Protein AF-A0A2M7AGB2-F1 (afdb_monomer_lite)

Structure (mmCIF, N/CA/C/O backbone):
data_AF-A0A2M7AGB2-F1
#
_entry.id   AF-A0A2M7AGB2-F1
#
loop_
_atom_site.group_PDB
_atom_site.id
_atom_site.type_symbol
_atom_site.label_atom_id
_atom_site.label_alt_id
_atom_site.label_comp_id
_atom_site.label_asym_id
_atom_site.label_entity_id
_atom_site.label_seq_id
_atom_site.pdbx_PDB_ins_code
_atom_site.Cartn_x
_atom_site.Cartn_y
_atom_site.Cartn_z
_atom_site.occupancy
_atom_site.B_iso_or_equiv
_atom_site.auth_seq_id
_atom_site.auth_comp_id
_atom_site.auth_asym_id
_atom_site.auth_atom_id
_atom_site.pdbx_PDB_model_num
ATOM 1 N N . MET A 1 1 ? -35.326 -0.168 -32.281 1.00 32.56 1 MET A N 1
ATOM 2 C CA . MET A 1 1 ? -34.144 -1.041 -32.412 1.00 32.56 1 MET A CA 1
ATOM 3 C C . MET A 1 1 ? -33.349 -0.882 -31.137 1.00 32.56 1 MET A C 1
ATOM 5 O O . MET A 1 1 ? -32.848 0.205 -30.880 1.00 32.56 1 MET A O 1
ATOM 9 N N . ALA A 1 2 ? -33.414 -1.903 -30.286 1.00 26.31 2 ALA A N 1
ATOM 10 C CA . ALA A 1 2 ? -32.693 -1.953 -29.027 1.00 26.31 2 ALA A CA 1
ATOM 11 C C . ALA A 1 2 ? -31.194 -2.033 -29.332 1.00 26.31 2 ALA A C 1
ATOM 13 O O . ALA A 1 2 ? -30.779 -2.824 -30.174 1.00 26.31 2 ALA A O 1
ATOM 14 N N . VAL A 1 3 ? -30.411 -1.167 -28.697 1.00 25.78 3 VAL A N 1
ATOM 15 C CA . VAL A 1 3 ? -28.963 -1.334 -28.632 1.00 25.78 3 VAL A CA 1
ATOM 16 C C . VAL A 1 3 ? -28.747 -2.360 -27.533 1.00 25.78 3 VAL A C 1
ATOM 18 O O . VAL A 1 3 ? -29.015 -2.063 -26.370 1.00 25.78 3 VAL A O 1
ATOM 21 N N . ASP A 1 4 ? -28.351 -3.570 -27.920 1.00 24.16 4 ASP A N 1
ATOM 22 C CA . ASP A 1 4 ? -27.947 -4.620 -26.994 1.00 24.16 4 ASP A CA 1
ATOM 23 C C . ASP A 1 4 ? -26.807 -4.089 -26.120 1.00 24.16 4 ASP A C 1
ATOM 25 O O . ASP A 1 4 ? -25.658 -3.943 -26.542 1.00 24.16 4 ASP A O 1
ATOM 29 N N . SER A 1 5 ? -27.150 -3.734 -24.887 1.00 24.72 5 SER A N 1
ATOM 30 C CA . SER A 1 5 ? -26.207 -3.397 -23.840 1.00 24.72 5 SER A CA 1
ATOM 31 C C . SER A 1 5 ? -25.539 -4.684 -23.373 1.00 24.72 5 SER A C 1
ATOM 33 O O . SER A 1 5 ? -26.062 -5.438 -22.555 1.00 24.72 5 SER A O 1
ATOM 35 N N . ILE A 1 6 ? -24.347 -4.942 -23.904 1.00 22.31 6 ILE A N 1
ATOM 36 C CA . ILE A 1 6 ? -23.443 -5.940 -23.343 1.00 22.31 6 ILE A CA 1
ATOM 37 C C . ILE A 1 6 ? -22.944 -5.389 -22.001 1.00 22.31 6 ILE A C 1
ATOM 39 O O . ILE A 1 6 ? -21.990 -4.614 -21.937 1.00 22.31 6 ILE A O 1
ATOM 43 N N . TYR A 1 7 ? -23.607 -5.776 -20.914 1.00 24.73 7 TYR A N 1
ATOM 44 C CA . TYR A 1 7 ? -23.064 -5.657 -19.567 1.00 24.73 7 TYR A CA 1
ATOM 45 C C . TYR A 1 7 ? -22.126 -6.841 -19.322 1.00 24.73 7 TYR A C 1
ATOM 47 O O . TYR A 1 7 ? -22.571 -7.963 -19.095 1.00 24.73 7 TYR A O 1
ATOM 55 N N . LEU A 1 8 ? -20.817 -6.597 -19.345 1.00 22.28 8 LEU A N 1
ATOM 56 C CA . LEU A 1 8 ? -19.850 -7.513 -18.745 1.00 22.28 8 LEU A CA 1
ATOM 57 C C . LEU A 1 8 ? -19.695 -7.140 -17.267 1.00 22.28 8 LEU A C 1
ATOM 59 O O . LEU A 1 8 ? -19.038 -6.158 -16.921 1.00 22.28 8 LEU A O 1
ATOM 63 N N . HIS A 1 9 ? -20.325 -7.928 -16.396 1.00 24.28 9 HIS A N 1
ATOM 64 C CA . HIS A 1 9 ? -20.013 -7.955 -14.971 1.00 24.28 9 HIS A CA 1
ATOM 65 C C . HIS A 1 9 ? -18.602 -8.527 -14.795 1.00 24.28 9 HIS A C 1
ATOM 67 O O . HIS A 1 9 ? -18.374 -9.711 -15.030 1.00 24.28 9 HIS A O 1
ATOM 73 N N . GLY A 1 10 ? -17.645 -7.692 -14.393 1.00 28.64 10 GLY A N 1
ATOM 74 C CA . GLY A 1 10 ? -16.316 -8.150 -13.999 1.00 28.64 10 GLY A CA 1
ATOM 75 C C . GLY A 1 10 ? -16.322 -8.537 -12.526 1.00 28.64 10 GLY A C 1
ATOM 76 O O . GLY A 1 10 ? -16.664 -7.723 -11.680 1.00 28.64 10 GLY A O 1
ATOM 77 N N . ARG A 1 11 ? -15.939 -9.768 -12.196 1.00 30.38 11 ARG A N 1
ATOM 78 C CA . ARG A 1 11 ? -15.685 -10.208 -10.820 1.00 30.38 11 ARG A CA 1
ATOM 79 C C . ARG A 1 11 ? -14.173 -10.171 -10.619 1.00 30.38 11 ARG A C 1
ATOM 81 O O . ARG A 1 11 ? -13.465 -10.812 -11.389 1.00 30.38 11 ARG A O 1
ATOM 88 N N . LEU A 1 12 ? -13.658 -9.510 -9.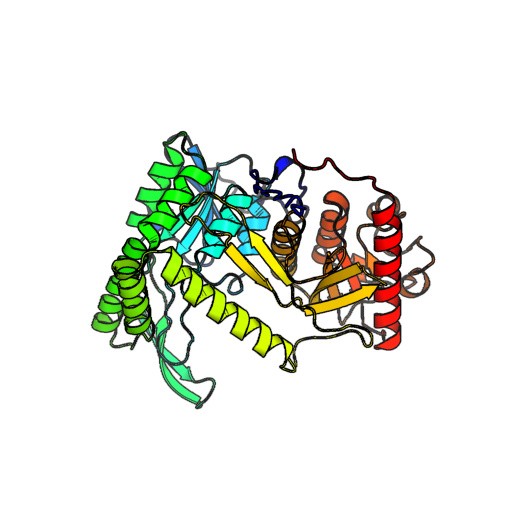577 1.00 36.66 12 LEU A N 1
ATOM 89 C CA . LEU A 1 12 ? -12.365 -9.947 -9.047 1.00 36.66 12 LEU A CA 1
ATOM 90 C C . LEU A 1 12 ? -12.622 -11.313 -8.401 1.00 36.66 12 LEU A C 1
ATOM 92 O O . LEU A 1 12 ? -13.077 -11.420 -7.254 1.00 36.66 12 LEU A O 1
ATOM 96 N N . SER A 1 13 ? -12.383 -12.385 -9.158 1.00 39.00 13 SER A N 1
ATOM 97 C CA . SER A 1 13 ? -11.970 -13.636 -8.532 1.00 39.00 13 SER A CA 1
ATOM 98 C C . SER A 1 13 ? -10.758 -13.317 -7.656 1.00 39.00 13 SER A C 1
ATOM 100 O O . SER A 1 13 ? -9.981 -12.425 -8.000 1.00 39.00 13 SER A O 1
ATOM 102 N N . SER A 1 14 ? -10.600 -14.007 -6.523 1.00 48.62 14 SER A N 1
ATOM 103 C CA . SER A 1 14 ? -9.335 -13.978 -5.778 1.00 48.62 14 SER A CA 1
ATOM 104 C C . SER A 1 14 ? -8.185 -14.038 -6.778 1.00 48.62 14 SER A C 1
ATOM 106 O O . SER A 1 14 ? -8.158 -14.955 -7.607 1.00 48.62 14 SER A O 1
ATOM 108 N N . ILE A 1 15 ? -7.306 -13.036 -6.769 1.00 54.56 15 ILE A N 1
ATOM 109 C CA . ILE A 1 15 ? -6.166 -13.045 -7.673 1.00 54.56 15 ILE A CA 1
ATOM 110 C C . ILE A 1 15 ? -5.340 -14.257 -7.255 1.00 54.56 15 ILE A C 1
ATOM 112 O O . ILE A 1 15 ? -4.999 -14.401 -6.081 1.00 54.56 15 ILE A O 1
ATOM 116 N N . ASP A 1 16 ? -5.088 -15.171 -8.190 1.00 56.84 16 ASP A N 1
ATOM 117 C CA . ASP A 1 16 ? -4.272 -16.345 -7.913 1.00 56.84 16 ASP A CA 1
ATOM 118 C C . ASP A 1 16 ? -2.825 -15.899 -7.702 1.00 56.84 16 ASP A C 1
ATOM 120 O O . ASP A 1 16 ? -2.037 -15.779 -8.644 1.00 56.84 16 ASP A O 1
ATOM 124 N N . THR A 1 17 ? -2.484 -15.622 -6.443 1.00 60.84 17 THR A N 1
ATOM 125 C CA . THR A 1 17 ? -1.151 -15.148 -6.096 1.00 60.84 17 THR A CA 1
ATOM 126 C C . THR A 1 17 ? -0.097 -16.248 -6.141 1.00 60.84 17 THR A C 1
ATOM 128 O O . THR A 1 17 ? 1.081 -15.932 -6.022 1.00 60.84 17 THR A O 1
ATOM 131 N N . SER A 1 18 ? -0.482 -17.521 -6.323 1.00 58.97 18 SER A N 1
ATOM 132 C CA . SER A 1 18 ? 0.467 -18.645 -6.393 1.00 58.97 18 SER A CA 1
ATOM 133 C C . SER A 1 18 ? 1.373 -18.579 -7.624 1.00 58.97 18 SER A C 1
ATOM 135 O O . SER A 1 18 ? 2.460 -19.155 -7.638 1.00 58.97 18 SER A O 1
ATOM 137 N N . LYS A 1 19 ? 0.938 -17.844 -8.651 1.00 59.69 19 LYS A N 1
ATOM 138 C CA . LYS A 1 19 ? 1.689 -17.632 -9.889 1.00 59.69 19 LYS A CA 1
ATOM 139 C C . LYS A 1 19 ? 2.711 -16.504 -9.780 1.00 59.69 19 LYS A C 1
ATOM 141 O O . LYS A 1 19 ? 3.587 -16.423 -10.640 1.00 59.69 19 LYS A O 1
ATOM 146 N N . TYR A 1 20 ? 2.617 -15.655 -8.754 1.00 65.94 20 TYR A N 1
ATOM 147 C CA . TYR A 1 20 ? 3.569 -14.567 -8.567 1.00 65.94 20 TYR A CA 1
ATOM 148 C C . TYR A 1 20 ? 4.817 -15.046 -7.839 1.00 65.94 20 TYR A C 1
ATOM 150 O O . TYR A 1 20 ? 4.755 -15.804 -6.872 1.00 65.94 20 TYR A O 1
ATOM 158 N N . ARG A 1 21 ? 5.968 -14.568 -8.301 1.00 67.44 21 ARG A N 1
ATOM 159 C CA . ARG A 1 21 ? 7.271 -14.838 -7.694 1.00 67.44 21 ARG A CA 1
ATOM 160 C C . ARG A 1 21 ? 7.807 -13.543 -7.102 1.00 67.44 21 ARG A C 1
ATOM 162 O O . ARG A 1 21 ? 7.841 -12.537 -7.796 1.00 67.44 21 ARG A O 1
ATOM 169 N N . CYS A 1 22 ? 8.225 -13.569 -5.844 1.00 68.94 22 CYS A N 1
ATOM 170 C CA . CYS A 1 22 ? 8.826 -12.416 -5.177 1.00 68.94 22 CYS A CA 1
ATOM 171 C C . CYS A 1 22 ? 10.305 -12.717 -4.893 1.00 68.94 22 CYS A C 1
ATOM 173 O O . CYS A 1 22 ? 10.619 -13.734 -4.282 1.00 68.94 22 CYS A O 1
ATOM 175 N N . ASN A 1 23 ? 11.196 -11.838 -5.340 1.00 63.44 23 ASN A N 1
ATOM 176 C CA . ASN A 1 23 ? 12.654 -11.941 -5.273 1.00 63.44 23 ASN A CA 1
ATOM 177 C C . ASN A 1 23 ? 13.237 -10.994 -4.220 1.00 63.44 23 ASN A C 1
ATOM 179 O O . ASN A 1 23 ? 14.383 -11.161 -3.819 1.00 63.44 23 ASN A O 1
ATOM 183 N N . PHE A 1 24 ? 12.463 -10.023 -3.725 1.00 56.38 24 PHE A N 1
ATOM 184 C CA . PHE A 1 24 ? 12.762 -9.417 -2.429 1.00 56.38 24 PHE A CA 1
ATOM 185 C C . PHE A 1 24 ? 12.530 -10.491 -1.381 1.00 56.38 24 PHE A C 1
ATOM 187 O O . PHE A 1 24 ? 11.363 -10.811 -1.163 1.00 56.38 24 PHE A O 1
ATOM 194 N N . GLU A 1 25 ? 13.616 -11.054 -0.832 1.00 58.19 25 GLU A N 1
ATOM 195 C CA . GLU A 1 25 ? 13.647 -12.091 0.211 1.00 58.19 25 GLU A CA 1
ATOM 196 C C . GLU A 1 25 ? 12.244 -12.393 0.752 1.00 58.19 25 GLU A C 1
ATOM 198 O O . GLU A 1 25 ? 11.715 -11.670 1.605 1.00 58.19 25 GLU A O 1
ATOM 203 N N . THR A 1 26 ? 11.585 -13.403 0.168 1.00 55.09 26 THR A N 1
ATOM 204 C CA . THR A 1 26 ? 10.278 -13.871 0.650 1.00 55.09 26 THR A CA 1
ATOM 205 C C . THR A 1 26 ? 10.392 -14.068 2.150 1.00 55.09 26 THR A C 1
ATOM 207 O O . THR A 1 26 ? 11.413 -14.637 2.541 1.00 55.09 26 THR A O 1
ATOM 210 N N . PHE A 1 27 ? 9.404 -13.588 2.929 1.00 51.38 27 PHE A N 1
ATOM 211 C CA . PHE A 1 27 ? 9.378 -13.564 4.405 1.00 51.38 27 PHE A CA 1
ATOM 212 C C . PHE A 1 27 ? 10.596 -14.267 5.016 1.00 51.38 27 PHE A C 1
ATOM 214 O O . PHE A 1 27 ? 10.614 -15.500 4.931 1.00 51.38 27 PHE A O 1
ATOM 221 N N . PRO A 1 28 ? 11.598 -13.529 5.543 1.00 45.38 28 PRO A N 1
ATOM 222 C CA . PRO A 1 28 ? 12.958 -14.021 5.728 1.00 45.38 28 PRO A CA 1
ATOM 223 C C . PRO A 1 28 ? 12.928 -15.457 6.230 1.00 45.38 28 PRO A C 1
ATOM 225 O O . PRO A 1 28 ? 12.520 -15.716 7.362 1.00 45.38 28 PRO A O 1
ATOM 228 N N . GLN A 1 29 ? 13.301 -16.401 5.354 1.00 41.06 29 GLN A N 1
ATOM 229 C CA . GLN A 1 29 ? 13.366 -17.819 5.725 1.00 41.06 29 GLN A CA 1
ATOM 230 C C . GLN A 1 29 ? 14.305 -18.007 6.925 1.00 41.06 29 GLN A C 1
ATOM 232 O O . GLN A 1 29 ? 14.163 -18.962 7.688 1.00 41.06 29 GLN A O 1
ATOM 237 N N . LYS A 1 30 ? 15.211 -17.039 7.114 1.00 39.06 30 LYS A N 1
ATOM 238 C CA . LYS A 1 30 ? 16.017 -16.824 8.300 1.00 39.06 30 LYS A CA 1
ATOM 239 C C . LYS A 1 30 ? 16.009 -15.341 8.672 1.00 39.06 30 LYS A C 1
ATOM 241 O O . LYS A 1 30 ? 16.597 -14.517 7.980 1.00 39.06 30 LYS A O 1
ATOM 246 N N . LEU A 1 31 ? 15.379 -14.998 9.790 1.00 39.81 31 LEU A N 1
ATOM 247 C CA . LEU A 1 31 ? 15.825 -13.855 10.586 1.00 39.81 31 LEU A CA 1
ATOM 248 C C . LEU A 1 31 ? 17.158 -14.287 11.221 1.00 39.81 31 LEU A C 1
ATOM 250 O O . LEU A 1 31 ? 17.169 -14.856 12.310 1.00 39.81 31 LEU A O 1
ATOM 254 N N . GLU A 1 32 ? 18.265 -14.154 10.483 1.00 31.84 32 GLU A N 1
ATOM 255 C CA . GLU A 1 32 ? 19.586 -14.595 10.949 1.00 31.84 32 GLU A CA 1
ATOM 256 C C . GLU A 1 32 ? 19.975 -13.847 12.235 1.00 31.84 32 GLU A C 1
ATOM 258 O O . GLU A 1 32 ? 19.938 -12.618 12.294 1.00 31.84 32 GLU A O 1
ATOM 263 N N . GLY A 1 33 ? 20.282 -14.615 13.286 1.00 35.84 33 GLY A N 1
ATOM 264 C CA . GLY A 1 33 ? 20.486 -14.132 14.658 1.00 35.84 33 GLY A CA 1
ATOM 265 C C . GLY A 1 33 ? 19.472 -14.663 15.679 1.00 35.84 33 GLY A C 1
ATOM 266 O O . GLY A 1 33 ? 19.620 -14.400 16.870 1.00 35.84 33 GLY A O 1
ATOM 267 N N . VAL A 1 34 ? 18.469 -15.432 15.242 1.00 37.03 34 VAL A N 1
ATOM 268 C CA . VAL A 1 34 ? 17.539 -16.152 16.123 1.00 37.03 34 VAL A CA 1
ATOM 269 C C . VAL A 1 34 ? 17.679 -17.654 15.867 1.00 37.03 34 VAL A C 1
ATOM 271 O O . VAL A 1 34 ? 16.823 -18.272 15.243 1.00 37.03 34 VAL A O 1
ATOM 274 N N . ASP A 1 35 ? 18.779 -18.246 16.342 1.00 32.38 35 ASP A N 1
ATOM 275 C CA . ASP A 1 35 ? 18.919 -19.702 16.514 1.00 32.38 35 ASP A CA 1
ATOM 276 C C . ASP A 1 35 ? 18.046 -20.173 17.690 1.00 32.38 35 ASP A C 1
ATOM 278 O O . ASP A 1 35 ? 18.514 -20.683 18.705 1.00 32.38 35 ASP A O 1
ATOM 282 N N . ALA A 1 36 ? 16.744 -19.960 17.566 1.00 29.02 36 ALA A N 1
ATOM 283 C CA . ALA A 1 36 ? 15.750 -20.637 18.362 1.00 29.02 36 ALA A CA 1
ATOM 284 C C . ALA A 1 36 ? 14.760 -21.245 17.378 1.00 29.02 36 ALA A C 1
ATOM 286 O O . ALA A 1 36 ? 14.422 -20.645 16.356 1.00 29.02 36 ALA A O 1
ATOM 287 N N . GLU A 1 37 ? 14.294 -22.445 17.697 1.00 30.17 37 GLU A N 1
ATOM 288 C CA . GLU A 1 37 ? 13.042 -22.989 17.192 1.00 30.17 37 GLU A CA 1
ATOM 289 C C . GLU A 1 37 ? 12.012 -21.856 17.015 1.00 30.17 37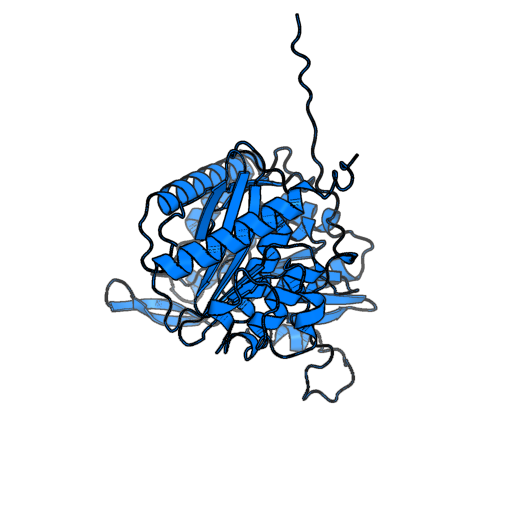 GLU A C 1
ATOM 291 O O . GLU A 1 37 ? 12.029 -20.873 17.756 1.00 30.17 37 GLU A O 1
ATOM 296 N N . TYR A 1 38 ? 11.095 -21.962 16.052 1.00 42.12 38 TYR A N 1
ATOM 297 C CA . TYR A 1 38 ? 9.914 -21.095 16.007 1.00 42.12 38 TYR A CA 1
ATOM 298 C C . TYR A 1 38 ? 9.040 -21.399 17.245 1.00 42.12 38 TYR A C 1
ATOM 300 O O . TYR A 1 38 ? 8.005 -22.060 17.160 1.00 42.12 38 TYR A O 1
ATOM 308 N N . VAL A 1 39 ? 9.517 -20.981 18.418 1.00 31.81 39 VAL A N 1
ATOM 309 C CA . VAL A 1 39 ? 8.874 -21.064 19.719 1.00 31.81 39 VAL A CA 1
ATOM 310 C C . VAL A 1 39 ? 7.723 -20.058 19.681 1.00 31.81 39 VAL A C 1
ATOM 312 O O . VAL A 1 39 ? 7.884 -18.971 19.118 1.00 31.81 39 VAL A O 1
ATOM 315 N N . PRO A 1 40 ? 6.542 -20.392 20.228 1.00 36.22 40 PRO A N 1
ATOM 316 C CA . PRO A 1 40 ? 5.445 -19.447 20.336 1.00 36.22 40 PRO A CA 1
ATOM 317 C C . PRO A 1 40 ? 5.937 -18.193 21.056 1.00 36.22 40 PRO A C 1
ATOM 319 O O . PRO A 1 40 ? 6.230 -18.235 22.248 1.00 36.22 40 PRO A O 1
ATOM 322 N N . VAL A 1 41 ? 6.000 -17.081 20.329 1.00 49.16 41 VAL A N 1
ATOM 323 C CA . VAL A 1 41 ? 6.017 -15.754 20.936 1.00 49.16 41 VAL A CA 1
ATOM 324 C C . VAL A 1 41 ? 4.661 -15.667 21.623 1.00 49.16 41 VAL A C 1
ATOM 326 O O . VAL A 1 41 ? 3.624 -15.697 20.951 1.00 49.16 41 VAL A O 1
ATOM 329 N N . SER A 1 42 ? 4.644 -15.751 22.951 1.00 51.81 42 SER A N 1
ATOM 330 C CA . SER A 1 42 ? 3.388 -15.815 23.703 1.00 51.81 42 SER A CA 1
ATOM 331 C C . SER A 1 42 ? 2.502 -14.622 23.309 1.00 51.81 42 SER A C 1
ATOM 333 O O . SER A 1 42 ? 3.045 -13.572 22.944 1.00 51.81 42 SER A O 1
ATOM 335 N N . PRO A 1 43 ? 1.157 -14.719 23.360 1.00 50.97 43 PRO A N 1
ATOM 336 C CA . PRO A 1 43 ? 0.291 -13.564 23.136 1.00 50.97 43 PRO A CA 1
ATOM 337 C C . PRO A 1 43 ? 0.819 -12.320 23.858 1.00 50.97 43 PRO A C 1
ATOM 339 O O . PRO A 1 43 ? 0.879 -11.264 23.252 1.00 50.97 43 PRO A O 1
ATOM 342 N N . GLN A 1 44 ? 1.344 -12.475 25.075 1.00 51.28 44 GLN A N 1
ATOM 343 C CA . GLN A 1 44 ? 1.966 -11.442 25.902 1.00 51.28 44 GLN A CA 1
ATOM 344 C C . GLN A 1 44 ? 3.147 -10.710 25.243 1.00 51.28 44 GLN A C 1
ATOM 346 O O . GLN A 1 44 ? 3.243 -9.498 25.381 1.00 51.28 44 GLN A O 1
ATOM 351 N N . GLU A 1 45 ? 4.013 -11.384 24.492 1.00 53.91 45 GLU A N 1
ATOM 352 C CA . GLU A 1 45 ? 5.122 -10.736 23.775 1.00 53.91 45 GLU A CA 1
ATOM 353 C C . GLU A 1 45 ? 4.646 -10.016 22.502 1.00 53.91 45 GLU A C 1
ATOM 355 O O . GLU A 1 45 ? 5.152 -8.945 22.170 1.00 53.91 45 GLU A O 1
ATOM 360 N N . PHE A 1 46 ? 3.615 -10.538 21.826 1.00 56.81 46 PHE A N 1
ATOM 361 C CA . PHE A 1 46 ? 2.903 -9.796 20.777 1.00 56.81 46 PHE A CA 1
ATOM 362 C C . PHE A 1 46 ? 2.206 -8.550 21.362 1.00 56.81 46 PHE A C 1
ATOM 364 O O . PHE A 1 46 ? 2.328 -7.466 20.788 1.00 56.81 46 PHE A O 1
ATOM 371 N N . LEU A 1 47 ? 1.573 -8.676 22.541 1.00 52.22 47 LEU A N 1
ATOM 372 C CA . LEU A 1 47 ? 0.949 -7.584 23.309 1.00 52.22 47 LEU A CA 1
ATOM 373 C C . LEU A 1 47 ? 1.978 -6.519 23.757 1.00 52.22 47 LEU A C 1
ATOM 375 O O . LEU A 1 47 ? 1.607 -5.365 23.956 1.00 52.22 47 LEU A O 1
ATOM 379 N N . GLN A 1 48 ? 3.252 -6.893 23.930 1.00 48.59 48 GLN A N 1
ATOM 380 C CA . GLN A 1 48 ? 4.345 -6.018 24.390 1.00 48.59 48 GLN A CA 1
ATOM 381 C C . GLN A 1 48 ? 5.227 -5.478 23.252 1.00 48.59 48 GLN A C 1
ATOM 383 O O . GLN A 1 48 ? 6.171 -4.725 23.502 1.00 48.59 48 GLN A O 1
ATOM 388 N N . SER A 1 49 ? 4.951 -5.857 22.004 1.00 44.66 49 SER A N 1
ATOM 389 C CA . SER A 1 49 ? 5.805 -5.509 20.873 1.00 44.66 49 SER A CA 1
ATOM 390 C C . SER A 1 49 ? 5.740 -4.021 20.494 1.00 44.66 49 SER A C 1
ATOM 392 O O . SER A 1 49 ? 4.671 -3.416 20.398 1.00 44.66 49 SER A O 1
ATOM 394 N N . SER A 1 50 ? 6.915 -3.424 20.265 1.00 43.78 50 SER A N 1
ATOM 395 C CA . SER A 1 50 ? 7.076 -2.069 19.728 1.00 43.78 50 SER A CA 1
ATOM 396 C C . SER A 1 50 ? 7.043 -2.059 18.189 1.00 43.78 50 SER A C 1
ATOM 398 O O . SER A 1 50 ? 7.236 -3.082 17.531 1.00 43.78 50 SER A O 1
ATOM 400 N N . PHE A 1 51 ? 6.833 -0.875 17.600 1.00 40.16 51 PHE A N 1
ATOM 401 C CA . PHE A 1 51 ? 6.650 -0.642 16.155 1.00 40.16 51 PHE A CA 1
ATOM 402 C C . PHE A 1 51 ? 7.778 -1.151 15.233 1.00 40.16 51 PHE A C 1
ATOM 404 O O . PHE A 1 51 ? 7.569 -1.278 14.024 1.00 40.16 51 PHE A O 1
ATOM 411 N N . GLU A 1 52 ? 8.962 -1.446 15.773 1.00 41.69 52 GLU A N 1
ATOM 412 C CA . GLU A 1 52 ? 10.145 -1.866 15.010 1.00 41.69 52 GLU A CA 1
ATOM 413 C C . GLU A 1 52 ? 10.014 -3.289 14.437 1.00 41.69 52 GLU A C 1
ATOM 415 O O . GLU A 1 52 ? 10.631 -3.609 13.420 1.00 41.69 52 GLU A O 1
ATOM 420 N N . ARG A 1 53 ? 9.131 -4.121 15.006 1.00 61.81 53 ARG A N 1
ATOM 421 C CA . ARG A 1 53 ? 8.736 -5.422 14.446 1.00 61.81 53 ARG A CA 1
ATOM 422 C C . ARG A 1 53 ? 7.314 -5.304 13.900 1.00 61.81 53 ARG A C 1
ATOM 424 O O . ARG A 1 53 ? 6.351 -5.282 14.648 1.00 61.81 53 ARG A O 1
ATOM 431 N N . SER A 1 54 ? 7.169 -5.167 12.583 1.00 71.81 54 SER A N 1
ATOM 432 C CA . SER A 1 54 ? 5.860 -4.914 11.943 1.00 71.81 54 SER A CA 1
ATOM 433 C C . SER A 1 54 ? 5.409 -6.008 10.972 1.00 71.81 54 SER A C 1
ATOM 435 O O . SER A 1 54 ? 4.400 -5.857 10.282 1.00 71.81 54 SER A O 1
ATOM 437 N N . ILE A 1 55 ? 6.148 -7.115 10.927 1.00 78.31 55 ILE A N 1
ATOM 438 C CA . ILE A 1 55 ? 5.817 -8.338 10.198 1.00 78.31 55 ILE A CA 1
ATOM 439 C C . ILE A 1 55 ? 6.012 -9.499 11.173 1.00 78.31 55 ILE A C 1
ATOM 441 O O . ILE A 1 55 ? 7.068 -9.598 11.794 1.00 78.31 55 ILE A O 1
ATOM 445 N N . TRP A 1 56 ? 5.012 -10.369 11.296 1.00 75.94 56 TRP A N 1
ATOM 446 C CA . TRP A 1 56 ? 4.992 -11.438 12.295 1.00 75.94 56 TRP A CA 1
ATOM 447 C C . TRP A 1 56 ? 4.522 -12.757 11.697 1.00 75.94 56 TRP A C 1
ATOM 449 O O . TRP A 1 56 ? 3.694 -12.752 10.791 1.00 75.94 56 TRP A O 1
ATOM 459 N N . ARG A 1 57 ? 4.993 -13.872 12.261 1.00 79.31 57 ARG A N 1
ATOM 460 C CA . ARG A 1 57 ? 4.360 -15.186 12.126 1.00 79.31 57 ARG A CA 1
ATOM 461 C C . ARG A 1 57 ? 3.855 -15.610 13.496 1.00 79.31 57 ARG A C 1
ATOM 463 O O . ARG A 1 57 ? 4.649 -15.903 14.384 1.00 79.31 57 ARG A O 1
ATOM 470 N N . LEU A 1 58 ? 2.542 -15.605 13.668 1.00 76.81 58 LEU A N 1
ATOM 471 C CA . LEU A 1 58 ? 1.880 -15.918 14.925 1.00 76.81 58 LEU A CA 1
ATOM 472 C C . LEU A 1 58 ? 1.232 -17.297 14.831 1.00 76.81 58 LEU A C 1
ATOM 474 O O . LEU A 1 58 ? 0.398 -17.533 13.957 1.00 76.81 58 LEU A O 1
ATOM 478 N N . LYS A 1 59 ? 1.582 -18.199 15.748 1.00 76.25 59 LYS A N 1
ATOM 479 C CA . LYS A 1 59 ? 0.858 -19.457 15.927 1.00 76.25 59 LYS A CA 1
ATOM 480 C C . LYS A 1 59 ? -0.294 -19.228 16.900 1.00 76.25 59 LYS A C 1
ATOM 482 O O . LYS A 1 59 ? -0.071 -18.902 18.062 1.00 76.25 59 LYS A O 1
ATOM 487 N N . VAL A 1 60 ? -1.516 -19.397 16.417 1.00 76.75 60 VAL A N 1
ATOM 488 C CA . VAL A 1 60 ? -2.737 -19.339 17.219 1.00 76.75 60 VAL A CA 1
ATOM 489 C C . VAL A 1 60 ? -3.358 -20.728 17.194 1.00 76.75 60 VAL A C 1
ATOM 491 O O . VAL A 1 60 ? -3.766 -21.215 16.138 1.00 76.75 60 VAL A O 1
ATOM 494 N N . ASP A 1 61 ? -3.371 -21.384 18.352 1.00 76.50 61 ASP A N 1
ATOM 495 C CA . ASP A 1 61 ? -3.728 -22.796 18.493 1.00 76.50 61 ASP A CA 1
ATOM 496 C C . ASP A 1 61 ? -2.878 -23.684 17.549 1.00 76.50 61 ASP A C 1
ATOM 498 O O . ASP A 1 61 ? -1.654 -23.766 17.700 1.00 76.50 61 ASP A O 1
ATOM 502 N N . SER A 1 62 ? -3.488 -24.334 16.554 1.00 81.25 62 SER A N 1
ATOM 503 C CA . SER A 1 62 ? -2.800 -25.147 15.537 1.00 81.25 62 SER A CA 1
ATOM 504 C C . SER A 1 62 ? -2.510 -24.404 14.224 1.00 81.25 62 SER A C 1
ATOM 506 O O . SER A 1 62 ? -1.878 -24.970 13.332 1.00 81.25 62 SER A O 1
ATOM 508 N N . THR A 1 63 ? -2.938 -23.144 14.089 1.00 82.06 63 THR A N 1
ATOM 509 C CA . THR A 1 63 ? -2.882 -22.380 12.832 1.00 82.06 63 THR A CA 1
ATOM 510 C C . THR A 1 63 ? -1.798 -21.307 12.872 1.00 82.06 63 THR A C 1
ATOM 512 O O . THR A 1 63 ? -1.654 -20.594 13.861 1.00 82.06 63 THR A O 1
ATOM 515 N N . HIS A 1 64 ? -1.059 -21.145 11.774 1.00 82.25 64 HIS A N 1
ATOM 516 C CA . HIS A 1 64 ? -0.109 -20.044 11.607 1.00 82.25 64 HIS A CA 1
ATOM 517 C C . HIS A 1 64 ? -0.747 -18.893 10.823 1.00 82.25 64 HIS A C 1
ATOM 519 O O . HIS A 1 64 ? -1.404 -19.112 9.801 1.00 82.25 64 HIS A O 1
ATOM 525 N N . LEU A 1 65 ? -0.530 -17.674 11.309 1.00 84.50 65 LEU A N 1
ATOM 526 C CA . LEU A 1 65 ? -0.941 -16.420 10.691 1.00 84.50 65 LEU A CA 1
ATOM 527 C C . LEU A 1 65 ? 0.300 -15.580 10.384 1.00 84.50 65 LEU A C 1
ATOM 529 O O . LEU A 1 65 ? 1.097 -15.319 11.283 1.00 84.50 65 LEU A O 1
ATOM 533 N N . ASP A 1 66 ? 0.425 -15.095 9.154 1.00 86.69 66 ASP A N 1
ATOM 534 C CA . ASP A 1 66 ? 1.458 -14.133 8.776 1.00 86.69 66 ASP A CA 1
ATOM 535 C C . ASP A 1 66 ? 0.856 -12.725 8.790 1.00 86.69 66 ASP A C 1
ATOM 537 O O . ASP A 1 66 ? 0.013 -12.390 7.962 1.00 86.69 66 ASP A O 1
ATOM 541 N N . ILE A 1 67 ? 1.261 -11.900 9.758 1.00 86.06 67 ILE A N 1
ATOM 542 C CA . ILE A 1 67 ? 0.638 -10.609 10.068 1.00 86.06 67 ILE A CA 1
ATOM 543 C C . ILE A 1 67 ? 1.520 -9.461 9.576 1.00 86.06 67 ILE A C 1
ATOM 545 O O . ILE A 1 67 ? 2.646 -9.303 10.040 1.00 86.06 67 ILE A O 1
ATOM 549 N N . ALA A 1 68 ? 1.012 -8.645 8.657 1.00 89.88 68 ALA A N 1
ATOM 550 C CA . ALA A 1 68 ? 1.532 -7.321 8.338 1.00 89.88 68 ALA A CA 1
ATOM 551 C C . ALA A 1 68 ? 0.844 -6.292 9.244 1.00 89.88 68 ALA A C 1
ATOM 553 O O . ALA A 1 68 ? -0.333 -5.972 9.069 1.00 89.88 68 ALA A O 1
ATOM 554 N N . GLN A 1 69 ? 1.576 -5.763 10.219 1.00 87.31 69 GLN A N 1
ATOM 555 C CA . GLN A 1 69 ? 1.070 -4.758 11.146 1.00 87.31 69 GLN A CA 1
ATOM 556 C C . GLN A 1 69 ? 1.278 -3.349 10.588 1.00 87.31 69 GLN A C 1
ATOM 558 O O . GLN A 1 69 ? 2.394 -2.916 10.261 1.00 87.31 69 GLN A O 1
ATOM 563 N N . TRP A 1 70 ? 0.174 -2.619 10.479 1.00 91.31 70 TRP A N 1
ATOM 564 C CA . TRP A 1 70 ? 0.151 -1.251 9.994 1.00 91.31 70 TRP A CA 1
ATOM 565 C C . TRP A 1 70 ? 0.156 -0.299 11.182 1.00 91.31 70 TRP A C 1
ATOM 567 O O . TRP A 1 70 ? -0.563 -0.484 12.159 1.00 91.31 70 TRP A O 1
ATOM 577 N N . GLU A 1 71 ? 0.970 0.746 11.087 1.00 86.06 71 GLU A N 1
ATOM 578 C CA . GLU A 1 71 ? 1.023 1.782 12.117 1.00 86.06 71 GLU A CA 1
ATOM 579 C C . GLU A 1 71 ? -0.042 2.868 11.888 1.00 86.06 71 GLU A C 1
ATOM 581 O O . GLU A 1 71 ? -0.486 3.541 12.812 1.00 86.06 71 GLU A O 1
ATOM 586 N N . THR A 1 72 ? -0.434 3.084 10.642 1.00 90.12 72 THR A N 1
ATOM 587 C CA . THR A 1 72 ? -1.456 4.050 10.245 1.00 90.12 72 THR A CA 1
ATOM 588 C C . THR A 1 72 ? -2.362 3.379 9.225 1.00 90.12 72 THR A C 1
ATOM 590 O O . THR A 1 72 ? -1.883 2.542 8.455 1.00 90.12 72 THR A O 1
ATOM 593 N N . PRO A 1 73 ? -3.653 3.743 9.168 1.00 91.00 73 PRO A N 1
ATOM 594 C CA . PRO A 1 73 ? -4.521 3.285 8.092 1.00 91.00 73 PRO A CA 1
ATOM 595 C C . PRO A 1 73 ? -4.097 3.778 6.700 1.00 91.00 73 PRO A C 1
ATOM 597 O O . PRO A 1 73 ? -4.599 3.281 5.691 1.00 91.00 73 PRO A O 1
ATOM 600 N N . LYS A 1 74 ? -3.208 4.777 6.604 1.00 87.12 74 LYS A N 1
ATOM 601 C CA . LYS A 1 74 ? -2.804 5.354 5.322 1.00 87.12 74 LYS A CA 1
ATOM 602 C C . LYS A 1 74 ? -1.772 4.481 4.608 1.00 87.12 74 LYS A C 1
ATOM 604 O O . LYS A 1 74 ? -0.628 4.373 5.038 1.00 87.12 74 LYS A O 1
ATOM 609 N N . ARG A 1 75 ? -2.149 3.992 3.422 1.00 81.06 75 ARG A N 1
ATOM 610 C CA . ARG A 1 75 ? -1.332 3.142 2.528 1.00 81.06 75 ARG A CA 1
ATOM 611 C C . ARG A 1 75 ? 0.052 3.706 2.169 1.00 81.06 75 ARG A C 1
ATOM 613 O O . ARG A 1 75 ? 0.932 2.950 1.797 1.00 81.06 75 ARG A O 1
ATOM 620 N N . THR A 1 76 ? 0.248 5.021 2.251 1.00 68.75 76 THR A N 1
ATOM 621 C CA . THR A 1 76 ? 1.467 5.703 1.778 1.00 68.75 76 THR A CA 1
ATOM 622 C C . THR A 1 76 ? 2.412 6.129 2.907 1.00 68.75 76 THR A C 1
ATOM 624 O O . THR A 1 76 ? 3.324 6.920 2.679 1.00 68.75 76 THR A O 1
ATOM 627 N N . ARG A 1 77 ? 2.167 5.706 4.150 1.00 73.50 77 ARG A N 1
ATOM 628 C CA . ARG A 1 77 ? 3.003 6.032 5.316 1.00 73.50 77 ARG A CA 1
ATOM 629 C C . ARG A 1 77 ? 3.472 4.730 5.947 1.00 73.50 77 ARG A C 1
ATOM 631 O O . ARG A 1 77 ? 2.640 3.875 6.180 1.00 73.50 77 ARG A O 1
ATOM 638 N N . THR A 1 78 ? 4.770 4.611 6.237 1.00 79.00 78 THR A N 1
ATOM 639 C CA . THR A 1 78 ? 5.413 3.425 6.859 1.00 79.00 78 THR A CA 1
ATOM 640 C C . THR A 1 78 ? 5.380 2.129 6.030 1.00 79.00 78 THR A C 1
ATOM 642 O O . THR A 1 78 ? 5.483 1.029 6.576 1.00 79.00 78 THR A O 1
ATOM 645 N N . TYR A 1 79 ? 5.287 2.266 4.701 1.00 83.75 79 TYR A N 1
ATOM 646 C CA . TYR A 1 79 ? 5.348 1.185 3.700 1.00 83.75 79 TYR A CA 1
ATOM 647 C C . TYR A 1 79 ? 4.450 -0.041 3.981 1.00 83.75 79 TYR A C 1
ATOM 649 O O . TYR A 1 79 ? 4.918 -1.181 3.932 1.00 83.75 79 TYR A O 1
ATOM 657 N N . PRO A 1 80 ? 3.156 0.141 4.294 1.00 88.19 80 PRO A N 1
ATOM 658 C CA . PRO A 1 80 ? 2.264 -0.954 4.653 1.00 88.19 80 PRO A CA 1
ATOM 659 C C . PRO A 1 80 ? 2.068 -1.960 3.516 1.00 88.19 80 PRO A C 1
ATOM 661 O O . PRO A 1 80 ? 2.028 -3.162 3.773 1.00 88.19 80 PRO A O 1
ATOM 664 N N . LEU A 1 81 ? 2.010 -1.502 2.260 1.00 90.94 81 LEU A N 1
ATOM 665 C CA . LEU A 1 81 ? 1.858 -2.406 1.119 1.00 90.94 81 LEU A CA 1
ATOM 666 C C . LEU A 1 81 ? 3.141 -3.190 0.835 1.00 90.94 81 LEU A C 1
ATOM 668 O O . LEU A 1 81 ? 3.051 -4.342 0.431 1.00 90.94 81 LEU A O 1
ATOM 672 N N . ALA A 1 82 ? 4.321 -2.638 1.135 1.00 88.38 82 ALA A N 1
ATOM 673 C CA . ALA A 1 82 ? 5.572 -3.396 1.082 1.00 88.38 82 ALA A CA 1
ATOM 674 C C . ALA A 1 82 ? 5.578 -4.568 2.081 1.00 88.38 82 ALA A C 1
ATOM 676 O O . ALA A 1 82 ? 6.071 -5.653 1.771 1.00 88.38 82 ALA A O 1
ATOM 677 N N . LYS A 1 83 ? 4.996 -4.378 3.276 1.00 86.38 83 LYS A N 1
ATOM 678 C CA . LYS A 1 83 ? 4.848 -5.450 4.277 1.00 86.38 83 LYS A CA 1
ATOM 679 C C . LYS A 1 83 ? 3.923 -6.554 3.777 1.00 86.38 83 LYS A C 1
ATOM 681 O O . LYS A 1 83 ? 4.249 -7.728 3.926 1.00 86.38 83 LYS A O 1
ATOM 686 N N . CYS A 1 84 ? 2.808 -6.177 3.150 1.00 89.69 84 CYS A N 1
ATOM 687 C CA . CYS A 1 84 ? 1.928 -7.129 2.481 1.00 89.69 84 CYS A CA 1
ATOM 688 C C . CYS A 1 84 ? 2.664 -7.829 1.325 1.00 89.69 84 CYS A C 1
ATOM 690 O O . CYS A 1 84 ? 2.684 -9.049 1.267 1.00 89.69 84 CYS A O 1
ATOM 692 N N . TYR A 1 85 ? 3.379 -7.102 0.466 1.00 87.06 85 TYR A N 1
ATOM 693 C CA 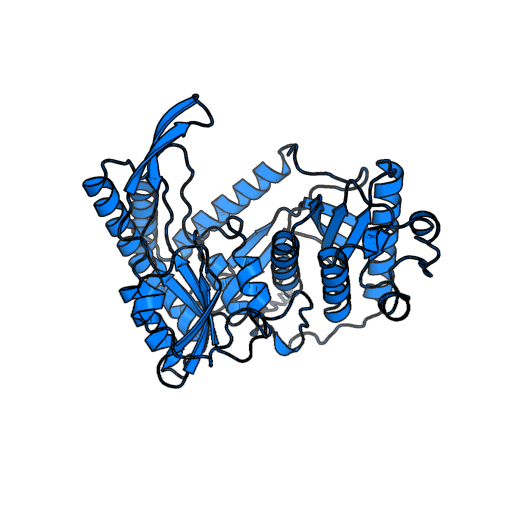. TYR A 1 85 ? 4.121 -7.688 -0.654 1.00 87.06 85 TYR A CA 1
ATOM 694 C C . TYR A 1 85 ? 5.028 -8.853 -0.229 1.00 87.06 85 TYR A C 1
ATOM 696 O O . TYR A 1 85 ? 4.942 -9.941 -0.793 1.00 87.06 85 TYR A O 1
ATOM 704 N N . ARG A 1 86 ? 5.811 -8.672 0.844 1.00 83.50 86 ARG A N 1
ATOM 705 C CA . ARG A 1 86 ? 6.709 -9.707 1.401 1.00 83.50 86 ARG A CA 1
ATOM 706 C C . ARG A 1 86 ? 6.012 -11.006 1.810 1.00 83.50 86 ARG A C 1
ATOM 708 O O . ARG A 1 86 ? 6.655 -12.052 1.882 1.00 83.50 86 ARG A O 1
ATOM 715 N N . GLN A 1 87 ? 4.726 -10.930 2.130 1.00 83.62 87 GLN A N 1
ATOM 716 C CA . GLN A 1 87 ? 3.913 -12.051 2.589 1.00 83.62 87 GLN A CA 1
ATOM 717 C C . GLN A 1 87 ? 3.067 -12.670 1.473 1.00 83.62 87 GLN A C 1
ATOM 719 O O . GLN A 1 87 ? 2.431 -13.689 1.724 1.00 83.62 87 GLN A O 1
ATOM 724 N N . LEU A 1 88 ? 3.045 -12.110 0.256 1.00 82.38 88 LEU A N 1
ATOM 725 C CA . LEU A 1 88 ? 2.155 -12.576 -0.815 1.00 82.38 88 LEU A CA 1
ATOM 726 C C . LEU A 1 88 ? 2.324 -14.065 -1.133 1.00 82.38 88 LEU A C 1
ATOM 728 O O . LEU A 1 88 ? 1.315 -14.760 -1.282 1.00 82.38 88 LEU A O 1
ATOM 732 N N . GLY A 1 89 ? 3.576 -14.532 -1.172 1.00 75.69 89 GLY A N 1
ATOM 733 C CA . GLY A 1 89 ? 3.952 -15.930 -1.399 1.00 75.69 89 GLY A CA 1
ATOM 734 C C . GLY A 1 89 ? 3.916 -16.821 -0.153 1.00 75.69 89 GLY A C 1
ATOM 735 O O . GLY A 1 89 ? 4.374 -17.959 -0.213 1.00 75.69 89 GLY A O 1
ATOM 736 N N . SER A 1 90 ? 3.419 -16.327 0.986 1.00 79.31 90 SER A N 1
ATOM 737 C CA . SER A 1 90 ? 3.297 -17.145 2.192 1.00 79.31 90 SER A CA 1
ATOM 738 C C . SER A 1 90 ? 2.278 -18.278 1.998 1.00 79.31 90 SER A C 1
ATOM 740 O O . SER A 1 90 ? 1.186 -18.022 1.479 1.00 79.31 90 SER A O 1
ATOM 742 N N . PRO A 1 91 ? 2.582 -19.510 2.459 1.00 77.50 91 PRO A N 1
ATOM 743 C CA . PRO A 1 91 ? 1.622 -20.611 2.472 1.00 77.50 91 PRO A CA 1
ATOM 744 C C . PRO A 1 91 ? 0.596 -20.502 3.616 1.00 77.50 91 PRO A C 1
ATOM 746 O O . PRO A 1 91 ? -0.326 -21.311 3.690 1.00 77.50 91 PRO A O 1
ATOM 749 N N . PHE A 1 92 ? 0.760 -19.544 4.533 1.00 84.44 92 PHE A N 1
ATOM 750 C CA . PHE A 1 92 ? -0.096 -19.371 5.706 1.00 84.44 92 PHE A CA 1
ATOM 751 C C . PHE A 1 92 ? -1.181 -18.313 5.481 1.00 84.44 92 PHE A C 1
ATOM 753 O O . PHE A 1 92 ? -1.163 -17.560 4.506 1.00 84.44 92 PHE A O 1
ATOM 760 N N . LYS A 1 93 ? -2.146 -18.230 6.407 1.00 88.94 93 LYS A N 1
ATOM 761 C CA . LYS A 1 93 ? -3.183 -17.189 6.366 1.00 88.94 93 LYS A CA 1
ATOM 762 C C . LYS A 1 93 ? -2.518 -15.814 6.506 1.00 88.94 93 LYS A C 1
ATOM 764 O O . LYS A 1 93 ? -1.872 -15.535 7.513 1.00 88.94 93 LYS A O 1
ATOM 769 N N . LYS A 1 94 ? -2.697 -14.957 5.502 1.00 92.00 94 LYS A N 1
ATOM 770 C CA . LYS A 1 94 ? -2.120 -13.608 5.443 1.00 92.00 94 LYS A CA 1
ATOM 771 C C . LYS A 1 94 ? -3.054 -12.620 6.126 1.00 92.00 94 LYS A C 1
ATOM 773 O O . LYS A 1 94 ? -4.235 -12.568 5.795 1.00 92.00 94 LYS A O 1
ATOM 778 N N . VAL A 1 95 ? -2.549 -11.828 7.060 1.00 93.81 95 VAL A N 1
ATOM 779 C CA . VAL A 1 95 ? -3.347 -10.893 7.856 1.00 93.81 95 VAL A CA 1
ATOM 780 C C . VAL A 1 95 ? -2.769 -9.493 7.734 1.00 93.81 95 VAL A C 1
ATOM 782 O O . VAL A 1 95 ? -1.574 -9.296 7.915 1.00 93.81 95 VAL A O 1
ATOM 785 N N . ALA A 1 96 ? -3.612 -8.501 7.473 1.00 95.94 96 ALA A N 1
ATOM 786 C CA . ALA A 1 96 ? -3.254 -7.098 7.624 1.00 95.94 96 ALA A CA 1
ATOM 787 C C . ALA A 1 96 ? -3.920 -6.565 8.896 1.00 95.94 96 ALA A C 1
ATOM 789 O O . ALA A 1 96 ? -5.143 -6.457 8.952 1.00 95.94 96 ALA A O 1
ATOM 790 N N . LEU A 1 97 ? -3.127 -6.256 9.923 1.00 93.69 97 LEU A N 1
ATOM 791 C CA . LEU A 1 97 ? -3.619 -5.669 11.170 1.00 93.69 97 LEU A CA 1
ATOM 792 C C . LEU A 1 97 ? -3.560 -4.144 11.058 1.00 93.69 97 LEU A C 1
ATOM 794 O O . LEU A 1 97 ? -2.467 -3.576 11.061 1.00 93.69 97 LEU A O 1
ATOM 798 N N . ILE A 1 98 ? -4.720 -3.491 10.949 1.00 95.69 98 ILE A N 1
ATOM 799 C CA . ILE A 1 98 ? -4.810 -2.073 10.575 1.00 95.69 98 ILE A CA 1
ATOM 800 C C . ILE A 1 98 ? -5.605 -1.269 11.614 1.00 95.69 98 ILE A C 1
ATOM 802 O O . ILE A 1 98 ? -6.767 -1.591 11.873 1.00 95.69 98 ILE A O 1
ATOM 806 N N . PRO A 1 99 ? -5.042 -0.199 12.208 1.00 95.00 99 PRO A N 1
ATOM 807 C CA . PRO A 1 99 ? -5.825 0.712 13.033 1.00 95.00 99 PRO A CA 1
ATOM 808 C C . PRO A 1 99 ? -6.804 1.512 12.165 1.00 95.00 99 PRO A C 1
ATOM 810 O O . PRO A 1 99 ? -6.428 2.009 11.108 1.00 95.00 99 PRO A O 1
ATOM 813 N N . ILE A 1 100 ? -8.053 1.679 12.609 1.00 95.94 100 ILE A N 1
ATOM 814 C CA . ILE A 1 100 ? -9.068 2.423 11.834 1.00 95.94 100 ILE A CA 1
ATOM 815 C C . ILE A 1 100 ? -8.774 3.920 11.793 1.00 95.94 100 ILE A C 1
ATOM 817 O O . ILE A 1 100 ? -9.036 4.569 10.783 1.00 95.94 100 ILE A O 1
ATOM 821 N N . ILE A 1 101 ? -8.237 4.472 12.878 1.00 95.94 101 ILE A N 1
ATOM 822 C CA . ILE A 1 101 ? -7.878 5.884 13.000 1.00 95.94 101 ILE A CA 1
ATOM 823 C C . ILE A 1 101 ? -6.438 5.960 13.509 1.00 95.94 101 ILE A C 1
ATOM 825 O O . ILE A 1 101 ? -6.079 5.222 14.427 1.00 95.94 101 ILE A O 1
ATOM 829 N N . LYS A 1 102 ? -5.643 6.874 12.944 1.00 94.25 102 LYS A N 1
ATOM 830 C CA . LYS A 1 102 ? -4.439 7.411 13.583 1.00 94.25 102 LYS A CA 1
ATOM 831 C C . LYS A 1 102 ? -4.509 8.939 13.602 1.00 94.25 102 LYS A C 1
ATOM 833 O O . LYS A 1 102 ? -4.369 9.579 12.561 1.00 94.25 102 LYS A O 1
ATOM 838 N N . ASP A 1 103 ? -4.716 9.518 14.780 1.00 94.50 103 ASP A N 1
ATOM 839 C CA . ASP A 1 103 ? -4.668 10.966 15.013 1.00 94.50 103 ASP A CA 1
ATOM 840 C C . ASP A 1 103 ? -3.444 11.287 15.879 1.00 94.50 103 ASP A C 1
ATOM 842 O O . ASP A 1 103 ? -3.283 10.747 16.970 1.00 94.50 103 ASP A O 1
ATOM 846 N N . GLU A 1 104 ? -2.536 12.119 15.372 1.00 92.00 104 GLU A N 1
ATOM 847 C CA . GLU A 1 104 ? -1.333 12.560 16.095 1.00 92.00 104 GLU A CA 1
ATOM 848 C C . GLU A 1 104 ? -1.556 13.906 16.812 1.00 92.00 104 GLU A C 1
ATOM 850 O O . GLU A 1 104 ? -0.634 14.451 17.419 1.00 92.00 104 GLU A O 1
ATOM 855 N N . GLY A 1 105 ? -2.778 14.444 16.772 1.00 88.88 105 GLY A N 1
ATOM 856 C CA . GLY A 1 105 ? -3.142 15.713 17.381 1.00 88.88 105 GLY A CA 1
ATOM 857 C C . GLY A 1 105 ? -2.854 16.915 16.482 1.00 88.88 105 GLY A C 1
ATOM 858 O O . GLY A 1 105 ? -2.963 16.869 15.255 1.00 88.88 105 GLY A O 1
ATOM 859 N N . SER A 1 106 ? -2.514 18.048 17.098 1.00 79.69 106 SER A N 1
ATOM 860 C CA . SER A 1 106 ? -2.422 19.325 16.384 1.00 79.69 106 SER A CA 1
ATOM 861 C C . SER A 1 106 ? -1.295 19.333 15.343 1.00 79.69 106 SER A C 1
ATOM 863 O O . SER A 1 106 ? -0.184 18.861 15.580 1.00 79.69 106 SER A O 1
ATOM 865 N N . GLY A 1 107 ? -1.567 19.919 14.172 1.00 67.88 107 GLY A N 1
ATOM 866 C CA . GLY A 1 107 ? -0.568 20.120 13.116 1.00 67.88 107 GLY A CA 1
ATOM 867 C C . GLY A 1 107 ? -0.190 18.867 12.318 1.00 67.88 107 GLY A C 1
ATOM 868 O O . GLY A 1 107 ? 0.813 18.898 11.603 1.00 67.88 107 GLY A O 1
ATOM 869 N N . VAL A 1 108 ? -0.955 17.777 12.427 1.00 72.88 108 VAL A N 1
ATOM 870 C CA . VAL A 1 108 ? -0.860 16.600 11.550 1.00 72.88 108 VAL A CA 1
ATOM 871 C C . VAL A 1 108 ? -2.243 16.293 10.990 1.00 72.88 108 VAL A C 1
ATOM 873 O O . VAL A 1 108 ? -3.231 16.346 11.716 1.00 72.88 108 VAL A O 1
ATOM 876 N N . ASN A 1 109 ? -2.316 15.967 9.700 1.00 78.69 109 ASN A N 1
ATOM 877 C CA . ASN A 1 109 ? -3.555 15.464 9.120 1.00 78.69 109 ASN A CA 1
ATOM 878 C C . ASN A 1 109 ? -3.791 14.044 9.631 1.00 78.69 109 ASN A C 1
ATOM 880 O O . ASN A 1 109 ? -2.913 13.196 9.447 1.00 78.69 109 ASN A O 1
ATOM 884 N N . PRO A 1 110 ? -4.942 13.771 10.248 1.00 83.31 110 PRO A N 1
ATOM 885 C CA . PRO A 1 110 ? -5.207 12.439 10.729 1.00 83.31 110 PRO A CA 1
ATOM 886 C C . PRO A 1 110 ? -5.491 11.471 9.587 1.00 83.31 110 PRO A C 1
ATOM 888 O O . PRO A 1 110 ? -6.023 11.840 8.537 1.00 83.31 110 PRO A O 1
ATOM 891 N N . ASP A 1 111 ? -5.194 10.206 9.848 1.00 91.12 111 ASP A N 1
ATOM 892 C CA . ASP A 1 111 ? -5.423 9.116 8.920 1.00 91.12 111 ASP A CA 1
ATOM 893 C C . ASP A 1 111 ? -6.652 8.313 9.379 1.00 91.12 111 ASP A C 1
ATOM 895 O O . ASP A 1 111 ? -6.760 7.933 10.545 1.00 91.12 111 ASP A O 1
ATOM 899 N N . VAL A 1 112 ? -7.582 8.036 8.461 1.00 93.25 112 VAL A N 1
ATOM 900 C CA . VAL A 1 112 ? -8.736 7.150 8.691 1.00 93.25 112 VAL A CA 1
ATOM 901 C C . VAL A 1 112 ? -8.750 6.084 7.604 1.00 93.25 112 VAL A C 1
ATOM 903 O O . VAL A 1 112 ? -8.523 6.405 6.436 1.00 93.25 112 VAL A O 1
ATOM 906 N N . LEU A 1 113 ? -9.011 4.833 7.982 1.00 94.25 113 LEU A N 1
ATOM 907 C CA . LEU A 1 113 ? -9.061 3.700 7.063 1.00 94.25 113 LEU A CA 1
ATOM 908 C C . LEU A 1 113 ? -10.115 3.932 5.987 1.00 94.25 113 LEU A C 1
ATOM 910 O O . LEU A 1 113 ? -11.287 4.152 6.281 1.00 94.25 113 LEU A O 1
ATOM 914 N N . GLY A 1 114 ? -9.684 3.880 4.733 1.00 90.88 114 GLY A N 1
ATOM 915 C CA . GLY A 1 114 ? -10.589 3.842 3.596 1.00 90.88 114 GLY A CA 1
ATOM 916 C C . GLY A 1 114 ? -11.038 2.409 3.316 1.00 90.88 114 GLY A C 1
ATOM 917 O O . GLY A 1 114 ? -10.201 1.505 3.259 1.00 90.88 114 GLY A O 1
ATOM 918 N N . ILE A 1 115 ? -12.342 2.205 3.107 1.00 89.25 115 ILE A N 1
ATOM 919 C CA . ILE A 1 115 ? -12.944 0.895 2.799 1.00 89.25 115 ILE A CA 1
ATOM 920 C C . ILE A 1 115 ? -12.322 0.267 1.543 1.00 89.25 115 ILE A C 1
ATOM 922 O O . ILE A 1 115 ? -12.123 -0.943 1.494 1.00 89.25 115 ILE A O 1
ATOM 926 N N . GLU A 1 116 ? -11.900 1.068 0.565 1.00 88.19 116 GLU A N 1
ATOM 927 C CA . GLU A 1 116 ? -11.189 0.599 -0.629 1.00 88.19 116 GLU A CA 1
ATOM 928 C C . GLU A 1 116 ? -9.880 -0.134 -0.307 1.00 88.19 116 GLU A C 1
ATOM 930 O O . GLU A 1 116 ? -9.413 -0.941 -1.103 1.00 88.19 116 GLU A O 1
ATOM 935 N N . THR A 1 117 ? -9.274 0.132 0.856 1.00 91.75 117 THR A N 1
ATOM 936 C CA . THR A 1 117 ? -8.088 -0.604 1.315 1.00 91.75 117 THR A CA 1
ATOM 937 C C . THR A 1 117 ? -8.457 -2.036 1.689 1.00 91.75 117 THR A C 1
ATOM 939 O O . THR A 1 117 ? -7.693 -2.949 1.393 1.00 91.75 117 THR A O 1
ATOM 942 N N . ILE A 1 118 ? -9.644 -2.248 2.269 1.00 93.38 118 ILE A N 1
ATOM 943 C CA . ILE A 1 118 ? -10.160 -3.587 2.571 1.00 93.38 118 ILE A CA 1
ATOM 944 C C . ILE A 1 118 ? -10.425 -4.346 1.268 1.00 93.38 118 ILE A C 1
ATOM 946 O O . ILE A 1 118 ? -9.980 -5.479 1.124 1.00 93.38 118 ILE A O 1
ATOM 950 N N . TYR A 1 119 ? -11.061 -3.696 0.288 1.00 89.06 119 TYR A N 1
ATOM 951 C CA . TYR A 1 119 ? -11.316 -4.280 -1.036 1.00 89.06 119 TYR A CA 1
ATOM 952 C C . TYR A 1 119 ? -10.022 -4.659 -1.759 1.00 89.06 119 TYR A C 1
ATOM 954 O O . TYR A 1 119 ? -9.919 -5.751 -2.315 1.00 89.06 119 TYR A O 1
ATOM 962 N N . LEU A 1 120 ? -9.030 -3.766 -1.725 1.00 88.31 120 LEU A N 1
ATOM 963 C CA . LEU A 1 120 ? -7.719 -4.009 -2.307 1.00 88.31 120 LEU A CA 1
ATOM 964 C C . LEU A 1 120 ? -7.052 -5.232 -1.672 1.00 88.31 120 LEU A C 1
ATOM 966 O O . LEU A 1 120 ? -6.620 -6.125 -2.386 1.00 88.31 120 LEU A O 1
ATOM 970 N N . LEU A 1 121 ? -6.973 -5.288 -0.342 1.00 91.62 121 LEU A N 1
ATOM 971 C CA . LEU A 1 121 ? -6.313 -6.383 0.369 1.00 91.62 121 LEU A CA 1
ATOM 972 C C . LEU A 1 121 ? -7.069 -7.716 0.236 1.00 91.62 121 LEU A C 1
ATOM 974 O O . LEU A 1 121 ? -6.430 -8.766 0.135 1.00 91.62 121 LEU A O 1
ATOM 978 N N . ASP A 1 122 ? -8.402 -7.683 0.153 1.00 89.75 122 ASP A N 1
ATOM 979 C CA . ASP A 1 122 ? -9.215 -8.873 -0.112 1.00 89.75 122 ASP A CA 1
ATOM 980 C C . ASP A 1 122 ? -8.860 -9.536 -1.447 1.00 89.75 122 ASP A C 1
ATOM 982 O O . ASP A 1 122 ? -8.718 -10.758 -1.510 1.00 89.75 122 ASP A O 1
ATOM 986 N N . ALA A 1 123 ? -8.626 -8.736 -2.494 1.00 83.50 123 ALA A N 1
ATOM 987 C CA . ALA A 1 123 ? -8.226 -9.245 -3.806 1.00 83.50 123 ALA A CA 1
ATOM 988 C C . ALA A 1 123 ? -6.923 -10.071 -3.753 1.00 83.50 123 ALA A C 1
ATOM 990 O O . ALA A 1 123 ? -6.730 -10.961 -4.581 1.00 83.50 123 ALA A O 1
ATOM 991 N N . TYR A 1 124 ? -6.079 -9.823 -2.743 1.00 84.44 124 TYR A N 1
ATOM 992 C CA . TYR A 1 124 ? -4.810 -10.512 -2.478 1.00 84.44 124 TYR A CA 1
ATOM 993 C C . TYR A 1 124 ? -4.898 -11.604 -1.403 1.00 84.44 124 TYR A C 1
ATOM 995 O O . TYR A 1 124 ? -3.875 -12.145 -0.970 1.00 84.44 124 TYR A O 1
ATOM 1003 N N . GLY A 1 125 ? -6.112 -11.940 -0.960 1.00 87.88 125 GLY A N 1
ATOM 1004 C CA . GLY A 1 125 ? -6.351 -12.992 0.024 1.00 87.88 125 GLY A CA 1
ATOM 1005 C C . GLY A 1 125 ? -5.881 -12.637 1.435 1.00 87.88 125 GLY A C 1
ATOM 1006 O O . GLY A 1 125 ? -5.536 -13.539 2.199 1.00 87.88 125 GLY A O 1
ATOM 1007 N N . TYR A 1 126 ? -5.838 -11.348 1.783 1.00 93.38 126 TYR A N 1
ATOM 1008 C CA . TYR A 1 126 ? -5.569 -10.911 3.153 1.00 93.38 126 TYR A CA 1
ATOM 1009 C C . TYR A 1 126 ? -6.842 -10.903 3.989 1.00 93.38 126 TYR A C 1
ATOM 1011 O O . TYR A 1 126 ? -7.852 -10.333 3.586 1.00 93.38 126 TYR A O 1
ATOM 1019 N N . PHE A 1 127 ? -6.759 -11.429 5.205 1.00 95.88 127 PHE A N 1
ATOM 1020 C CA . PHE A 1 127 ? -7.694 -11.098 6.273 1.00 95.88 127 PHE A CA 1
ATOM 1021 C C . PHE A 1 127 ? -7.360 -9.698 6.790 1.00 95.88 127 PHE A C 1
ATOM 1023 O O . PHE A 1 127 ? -6.288 -9.482 7.358 1.00 95.88 127 PHE A O 1
ATOM 1030 N N . VAL A 1 128 ? -8.252 -8.731 6.602 1.00 97.19 128 VAL A N 1
ATOM 1031 C CA . VAL A 1 128 ? -8.074 -7.393 7.166 1.00 97.19 128 VAL A CA 1
ATOM 1032 C C . VAL A 1 128 ? -8.635 -7.388 8.576 1.00 97.19 128 VAL A C 1
ATOM 1034 O O . VAL A 1 128 ? -9.837 -7.472 8.781 1.00 97.19 128 VAL A O 1
ATOM 1037 N N . VAL A 1 129 ? -7.766 -7.310 9.573 1.00 95.88 129 VAL A N 1
ATOM 1038 C CA . VAL A 1 129 ? -8.161 -7.254 10.980 1.00 95.88 129 VAL A CA 1
ATOM 1039 C C . VAL A 1 129 ? -8.052 -5.811 11.437 1.00 95.88 129 VAL A C 1
ATOM 1041 O O . VAL A 1 129 ? -6.956 -5.257 11.529 1.00 95.88 129 VAL A O 1
ATOM 1044 N N . THR A 1 130 ? -9.188 -5.182 11.728 1.00 96.31 130 THR A N 1
ATOM 1045 C CA . THR A 1 130 ? -9.184 -3.802 12.218 1.00 96.31 130 THR A CA 1
ATOM 1046 C C . THR A 1 130 ? -8.943 -3.723 13.725 1.00 96.31 130 THR A C 1
ATOM 1048 O O . THR A 1 130 ? -9.475 -4.517 14.508 1.00 96.31 130 THR A O 1
ATOM 1051 N N . THR A 1 131 ? -8.168 -2.723 14.145 1.00 94.06 131 THR A N 1
ATOM 1052 C CA . THR A 1 131 ? -7.947 -2.373 15.555 1.00 94.06 131 THR A CA 1
ATOM 1053 C C . THR A 1 131 ? -8.101 -0.863 15.793 1.00 94.06 131 THR A C 1
ATOM 1055 O O . THR A 1 131 ? -8.463 -0.102 14.893 1.00 94.06 131 THR A O 1
ATOM 1058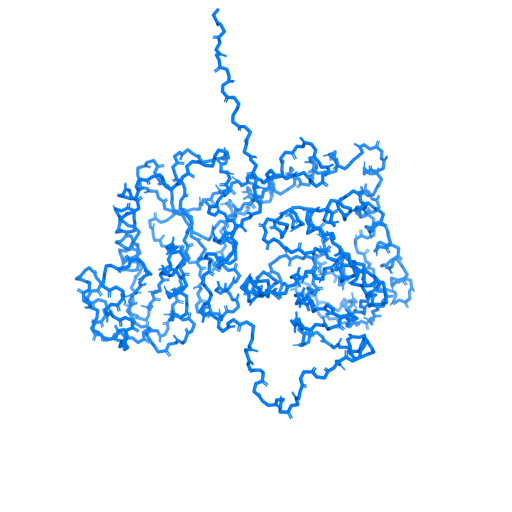 N N . ARG A 1 132 ? -7.863 -0.416 17.024 1.00 95.31 132 ARG A N 1
ATOM 1059 C CA . ARG A 1 132 ? -7.906 0.984 17.460 1.00 95.31 132 ARG A CA 1
ATOM 1060 C C . ARG A 1 132 ? -6.754 1.263 18.416 1.00 95.31 132 ARG A C 1
ATOM 1062 O O . ARG A 1 132 ? -6.284 0.349 19.081 1.00 95.31 132 ARG A O 1
ATOM 1069 N N . TYR A 1 133 ? -6.345 2.519 18.516 1.00 95.06 133 TYR A N 1
ATOM 1070 C CA . TYR A 1 133 ? -5.492 2.972 19.611 1.00 95.06 133 TYR A CA 1
ATOM 1071 C C . TYR A 1 133 ? -6.345 3.235 20.854 1.00 95.06 133 TYR A C 1
ATOM 1073 O O . TYR A 1 133 ? -7.434 3.795 20.732 1.00 95.06 133 TYR A O 1
ATOM 1081 N N . ILE A 1 134 ? -5.883 2.799 22.026 1.00 95.69 134 ILE A N 1
ATOM 1082 C CA . ILE A 1 134 ? -6.589 2.959 23.314 1.00 95.69 134 ILE A CA 1
ATOM 1083 C C . ILE A 1 134 ? -5.832 3.825 24.314 1.00 95.69 134 ILE A C 1
ATOM 1085 O O . ILE A 1 134 ? -6.440 4.316 25.262 1.00 95.69 134 ILE A O 1
ATOM 1089 N N . ASP A 1 135 ? -4.540 4.043 24.088 1.00 94.75 135 ASP A N 1
ATOM 1090 C CA . ASP A 1 135 ? -3.730 4.938 24.899 1.00 94.75 135 ASP A CA 1
ATOM 1091 C C . ASP A 1 135 ? -2.716 5.694 24.037 1.00 94.75 135 ASP A C 1
ATOM 1093 O O . ASP A 1 135 ? -2.425 5.295 22.909 1.00 94.75 135 ASP A O 1
ATOM 1097 N N . ALA A 1 136 ? -2.195 6.797 24.564 1.00 95.00 136 ALA A N 1
ATOM 1098 C CA . ALA A 1 136 ? -1.120 7.577 23.973 1.00 95.00 136 ALA A CA 1
ATOM 1099 C C . ALA A 1 136 ? -0.482 8.493 25.024 1.00 95.00 136 ALA A C 1
ATOM 1101 O O . ALA A 1 136 ? -1.107 8.869 26.019 1.00 95.00 136 ALA A O 1
ATOM 1102 N N . ARG A 1 137 ? 0.750 8.930 24.760 1.00 95.06 137 ARG A N 1
ATOM 1103 C CA . ARG A 1 137 ? 1.433 9.951 25.557 1.00 95.06 137 ARG A CA 1
ATOM 1104 C C . ARG A 1 137 ? 1.276 11.327 24.913 1.00 95.06 137 ARG A C 1
ATOM 1106 O O . ARG A 1 137 ? 1.442 11.467 23.701 1.00 95.06 137 ARG A O 1
ATOM 1113 N N . ALA A 1 138 ? 1.018 12.351 25.725 1.00 95.06 138 ALA A N 1
ATOM 1114 C CA . ALA A 1 138 ? 1.160 13.737 25.288 1.00 95.06 138 ALA A CA 1
ATOM 1115 C C . ALA A 1 138 ? 2.642 14.090 25.104 1.00 95.06 138 ALA A C 1
ATOM 1117 O O . ALA A 1 138 ? 3.490 13.703 25.907 1.00 95.06 138 ALA A O 1
ATOM 1118 N N . ASP A 1 139 ? 2.947 14.856 24.068 1.00 93.69 139 ASP A N 1
ATOM 1119 C CA . ASP A 1 139 ? 4.281 15.392 23.821 1.00 93.69 139 ASP A CA 1
ATOM 1120 C C . ASP A 1 139 ? 4.181 16.771 23.158 1.00 93.69 139 ASP A C 1
ATOM 1122 O O . ASP A 1 139 ? 3.103 17.198 22.731 1.00 93.69 139 ASP A O 1
ATOM 1126 N N . GLU A 1 140 ? 5.306 17.464 23.035 1.00 91.62 140 GLU A N 1
ATOM 1127 C CA . GLU A 1 140 ? 5.420 18.720 22.306 1.00 91.62 140 GLU A CA 1
ATOM 1128 C C . GLU A 1 140 ? 6.361 18.564 21.114 1.00 91.62 140 GLU A C 1
ATOM 1130 O O . GLU A 1 140 ? 7.420 17.945 21.186 1.00 91.62 140 GLU A O 1
ATOM 1135 N N . ARG A 1 141 ? 6.009 19.184 19.988 1.00 87.19 141 ARG A N 1
ATOM 1136 C CA . ARG A 1 141 ? 6.936 19.338 18.861 1.00 87.19 141 ARG A CA 1
ATOM 1137 C C . ARG A 1 141 ? 6.807 20.717 18.241 1.00 87.19 141 ARG A C 1
ATOM 1139 O O . ARG A 1 141 ? 5.757 21.347 18.340 1.00 87.19 141 ARG A O 1
ATOM 1146 N N . ALA A 1 142 ? 7.847 21.167 17.549 1.00 85.38 142 ALA A N 1
ATOM 1147 C CA . ALA A 1 142 ? 7.755 22.371 16.736 1.00 85.38 142 ALA A CA 1
ATOM 1148 C C . ALA A 1 142 ? 6.852 22.123 15.516 1.00 85.38 142 ALA A C 1
ATOM 1150 O O . ALA A 1 142 ? 7.031 21.160 14.766 1.00 85.38 142 ALA A O 1
ATOM 1151 N N . SER A 1 143 ? 5.887 23.011 15.307 1.00 82.12 143 SER A N 1
ATOM 1152 C CA . SER A 1 143 ? 5.061 23.070 14.105 1.00 82.12 143 SER A CA 1
ATOM 1153 C C . SER A 1 143 ? 5.943 23.269 12.874 1.00 82.12 143 SER A C 1
ATOM 1155 O O . SER A 1 143 ? 6.763 24.187 12.825 1.00 82.12 143 SER A O 1
ATOM 1157 N N . SER A 1 144 ? 5.756 22.452 11.836 1.00 74.88 144 SER A N 1
ATOM 1158 C CA . SER A 1 144 ? 6.479 22.635 10.571 1.00 74.88 144 SER A CA 1
ATOM 1159 C C . SER A 1 144 ? 6.146 23.973 9.902 1.00 74.88 144 SER A C 1
ATOM 1161 O O . SER A 1 144 ? 7.005 24.526 9.216 1.00 74.88 144 SER A O 1
ATOM 1163 N N . ARG A 1 145 ? 4.936 24.504 10.144 1.00 78.06 145 ARG A N 1
ATOM 1164 C CA . ARG A 1 145 ? 4.416 25.742 9.546 1.00 78.06 145 ARG A CA 1
ATOM 1165 C C . ARG A 1 145 ? 4.767 26.994 10.346 1.00 78.06 145 ARG A C 1
ATOM 1167 O O . ARG A 1 145 ? 5.212 27.969 9.762 1.00 78.06 145 ARG A O 1
ATOM 1174 N N . THR A 1 146 ? 4.535 26.978 11.659 1.00 82.62 146 THR A N 1
ATOM 1175 C CA . THR A 1 146 ? 4.659 28.179 12.511 1.00 82.62 146 THR A CA 1
ATOM 1176 C C . THR A 1 146 ? 5.914 28.179 13.376 1.00 82.62 146 THR A C 1
ATOM 1178 O O . THR A 1 146 ? 6.215 29.191 13.989 1.00 82.62 146 THR A O 1
ATOM 1181 N N . LYS A 1 147 ? 6.652 27.059 13.444 1.00 85.06 147 LYS A N 1
ATOM 1182 C CA . LYS A 1 147 ? 7.795 26.828 14.353 1.00 85.06 147 LYS A CA 1
ATOM 1183 C C . LYS A 1 147 ? 7.470 26.895 15.852 1.00 85.06 147 LYS A C 1
ATOM 1185 O O . LYS A 1 147 ? 8.302 26.502 16.661 1.00 85.06 147 LYS A O 1
ATOM 1190 N N . GLU A 1 148 ? 6.255 27.285 16.218 1.00 87.62 148 GLU A N 1
ATOM 1191 C CA . GLU A 1 148 ? 5.735 27.245 17.584 1.00 87.62 148 GLU A CA 1
ATOM 1192 C C . GLU A 1 148 ? 5.573 25.811 18.091 1.00 87.62 148 GLU A C 1
ATOM 1194 O O . GLU A 1 148 ? 5.335 24.877 17.316 1.00 87.62 148 GLU A O 1
ATOM 1199 N N . LYS A 1 149 ? 5.668 25.638 19.411 1.00 89.19 149 LYS A N 1
ATOM 1200 C CA . LYS A 1 149 ? 5.411 24.354 20.060 1.00 89.19 149 LYS A CA 1
ATOM 1201 C C . LYS A 1 149 ? 3.923 24.027 20.016 1.00 89.19 149 LYS A C 1
ATOM 1203 O O . LYS A 1 149 ? 3.086 24.829 20.419 1.00 89.19 149 LYS A O 1
ATOM 1208 N N . ILE A 1 150 ? 3.610 22.825 19.557 1.00 89.94 150 ILE A N 1
ATOM 1209 C CA . ILE A 1 150 ? 2.254 22.284 19.527 1.00 89.94 150 ILE A CA 1
ATOM 1210 C C . ILE A 1 150 ? 2.216 20.954 20.271 1.00 89.94 150 ILE A C 1
ATOM 1212 O O . ILE A 1 150 ? 3.169 20.174 20.208 1.00 89.94 150 ILE A O 1
ATOM 1216 N N . LYS A 1 151 ? 1.094 20.692 20.945 1.00 91.81 151 LYS A N 1
ATOM 1217 C CA . LYS A 1 151 ? 0.840 19.410 21.601 1.00 91.81 151 LYS A CA 1
ATOM 1218 C C . LYS A 1 151 ? 0.479 18.338 20.578 1.00 91.81 151 LYS A C 1
ATOM 1220 O O . LYS A 1 151 ? -0.366 18.566 19.707 1.00 91.81 151 LYS A O 1
ATOM 1225 N N . VAL A 1 152 ? 1.090 17.171 20.721 1.00 93.50 152 VAL A N 1
ATOM 1226 C CA . VAL A 1 152 ? 0.902 16.005 19.854 1.00 93.50 152 VAL A CA 1
ATOM 1227 C C . VAL A 1 152 ? 0.791 14.724 20.667 1.00 93.50 152 VAL A C 1
ATOM 1229 O O . VAL A 1 152 ? 1.157 14.684 21.839 1.00 93.50 152 VAL A O 1
ATOM 1232 N N . LEU A 1 153 ? 0.285 13.676 20.027 1.00 93.75 153 LEU A N 1
ATOM 1233 C CA . LEU A 1 153 ? 0.242 12.328 20.575 1.00 93.75 153 LEU A CA 1
ATOM 1234 C C . LEU A 1 153 ? 1.437 11.511 20.071 1.00 93.75 153 LEU A C 1
ATOM 1236 O O . LEU A 1 153 ? 1.707 11.459 18.868 1.00 93.75 153 LEU A O 1
ATOM 1240 N N . ARG A 1 154 ? 2.127 10.841 20.993 1.00 91.12 154 ARG A N 1
ATOM 1241 C CA . ARG A 1 154 ? 3.215 9.882 20.745 1.00 91.12 154 ARG A CA 1
ATOM 1242 C C . ARG A 1 154 ? 2.892 8.543 21.397 1.00 91.12 154 ARG A C 1
ATOM 1244 O O . ARG A 1 154 ? 1.954 8.455 22.186 1.00 91.12 154 ARG A O 1
ATOM 1251 N N . ASP A 1 155 ? 3.665 7.520 21.042 1.00 89.44 155 ASP A N 1
ATOM 1252 C CA . ASP A 1 155 ? 3.643 6.202 21.688 1.00 89.44 155 ASP A CA 1
ATOM 1253 C C . ASP A 1 155 ? 2.222 5.629 21.820 1.00 89.44 155 ASP A C 1
ATOM 1255 O O . ASP A 1 155 ? 1.805 5.166 22.878 1.00 89.44 155 ASP A O 1
ATOM 1259 N N . GLN A 1 156 ? 1.438 5.741 20.742 1.00 91.50 156 GLN A N 1
ATOM 1260 C CA . GLN A 1 156 ? 0.041 5.316 20.752 1.00 91.50 156 GLN A CA 1
ATOM 1261 C C . GLN A 1 156 ? -0.029 3.790 20.885 1.00 91.50 156 GLN A C 1
ATOM 1263 O O . GLN A 1 156 ? 0.541 3.074 20.062 1.00 91.50 156 GLN A O 1
ATOM 1268 N N . ALA A 1 157 ? -0.741 3.293 21.893 1.00 90.50 157 ALA A N 1
ATOM 1269 C CA . ALA A 1 157 ? -0.844 1.870 22.200 1.00 90.50 157 ALA A CA 1
ATOM 1270 C C . ALA A 1 157 ? -2.090 1.262 21.531 1.00 90.50 157 ALA A C 1
ATOM 1272 O O . ALA A 1 157 ? -3.211 1.720 21.800 1.00 90.50 157 ALA A O 1
ATOM 1273 N N . PRO A 1 158 ? -1.935 0.286 20.619 1.00 87.19 158 PRO A N 1
ATOM 1274 C CA . PRO A 1 158 ? -3.071 -0.371 19.989 1.00 87.19 158 PRO A CA 1
ATOM 1275 C C . PRO A 1 158 ? -3.788 -1.303 20.976 1.00 87.19 158 PRO A C 1
ATOM 1277 O O . PRO A 1 158 ? -3.192 -1.846 21.903 1.00 87.19 158 PRO A O 1
ATOM 1280 N N . ASP A 1 159 ? -5.079 -1.520 20.745 1.00 89.88 159 ASP A N 1
ATOM 1281 C CA . ASP A 1 159 ? -5.901 -2.478 21.480 1.00 89.88 159 ASP A CA 1
ATOM 1282 C C . ASP A 1 159 ? -5.575 -3.899 21.018 1.00 89.88 159 ASP A C 1
ATOM 1284 O O . ASP A 1 159 ? -6.217 -4.472 20.125 1.00 89.88 159 ASP A O 1
ATOM 1288 N N . PHE A 1 160 ? -4.490 -4.436 21.565 1.00 81.19 160 PHE A N 1
ATOM 1289 C CA . PHE A 1 160 ? -4.015 -5.751 21.179 1.00 81.19 160 PHE A CA 1
ATOM 1290 C C . PHE A 1 160 ? -4.903 -6.883 21.705 1.00 81.19 160 PHE A C 1
ATOM 1292 O O . PHE A 1 160 ? -4.988 -7.908 21.038 1.00 81.19 160 PHE A O 1
ATOM 1299 N N . GLU A 1 161 ? -5.606 -6.714 22.829 1.00 82.88 161 GLU A N 1
ATOM 1300 C CA . GLU A 1 161 ? -6.565 -7.718 23.314 1.00 82.88 161 GLU A CA 1
ATOM 1301 C C . GLU A 1 161 ? -7.721 -7.884 22.323 1.00 82.88 161 GLU A C 1
ATOM 1303 O O . GLU A 1 161 ? -8.035 -9.000 21.898 1.00 82.88 161 GLU A O 1
ATOM 1308 N N . HIS A 1 162 ? -8.300 -6.768 21.870 1.00 88.19 162 HIS A N 1
ATOM 1309 C CA . HIS A 1 162 ? -9.312 -6.773 20.818 1.00 88.19 162 HIS A CA 1
ATOM 1310 C C . HIS A 1 162 ? -8.776 -7.374 19.510 1.00 88.19 162 HIS A C 1
ATOM 1312 O O . HIS A 1 162 ? -9.442 -8.209 18.892 1.00 88.19 162 HIS A O 1
ATOM 1318 N N . ALA A 1 163 ? -7.570 -6.973 19.088 1.00 87.25 163 ALA A N 1
ATOM 1319 C CA . ALA A 1 163 ? -6.943 -7.512 17.884 1.00 87.25 163 ALA A CA 1
ATOM 1320 C C . ALA A 1 163 ? -6.714 -9.027 17.991 1.00 87.25 163 ALA A C 1
ATOM 1322 O O . ALA A 1 163 ? -7.049 -9.763 17.066 1.00 87.25 163 ALA A O 1
ATOM 1323 N N . PHE A 1 164 ? -6.205 -9.509 19.126 1.00 84.06 164 PHE A N 1
ATOM 1324 C CA . PHE A 1 164 ? -5.952 -10.926 19.362 1.00 84.06 164 PHE A CA 1
ATOM 1325 C C . PHE A 1 164 ? -7.249 -11.738 19.379 1.00 84.06 164 PHE A C 1
ATOM 1327 O O . PHE A 1 164 ? -7.300 -12.811 18.781 1.00 84.06 164 PHE A O 1
ATOM 1334 N N . GLY A 1 165 ? -8.331 -11.203 19.955 1.00 86.50 165 GLY A N 1
ATOM 1335 C CA . GLY A 1 165 ? -9.662 -11.806 19.860 1.00 86.50 165 GLY A CA 1
ATOM 1336 C C . GLY A 1 165 ? -10.098 -12.037 18.409 1.00 86.50 165 GLY A C 1
ATOM 1337 O O . GLY A 1 165 ? -10.503 -13.144 18.055 1.00 86.50 165 GLY A O 1
ATOM 1338 N N . LYS A 1 166 ? -9.926 -11.035 17.537 1.00 91.88 166 LYS A N 1
ATOM 1339 C CA . LYS A 1 166 ? -10.189 -11.178 16.095 1.00 91.88 166 LYS A CA 1
ATOM 1340 C C . LYS A 1 166 ? -9.256 -12.192 15.423 1.00 91.88 166 LYS A C 1
ATOM 1342 O O . LYS A 1 166 ? -9.721 -13.020 14.645 1.00 91.88 166 LYS A O 1
ATOM 1347 N N . LEU A 1 167 ? -7.962 -12.180 15.752 1.00 88.31 167 LEU A N 1
ATOM 1348 C CA . LEU A 1 167 ? -6.981 -13.132 15.214 1.00 88.31 167 LEU A CA 1
ATOM 1349 C C . LEU A 1 167 ? -7.316 -14.585 15.576 1.00 88.31 167 LEU A C 1
ATOM 1351 O O . LEU A 1 167 ? -7.159 -15.462 14.731 1.00 88.31 167 LEU A O 1
ATOM 1355 N N . ARG A 1 168 ? -7.836 -14.852 16.782 1.00 86.94 168 ARG A N 1
ATOM 1356 C CA . ARG A 1 168 ? -8.322 -16.191 17.166 1.00 86.94 168 ARG A CA 1
ATOM 1357 C C . ARG A 1 168 ? -9.471 -16.662 16.287 1.00 86.94 168 ARG A C 1
ATOM 1359 O O . ARG A 1 168 ? -9.480 -17.815 15.876 1.00 86.94 168 ARG A O 1
ATOM 1366 N N . ILE A 1 169 ? -10.396 -15.769 15.943 1.00 89.31 169 ILE A N 1
ATOM 1367 C CA . ILE A 1 169 ? -11.509 -16.087 15.039 1.00 89.31 169 ILE A CA 1
ATOM 1368 C C . ILE A 1 169 ? -10.979 -16.363 13.623 1.00 89.31 169 ILE A C 1
ATOM 1370 O O . ILE A 1 169 ? -11.396 -17.333 12.993 1.00 89.31 169 ILE A O 1
ATOM 1374 N N . VAL A 1 170 ? -10.024 -15.565 13.132 1.00 91.25 170 VAL A N 1
ATOM 1375 C CA . VAL A 1 170 ? -9.358 -15.803 11.836 1.00 91.25 170 VAL A CA 1
ATOM 1376 C C . VAL A 1 170 ? -8.612 -17.143 11.823 1.00 91.25 170 VAL A C 1
ATOM 1378 O O . VAL A 1 170 ? -8.657 -17.863 10.825 1.00 91.25 170 VAL A O 1
ATOM 1381 N N . ALA A 1 171 ? -7.944 -17.503 12.920 1.00 85.00 171 ALA A N 1
ATOM 1382 C CA . ALA A 1 171 ? -7.204 -18.753 13.052 1.00 85.00 171 ALA A CA 1
ATOM 1383 C C . ALA A 1 171 ? -8.126 -19.979 13.091 1.00 85.00 171 ALA A C 1
ATOM 1385 O O . ALA A 1 171 ? -7.943 -20.887 12.282 1.00 85.00 171 ALA A O 1
ATOM 1386 N N . ALA A 1 172 ? -9.127 -19.966 13.976 1.00 77.12 172 ALA A N 1
ATOM 1387 C CA . ALA A 1 172 ? -9.973 -21.115 14.298 1.00 77.12 172 ALA A CA 1
ATOM 1388 C C . ALA A 1 172 ? -10.939 -21.532 13.177 1.00 77.12 172 ALA A C 1
ATOM 1390 O O . ALA A 1 172 ? -11.403 -22.667 13.168 1.00 77.12 172 ALA A O 1
ATOM 1391 N N . ASN A 1 173 ? -11.265 -20.631 12.248 1.00 64.44 173 ASN A N 1
ATOM 1392 C CA . ASN A 1 173 ? -12.338 -20.865 11.287 1.00 64.44 173 ASN A CA 1
ATOM 1393 C C . ASN A 1 173 ? -11.867 -21.327 9.898 1.00 64.44 173 ASN A C 1
ATOM 1395 O O . ASN A 1 173 ? -10.828 -20.893 9.389 1.00 64.44 173 ASN A O 1
ATOM 1399 N N . GLU A 1 174 ? -12.753 -22.059 9.215 1.00 73.69 174 GLU A N 1
ATOM 1400 C CA . GLU A 1 174 ? -12.789 -22.247 7.750 1.00 73.69 174 GLU A CA 1
ATOM 1401 C C . GLU A 1 174 ? -13.281 -20.983 7.004 1.00 73.69 174 GLU A C 1
ATOM 1403 O O . GLU A 1 174 ? -13.744 -21.032 5.866 1.00 73.69 174 GLU A O 1
ATOM 1408 N N . VAL A 1 175 ? -13.217 -19.816 7.651 1.00 78.75 175 VAL A N 1
ATOM 1409 C CA . VAL A 1 175 ? -13.652 -18.545 7.072 1.00 78.75 175 VAL A CA 1
ATOM 1410 C C . VAL A 1 175 ? -12.622 -18.104 6.040 1.00 78.75 175 VAL A C 1
ATOM 1412 O O . VAL A 1 175 ? -11.429 -17.999 6.325 1.00 78.75 175 VAL A O 1
ATOM 1415 N N . THR A 1 176 ? -13.093 -17.830 4.829 1.00 88.38 176 THR A N 1
ATOM 1416 C CA . THR A 1 176 ? -12.266 -17.265 3.761 1.00 88.38 176 THR A CA 1
ATOM 1417 C C . THR A 1 176 ? -11.978 -15.783 4.035 1.00 88.38 176 THR A C 1
ATOM 1419 O O . THR A 1 176 ? -12.796 -15.120 4.685 1.00 88.38 176 THR A O 1
ATOM 1422 N N . PRO A 1 177 ? -10.873 -15.216 3.502 1.00 90.81 177 PRO A N 1
ATOM 1423 C CA . PRO A 1 177 ? -10.612 -13.776 3.578 1.00 90.81 177 PRO A CA 1
ATOM 1424 C C . PRO A 1 177 ? -11.830 -12.933 3.183 1.00 90.81 177 PRO A C 1
ATOM 1426 O O . PRO A 1 177 ? -12.197 -12.010 3.902 1.00 90.81 177 PRO A O 1
ATOM 1429 N N . ARG A 1 178 ? -12.540 -13.343 2.124 1.00 89.69 178 ARG A N 1
ATOM 1430 C CA . ARG A 1 178 ? -13.745 -12.671 1.624 1.00 89.69 178 ARG A CA 1
ATOM 1431 C C . ARG A 1 178 ? -14.875 -12.609 2.641 1.00 89.69 178 ARG A C 1
ATOM 1433 O O . ARG A 1 178 ? -15.427 -11.539 2.881 1.00 89.69 178 ARG A O 1
ATOM 1440 N N . ALA A 1 179 ? -15.222 -13.744 3.246 1.00 89.81 179 ALA A N 1
ATOM 1441 C CA . ALA A 1 179 ? -16.294 -13.793 4.237 1.00 89.81 179 ALA A CA 1
ATOM 1442 C C . ALA A 1 179 ? -15.947 -12.957 5.482 1.00 89.81 179 ALA A C 1
ATOM 1444 O O . ALA A 1 179 ? -16.801 -12.232 5.991 1.00 89.81 179 ALA A O 1
ATOM 1445 N N . TRP A 1 180 ? -14.684 -12.996 5.921 1.00 94.62 180 TRP A N 1
ATOM 1446 C CA . TRP A 1 180 ? -14.189 -12.156 7.012 1.00 94.62 180 TRP A CA 1
ATOM 1447 C C . TRP A 1 180 ? -14.265 -10.660 6.672 1.00 94.62 180 TRP A C 1
ATOM 1449 O O . TRP A 1 180 ? -14.880 -9.878 7.397 1.00 94.62 180 TRP A O 1
ATOM 1459 N N . ASN A 1 181 ? -13.685 -10.265 5.537 1.00 95.19 181 ASN A N 1
ATOM 1460 C CA . ASN A 1 181 ? -13.594 -8.872 5.110 1.00 95.19 181 ASN A CA 1
ATOM 1461 C C . ASN A 1 181 ? -14.973 -8.260 4.841 1.00 95.19 181 ASN A C 1
ATOM 1463 O O . ASN A 1 181 ? -15.176 -7.078 5.111 1.00 95.19 181 ASN A O 1
ATOM 1467 N N . ARG A 1 182 ? -15.950 -9.056 4.385 1.00 93.25 182 ARG A N 1
ATOM 1468 C CA . ARG A 1 182 ? -17.351 -8.624 4.278 1.00 93.25 182 ARG A CA 1
ATOM 1469 C C . ARG A 1 182 ? -17.910 -8.209 5.639 1.00 93.25 182 ARG A C 1
ATOM 1471 O O . ARG A 1 182 ? -18.577 -7.185 5.734 1.00 93.25 182 ARG A O 1
ATOM 1478 N N . GLY A 1 183 ? -17.607 -8.959 6.698 1.00 93.56 183 GLY A N 1
ATOM 1479 C CA . GLY A 1 183 ? -17.971 -8.582 8.065 1.00 93.56 183 GLY A CA 1
ATOM 1480 C C . GLY A 1 183 ? -17.333 -7.258 8.494 1.00 93.56 183 GLY A C 1
ATOM 1481 O O . GLY A 1 183 ? -18.019 -6.386 9.020 1.00 93.56 183 GLY A O 1
ATOM 1482 N N . GLU A 1 184 ? -16.045 -7.067 8.210 1.00 95.25 184 GLU A N 1
ATOM 1483 C CA . GLU A 1 184 ? -15.331 -5.820 8.531 1.00 95.25 184 GLU A CA 1
ATOM 1484 C C . GLU A 1 184 ? -15.909 -4.599 7.801 1.00 95.25 184 GLU A C 1
ATOM 1486 O O . GLU A 1 184 ? -16.001 -3.520 8.384 1.00 95.25 184 GLU A O 1
ATOM 1491 N N . VAL A 1 185 ? -16.346 -4.765 6.550 1.00 94.12 185 VAL A N 1
ATOM 1492 C CA . VAL A 1 185 ? -17.000 -3.702 5.773 1.00 94.12 185 VAL A CA 1
ATOM 1493 C C . VAL A 1 185 ? -18.400 -3.400 6.314 1.00 94.12 185 VAL A C 1
ATOM 1495 O O . VAL A 1 185 ? -18.716 -2.235 6.557 1.00 94.12 185 VAL A O 1
ATOM 1498 N N . LEU A 1 186 ? -19.224 -4.421 6.567 1.00 92.25 186 LEU A N 1
ATOM 1499 C CA . LEU A 1 186 ? -20.584 -4.237 7.092 1.00 92.25 186 LEU A CA 1
ATOM 1500 C C . LEU A 1 186 ? -20.598 -3.604 8.492 1.00 92.25 186 LEU A C 1
ATOM 1502 O O . LEU A 1 186 ? -21.466 -2.785 8.785 1.00 92.25 186 LEU A O 1
ATOM 1506 N N . HIS A 1 187 ? -19.608 -3.922 9.329 1.00 93.81 187 HIS A N 1
ATOM 1507 C CA . HIS A 1 187 ? -19.444 -3.362 10.676 1.00 93.81 187 HIS A CA 1
ATOM 1508 C C . HIS A 1 187 ? -18.448 -2.192 10.734 1.00 93.81 187 HIS A C 1
ATOM 1510 O O . HIS A 1 187 ? -17.945 -1.838 11.810 1.00 93.81 187 HIS A O 1
ATOM 1516 N N . PHE A 1 188 ? -18.148 -1.566 9.591 1.00 94.62 188 PHE A N 1
ATOM 1517 C CA . PHE A 1 188 ? -17.190 -0.464 9.528 1.00 94.62 188 PHE A CA 1
ATOM 1518 C C . PHE A 1 188 ? -17.634 0.729 10.387 1.00 94.62 188 PHE A C 1
ATOM 1520 O O . PHE A 1 188 ? -16.818 1.299 11.109 1.00 94.62 188 PHE A O 1
ATOM 1527 N N . GLY A 1 189 ? -18.930 1.072 10.368 1.00 95.38 189 GLY A N 1
ATOM 1528 C CA . GLY A 1 189 ? -19.492 2.160 11.177 1.00 95.38 189 GLY A CA 1
ATOM 1529 C C . GLY A 1 189 ? -19.297 1.951 12.683 1.00 95.38 189 GLY A C 1
ATOM 1530 O O . GLY A 1 189 ? -18.823 2.857 13.369 1.00 95.38 189 GLY A O 1
ATOM 1531 N N . ASP A 1 190 ? -19.568 0.742 13.179 1.00 96.50 190 ASP A N 1
ATOM 1532 C CA . ASP A 1 190 ? -19.396 0.381 14.595 1.00 96.50 190 ASP A CA 1
ATOM 1533 C C . ASP A 1 190 ? -17.923 0.418 15.010 1.00 96.50 190 ASP A C 1
ATOM 1535 O O . ASP A 1 190 ? -17.558 0.866 16.101 1.00 96.50 190 ASP A O 1
ATOM 1539 N N . SER A 1 191 ? -17.045 -0.057 14.128 1.00 96.56 191 SER A N 1
ATOM 1540 C CA . SER A 1 191 ? -15.612 -0.087 14.396 1.00 96.56 191 SER A CA 1
ATOM 1541 C C . SER A 1 191 ? -15.016 1.329 14.379 1.00 96.56 191 SER A C 1
ATOM 1543 O O . SER A 1 191 ? -14.186 1.662 15.230 1.00 96.56 191 SER A O 1
ATOM 1545 N N . LEU A 1 192 ? -15.500 2.192 13.477 1.00 97.19 192 LEU A N 1
ATOM 1546 C CA . LEU A 1 192 ? -15.168 3.615 13.433 1.00 97.19 192 LEU A CA 1
ATOM 1547 C C . LEU A 1 192 ? -15.656 4.352 14.686 1.00 97.19 192 LEU A C 1
ATOM 1549 O O . LEU A 1 192 ? -14.922 5.186 15.219 1.00 97.19 192 LEU A O 1
ATOM 1553 N N . GLU A 1 193 ? -16.848 4.032 15.193 1.00 98.00 193 GLU A N 1
ATOM 1554 C CA . GLU A 1 193 ? -17.360 4.596 16.445 1.00 98.00 193 GLU A CA 1
ATOM 1555 C C . GLU A 1 193 ? -16.485 4.217 17.637 1.00 98.00 193 GLU A C 1
ATOM 1557 O O . GLU A 1 193 ? -15.997 5.106 18.332 1.00 98.00 193 GLU A O 1
ATOM 1562 N N . LYS A 1 194 ? -16.168 2.929 17.810 1.00 98.06 194 LYS A N 1
ATOM 1563 C CA . LYS A 1 194 ? -15.288 2.468 18.897 1.00 98.06 194 LYS A CA 1
ATOM 1564 C C . LYS A 1 194 ? -13.904 3.120 18.846 1.00 98.06 194 LYS A C 1
ATOM 1566 O O . LYS A 1 194 ? -13.334 3.434 19.892 1.00 98.06 194 LYS A O 1
ATOM 1571 N N . ALA A 1 195 ? -13.350 3.319 17.648 1.00 97.75 195 ALA A N 1
ATOM 1572 C CA . ALA A 1 195 ? -12.086 4.033 17.468 1.00 97.75 195 ALA A CA 1
ATOM 1573 C C . ALA A 1 195 ? -12.219 5.530 17.802 1.00 97.75 195 ALA A C 1
ATOM 1575 O O . ALA A 1 195 ? -11.342 6.095 18.453 1.00 97.75 195 ALA A O 1
ATOM 1576 N N . THR A 1 196 ? -13.331 6.160 17.414 1.00 98.19 196 THR A N 1
ATOM 1577 C CA . THR A 1 196 ? -13.630 7.567 17.727 1.00 98.19 196 THR A CA 1
ATOM 1578 C C . THR A 1 196 ? -13.774 7.784 19.233 1.00 98.19 196 THR A C 1
ATOM 1580 O O . THR A 1 196 ? -13.180 8.712 19.778 1.00 98.19 196 THR A O 1
ATOM 1583 N N . ASP A 1 197 ? -14.499 6.901 19.922 1.00 98.31 197 ASP A N 1
ATOM 1584 C CA . ASP A 1 197 ? -14.658 6.933 21.378 1.00 98.31 197 ASP A CA 1
ATOM 1585 C C . ASP A 1 197 ? -13.316 6.762 22.098 1.00 98.31 197 ASP A C 1
ATOM 1587 O O . ASP A 1 197 ? -13.065 7.400 23.120 1.00 98.31 197 ASP A O 1
ATOM 1591 N N . ALA A 1 198 ? -12.430 5.913 21.568 1.00 97.81 198 ALA A N 1
ATOM 1592 C CA . ALA A 1 198 ? -11.095 5.739 22.126 1.00 97.81 198 ALA A CA 1
ATOM 1593 C C . ALA A 1 198 ? -10.249 7.014 21.998 1.00 97.81 198 ALA A C 1
ATOM 1595 O O . ALA A 1 198 ? -9.650 7.436 22.984 1.00 97.81 198 ALA A O 1
ATOM 1596 N N . TYR A 1 199 ? -10.276 7.692 20.846 1.00 97.44 199 TYR A N 1
ATOM 1597 C CA . TYR A 1 199 ? -9.609 8.990 20.697 1.00 97.44 199 TYR A CA 1
ATOM 1598 C C . TYR A 1 199 ? -10.223 10.090 21.558 1.00 97.44 199 TYR A C 1
ATOM 1600 O O . TYR A 1 199 ? -9.499 10.966 22.026 1.00 97.44 199 TYR A O 1
ATOM 1608 N N . GLN A 1 200 ? -11.530 10.037 21.818 1.00 97.94 200 GLN A N 1
ATOM 1609 C CA . GLN A 1 200 ? -12.165 10.946 22.764 1.00 97.94 200 GLN A CA 1
ATOM 1610 C C . GLN A 1 200 ? -11.614 10.752 24.185 1.00 97.94 200 GLN A C 1
ATOM 1612 O O . GLN A 1 200 ? -11.180 11.728 24.796 1.00 97.94 200 GLN A O 1
ATOM 1617 N N . ARG A 1 201 ? -11.491 9.503 24.653 1.00 98.19 201 ARG A N 1
ATOM 1618 C CA . ARG A 1 201 ? -10.840 9.194 25.940 1.00 98.19 201 ARG A CA 1
ATOM 1619 C C . ARG A 1 201 ? -9.363 9.597 25.969 1.00 98.19 201 ARG A C 1
ATOM 1621 O O . ARG A 1 201 ? -8.901 10.148 26.964 1.00 98.19 201 ARG A O 1
ATOM 1628 N N . ILE A 1 202 ? -8.617 9.362 24.885 1.00 97.50 202 ILE A N 1
ATOM 1629 C CA . ILE A 1 202 ? -7.211 9.785 24.769 1.00 97.50 202 ILE A CA 1
ATOM 1630 C C . ILE A 1 202 ? -7.107 11.311 24.866 1.00 97.50 202 ILE A C 1
ATOM 1632 O O . ILE A 1 202 ? -6.264 11.815 25.605 1.00 97.50 202 ILE A O 1
ATOM 1636 N N . GLN A 1 203 ? -7.966 12.059 24.170 1.00 96.94 203 GLN A N 1
ATOM 1637 C CA . GLN A 1 203 ? -8.003 13.520 24.249 1.00 96.94 203 GLN A CA 1
ATOM 1638 C C . GLN A 1 203 ? -8.308 14.000 25.674 1.00 96.94 203 GLN A C 1
ATOM 1640 O O . GLN A 1 203 ? -7.631 14.903 26.159 1.00 96.94 203 GLN A O 1
ATOM 1645 N N . GLU A 1 204 ? -9.290 13.398 26.349 1.00 97.56 204 GLU A N 1
ATOM 1646 C CA . GLU A 1 204 ? -9.652 13.724 27.737 1.00 97.56 204 GLU A CA 1
ATOM 1647 C C . GLU A 1 204 ? -8.493 13.445 28.705 1.00 97.56 204 GLU A C 1
ATOM 1649 O O . GLU A 1 204 ? -8.167 14.290 29.536 1.00 97.56 204 GLU A O 1
ATOM 1654 N N . LYS A 1 205 ? -7.811 12.303 28.548 1.00 97.62 205 LYS A N 1
ATOM 1655 C CA . LYS A 1 205 ? -6.658 11.902 29.370 1.00 97.62 205 LYS A CA 1
ATOM 1656 C C . LYS A 1 205 ? -5.430 12.790 29.153 1.00 97.62 205 LYS A C 1
ATOM 1658 O O . LYS A 1 205 ? -4.731 13.128 30.102 1.00 97.62 205 LYS A O 1
ATOM 1663 N N . THR A 1 206 ? -5.118 13.115 27.901 1.00 96.81 206 THR A N 1
ATOM 1664 C CA . THR A 1 206 ? -3.846 13.758 27.516 1.00 96.81 206 THR A CA 1
ATOM 1665 C C . THR A 1 206 ? -3.945 15.278 27.376 1.00 96.81 206 THR A C 1
ATOM 1667 O O . THR A 1 206 ? -2.926 15.971 27.344 1.00 96.81 206 THR A O 1
ATOM 1670 N N . GLY A 1 207 ? -5.160 15.812 27.234 1.00 95.25 207 GLY A N 1
ATOM 1671 C CA . GLY A 1 207 ? -5.406 17.211 26.886 1.00 95.25 207 GLY A CA 1
ATOM 1672 C C . GLY A 1 207 ? -4.962 17.593 25.467 1.00 95.25 207 GLY A C 1
ATOM 1673 O O . GLY A 1 207 ? -4.895 18.784 25.150 1.00 95.25 207 GLY A O 1
ATOM 1674 N N . VAL A 1 208 ? -4.620 16.623 24.608 1.00 95.25 208 VAL A N 1
ATOM 1675 C CA . VAL A 1 208 ? -4.229 16.866 23.213 1.00 95.25 208 VAL A CA 1
ATOM 1676 C C . VAL A 1 208 ? -5.459 16.811 22.316 1.00 95.25 208 VAL A C 1
ATOM 1678 O O . VAL A 1 208 ? -6.111 15.777 22.193 1.00 95.25 208 VAL A O 1
ATOM 1681 N N . ARG A 1 209 ? -5.760 17.926 21.643 1.00 93.44 209 ARG A N 1
ATOM 1682 C CA . ARG A 1 209 ? -6.906 18.022 20.732 1.00 93.44 209 ARG A CA 1
ATOM 1683 C C . ARG A 1 209 ? -6.749 17.078 19.535 1.00 93.44 209 ARG A C 1
ATOM 1685 O O . ARG A 1 209 ? -5.803 17.226 18.764 1.00 93.44 209 ARG A O 1
ATOM 1692 N N . CYS A 1 210 ? -7.724 16.196 19.347 1.00 92.75 210 CYS A N 1
ATOM 1693 C CA . CYS A 1 210 ? -7.837 15.274 18.221 1.00 92.75 210 CYS A CA 1
ATOM 1694 C C . CYS A 1 210 ? -8.852 15.825 17.211 1.00 92.75 210 CYS A C 1
ATOM 1696 O O . CYS A 1 210 ? -10.037 15.989 17.508 1.00 92.75 210 CYS A O 1
ATOM 1698 N N . SER A 1 211 ? -8.388 16.149 16.006 1.00 86.62 211 SER A N 1
ATOM 1699 C CA . SER A 1 211 ? -9.231 16.745 14.958 1.00 86.62 211 SER A CA 1
ATOM 1700 C C . SER A 1 211 ? -10.193 15.735 14.318 1.00 86.62 211 SER A C 1
ATOM 1702 O O . SER A 1 211 ? -11.229 16.116 13.769 1.00 86.62 211 SER A O 1
ATOM 1704 N N . THR A 1 212 ? -9.890 14.440 14.436 1.00 90.25 212 THR A N 1
ATOM 1705 C CA . THR A 1 212 ? -10.694 13.347 13.873 1.00 90.25 212 THR A CA 1
ATOM 1706 C C . THR A 1 212 ? -12.070 13.216 14.474 1.00 90.25 212 THR A C 1
ATOM 1708 O O . THR A 1 212 ? -12.981 12.864 13.729 1.00 90.25 212 THR A O 1
ATOM 1711 N N . ILE A 1 213 ? -12.240 13.501 15.769 1.00 94.62 213 ILE A N 1
ATOM 1712 C CA . ILE A 1 213 ? -13.447 13.135 16.520 1.00 94.62 213 ILE A CA 1
ATOM 1713 C C . ILE A 1 213 ? -14.700 13.676 15.825 1.00 94.62 213 ILE A C 1
ATOM 1715 O O . ILE A 1 213 ? -15.568 12.903 15.433 1.00 94.62 213 ILE A O 1
ATOM 1719 N N . ALA A 1 214 ? -14.763 14.988 15.578 1.00 93.38 214 ALA A N 1
ATOM 1720 C CA . ALA A 1 214 ? -15.922 15.611 14.938 1.00 93.38 214 ALA A CA 1
ATOM 1721 C C . ALA A 1 214 ? -16.168 15.072 13.517 1.00 93.38 214 ALA A C 1
ATOM 1723 O O . ALA A 1 214 ? -17.300 14.744 13.161 1.00 93.38 214 ALA A O 1
ATOM 1724 N N . SER A 1 215 ? -15.106 14.925 12.716 1.00 91.56 215 SER A N 1
ATOM 1725 C CA . SER A 1 215 ? -15.236 14.417 11.344 1.00 91.56 215 SER A CA 1
ATOM 1726 C C . SER A 1 215 ? -15.685 12.952 11.297 1.00 91.56 215 SER A C 1
ATOM 1728 O O . SER A 1 215 ? -16.495 12.591 10.448 1.00 91.56 215 SER A O 1
ATOM 1730 N N . CYS A 1 216 ? -15.226 12.110 12.227 1.00 94.75 216 CYS A N 1
ATOM 1731 C CA . CYS A 1 216 ? -15.634 10.711 12.312 1.00 94.75 216 CYS A CA 1
ATOM 1732 C C . CYS A 1 216 ? -17.067 10.582 12.827 1.00 94.75 216 CYS A C 1
ATOM 1734 O O . CYS A 1 216 ? -17.823 9.801 12.260 1.00 94.75 216 CYS A O 1
ATOM 1736 N N . ARG A 1 217 ? -17.493 11.400 13.801 1.00 96.44 217 ARG A N 1
ATOM 1737 C CA . ARG A 1 217 ? -18.903 11.460 14.233 1.00 96.44 217 ARG A CA 1
ATOM 1738 C C . ARG A 1 217 ? -19.840 11.808 13.076 1.00 96.44 217 ARG A C 1
ATOM 1740 O O . ARG A 1 217 ? -20.867 11.156 12.926 1.00 96.44 217 ARG A O 1
ATOM 1747 N N . ALA A 1 218 ? -19.463 12.762 12.222 1.00 93.50 218 ALA A N 1
ATOM 1748 C CA . ALA A 1 218 ? -20.240 13.097 11.027 1.00 93.50 218 ALA A CA 1
ATOM 1749 C C . ALA A 1 218 ? -20.325 11.918 10.038 1.00 93.50 218 ALA A C 1
ATOM 1751 O O . ALA A 1 218 ? -21.401 11.618 9.527 1.00 93.50 218 ALA A O 1
ATOM 1752 N N . ARG A 1 219 ? -19.215 11.197 9.817 1.00 93.81 219 ARG A N 1
ATOM 1753 C CA . ARG A 1 219 ? -19.200 9.980 8.980 1.00 93.81 219 ARG A CA 1
ATOM 1754 C C . ARG A 1 219 ? -20.069 8.866 9.565 1.00 93.81 219 ARG A C 1
ATOM 1756 O O . ARG A 1 219 ? -20.816 8.241 8.827 1.00 93.81 219 ARG A O 1
ATOM 1763 N N . ILE A 1 220 ? -20.004 8.635 10.877 1.00 95.88 220 ILE A N 1
ATOM 1764 C CA . ILE A 1 220 ? -20.829 7.638 11.576 1.00 95.88 220 ILE A CA 1
ATOM 1765 C C . ILE A 1 220 ? -22.313 7.991 11.443 1.00 95.88 220 ILE A C 1
ATOM 1767 O O . ILE A 1 220 ? -23.115 7.117 11.128 1.00 95.88 220 ILE A O 1
ATOM 1771 N N . ALA A 1 221 ? -22.679 9.263 11.635 1.00 95.25 221 ALA A N 1
ATOM 1772 C CA . ALA A 1 221 ? -24.050 9.728 11.444 1.00 95.25 221 ALA A CA 1
ATOM 1773 C C . ALA A 1 221 ? -24.533 9.475 10.009 1.00 95.25 221 ALA A C 1
ATOM 1775 O O . ALA A 1 221 ? -25.600 8.899 9.832 1.00 95.25 221 ALA A O 1
ATOM 1776 N N . ARG A 1 222 ? -23.705 9.798 9.006 1.00 93.56 222 ARG A N 1
ATOM 1777 C CA . ARG A 1 222 ? -23.982 9.520 7.589 1.00 93.56 222 ARG A CA 1
ATOM 1778 C C . ARG A 1 222 ? -24.207 8.030 7.321 1.00 93.56 222 ARG A C 1
ATOM 1780 O O . ARG A 1 222 ? -25.191 7.677 6.687 1.00 93.56 222 ARG A O 1
ATOM 1787 N N . ILE A 1 223 ? -23.347 7.156 7.851 1.00 93.94 223 ILE A N 1
ATOM 1788 C CA . ILE A 1 223 ? -23.494 5.695 7.713 1.00 93.94 223 ILE A CA 1
ATOM 1789 C C . ILE A 1 223 ? -24.797 5.208 8.364 1.00 93.94 223 ILE A C 1
ATOM 1791 O O . ILE A 1 223 ? -25.480 4.359 7.802 1.00 93.94 223 ILE A O 1
ATOM 1795 N N . ARG A 1 224 ? -25.153 5.733 9.541 1.00 94.25 224 ARG A N 1
ATOM 1796 C CA . ARG A 1 224 ? -26.373 5.340 10.267 1.00 94.25 224 ARG A CA 1
ATOM 1797 C C . ARG A 1 224 ? -27.655 5.824 9.599 1.00 94.25 224 ARG A C 1
ATOM 1799 O O . ARG A 1 224 ? -28.653 5.117 9.652 1.00 94.25 224 ARG A O 1
ATOM 1806 N N . GLN A 1 225 ? -27.634 7.030 9.040 1.00 94.81 225 GLN A N 1
ATOM 1807 C CA . GLN A 1 225 ? -28.801 7.663 8.426 1.00 94.81 225 GLN A CA 1
ATOM 1808 C C . GLN A 1 225 ? -29.047 7.137 7.012 1.00 94.81 225 GLN A C 1
ATOM 1810 O O . GLN A 1 225 ? -30.167 6.753 6.696 1.00 94.81 225 GLN A O 1
ATOM 1815 N N . ASP A 1 226 ? -27.994 7.075 6.196 1.00 92.69 226 ASP A N 1
ATOM 1816 C CA . ASP A 1 226 ? -28.104 6.873 4.746 1.00 92.69 226 ASP A CA 1
ATOM 1817 C C . ASP A 1 226 ? -27.412 5.586 4.261 1.00 92.69 226 ASP A C 1
ATOM 1819 O O . ASP A 1 226 ? -27.369 5.297 3.065 1.00 92.69 226 ASP A O 1
ATOM 1823 N N . GLY A 1 227 ? -26.851 4.799 5.181 1.00 90.44 227 GLY A N 1
ATOM 1824 C CA . GLY A 1 227 ? -26.160 3.552 4.875 1.00 90.44 227 GLY A CA 1
ATOM 1825 C C . GLY A 1 227 ? -24.710 3.725 4.408 1.00 90.44 227 GLY A C 1
ATOM 1826 O O . GLY A 1 227 ? -24.193 4.823 4.175 1.00 90.44 227 GLY A O 1
ATOM 1827 N N . LEU A 1 228 ? -24.023 2.588 4.270 1.00 89.12 228 LEU A N 1
ATOM 1828 C CA . LEU A 1 228 ? -22.606 2.531 3.900 1.00 89.12 228 LEU A CA 1
ATOM 1829 C C . LEU A 1 228 ? -22.339 3.047 2.476 1.00 89.12 228 LEU A C 1
ATOM 1831 O O . LEU A 1 228 ? -21.312 3.681 2.234 1.00 89.12 228 LEU A O 1
ATOM 1835 N N . GLU A 1 229 ? -23.270 2.806 1.550 1.00 87.62 229 GLU A N 1
ATOM 1836 C CA . GLU A 1 229 ? -23.171 3.233 0.148 1.00 87.62 229 GLU A CA 1
ATOM 1837 C C . GLU A 1 229 ? -23.130 4.758 0.017 1.00 87.62 229 GLU A C 1
ATOM 1839 O O . GLU A 1 229 ? -22.301 5.295 -0.719 1.00 87.62 229 GLU A O 1
ATOM 1844 N N . SER A 1 230 ? -23.956 5.471 0.789 1.00 87.31 230 SER A N 1
ATOM 1845 C CA . SER A 1 230 ? -23.964 6.933 0.777 1.00 87.31 230 SER A CA 1
ATOM 1846 C C . SER A 1 230 ? -22.654 7.516 1.311 1.00 87.31 230 SER A C 1
ATOM 1848 O O . SER A 1 230 ? -22.105 8.448 0.724 1.00 87.31 230 SER A O 1
ATOM 1850 N N . TYR A 1 231 ? -22.123 6.957 2.403 1.00 89.56 231 TYR A N 1
ATOM 1851 C CA . TYR A 1 231 ? -20.809 7.344 2.924 1.00 89.56 231 TYR A CA 1
ATOM 1852 C C . TYR A 1 231 ? -19.698 7.097 1.898 1.00 89.56 231 TYR A C 1
ATOM 1854 O O . TYR A 1 231 ? -18.820 7.945 1.710 1.00 89.56 231 TYR A O 1
ATOM 1862 N N . TRP A 1 232 ? -19.740 5.951 1.215 1.00 86.50 232 TRP A N 1
ATOM 1863 C CA . TRP A 1 232 ? -18.779 5.634 0.168 1.00 86.50 232 TRP A CA 1
ATOM 1864 C C . TRP A 1 232 ? -18.831 6.648 -0.981 1.00 86.50 232 TRP A C 1
ATOM 1866 O O . TRP A 1 232 ? -17.779 7.144 -1.383 1.00 86.50 232 TRP A O 1
ATOM 1876 N N . GLY A 1 233 ? -20.024 7.023 -1.451 1.00 87.06 233 GLY A N 1
ATOM 1877 C CA . GLY A 1 233 ? -20.183 8.039 -2.497 1.00 87.06 233 GLY A CA 1
ATOM 1878 C C . GLY A 1 233 ? -19.511 9.374 -2.146 1.00 87.06 233 GLY A C 1
ATOM 1879 O O . GLY A 1 233 ? -18.829 9.970 -2.985 1.00 87.06 233 GLY A O 1
ATOM 1880 N N . ASP A 1 234 ? -19.614 9.807 -0.885 1.00 86.50 234 ASP A N 1
ATOM 1881 C CA . ASP A 1 234 ? -18.963 11.031 -0.401 1.00 86.50 234 ASP A CA 1
ATOM 1882 C C . ASP A 1 234 ? -17.423 10.904 -0.399 1.00 86.50 234 ASP A C 1
ATOM 1884 O O . ASP A 1 234 ? -16.702 11.835 -0.786 1.00 86.50 234 ASP A O 1
ATOM 1888 N N . VAL A 1 235 ? -16.905 9.743 0.023 1.00 85.81 235 VAL A N 1
ATOM 1889 C CA . VAL A 1 235 ? -15.464 9.432 0.043 1.00 85.81 235 VAL A CA 1
ATOM 1890 C C . VAL A 1 235 ? -14.889 9.377 -1.369 1.00 85.81 235 VAL A C 1
ATOM 1892 O O . VAL A 1 235 ? -13.837 9.968 -1.623 1.00 85.81 235 VAL A O 1
ATOM 1895 N N . ASP A 1 236 ? -15.576 8.695 -2.275 1.00 86.25 236 ASP A N 1
ATOM 1896 C CA . ASP A 1 236 ? -15.213 8.557 -3.680 1.00 86.25 236 ASP A CA 1
ATOM 1897 C C . ASP A 1 236 ? -15.119 9.929 -4.365 1.00 86.25 236 ASP A C 1
ATOM 1899 O O . ASP A 1 236 ? -14.071 10.302 -4.902 1.00 86.25 236 ASP A O 1
ATOM 1903 N N . ALA A 1 237 ? -16.154 10.762 -4.213 1.00 86.25 237 ALA A N 1
ATOM 1904 C CA . ALA A 1 237 ? -16.155 12.128 -4.730 1.00 86.25 237 ALA A CA 1
ATOM 1905 C C . ALA A 1 237 ? -15.006 12.976 -4.151 1.00 86.25 237 ALA A C 1
ATOM 1907 O O . ALA A 1 237 ? -14.408 13.793 -4.857 1.00 86.25 237 ALA A O 1
ATOM 1908 N N . SER A 1 238 ? -14.670 12.787 -2.870 1.00 85.50 238 SER A N 1
ATOM 1909 C CA . SER A 1 238 ? -13.537 13.466 -2.233 1.00 85.50 238 SER A CA 1
ATOM 1910 C C . SER A 1 238 ? -12.197 13.059 -2.844 1.00 85.50 238 SER A C 1
ATOM 1912 O O . SER A 1 238 ? -11.383 13.922 -3.173 1.00 85.50 238 SER A O 1
ATOM 1914 N N . LYS A 1 239 ? -11.981 11.759 -3.068 1.00 84.50 239 LYS A N 1
ATOM 1915 C CA . LYS A 1 239 ? -10.740 11.245 -3.661 1.00 84.50 239 LYS A CA 1
ATOM 1916 C C . LYS A 1 239 ? -10.576 11.640 -5.117 1.00 84.50 239 LYS A C 1
ATOM 1918 O O . LYS A 1 239 ? -9.469 12.017 -5.494 1.00 84.50 239 LYS A O 1
ATOM 1923 N N . ARG A 1 240 ? -11.661 11.645 -5.899 1.00 83.75 240 ARG A N 1
ATOM 1924 C CA . ARG A 1 240 ? -11.652 12.214 -7.255 1.00 83.75 240 ARG A CA 1
ATOM 1925 C C . ARG A 1 240 ? -11.150 13.652 -7.232 1.00 83.75 240 ARG A C 1
ATOM 1927 O O . ARG A 1 240 ? -10.201 13.984 -7.936 1.00 83.75 240 ARG A O 1
ATOM 1934 N N . ARG A 1 241 ? -11.710 14.501 -6.362 1.00 84.12 241 ARG A N 1
ATOM 1935 C CA . ARG A 1 241 ? -11.244 15.892 -6.212 1.00 84.12 241 ARG A CA 1
ATOM 1936 C C . ARG A 1 241 ? -9.762 15.975 -5.833 1.00 84.12 241 ARG A C 1
ATOM 1938 O O . ARG A 1 241 ? -9.051 16.796 -6.401 1.00 84.12 241 ARG A O 1
ATOM 1945 N N . SER A 1 242 ? -9.280 15.127 -4.921 1.00 80.31 242 SER A N 1
ATOM 1946 C CA . SER A 1 242 ? -7.855 15.082 -4.559 1.00 80.31 242 SER A CA 1
ATOM 1947 C C . SER A 1 242 ? -6.955 14.718 -5.744 1.00 80.31 242 SER A C 1
ATOM 1949 O O . SER A 1 242 ? -5.979 15.424 -5.982 1.00 80.31 242 SER A O 1
ATOM 1951 N N . GLN A 1 243 ? -7.317 13.694 -6.523 1.00 80.31 243 GLN A N 1
ATOM 1952 C CA . GLN A 1 243 ? -6.591 13.279 -7.730 1.00 80.31 243 GLN A CA 1
ATOM 1953 C C . GLN A 1 243 ? -6.516 14.419 -8.765 1.00 80.31 243 GLN A C 1
ATOM 1955 O O . GLN A 1 243 ? -5.456 14.698 -9.331 1.00 80.31 243 GLN A O 1
ATOM 1960 N N . HIS A 1 244 ? -7.631 15.127 -8.985 1.00 78.81 244 HIS A N 1
ATOM 1961 C CA . HIS A 1 244 ? -7.689 16.299 -9.866 1.00 78.81 244 HIS A CA 1
ATOM 1962 C C . HIS A 1 244 ? -6.753 17.429 -9.408 1.00 78.81 244 HIS A C 1
ATOM 1964 O O . HIS A 1 244 ? -6.015 17.991 -10.224 1.00 78.81 244 HIS A O 1
ATOM 1970 N N . SER A 1 245 ? -6.754 17.745 -8.111 1.00 73.81 245 SER A N 1
ATOM 1971 C CA . SER A 1 245 ? -5.880 18.772 -7.536 1.00 73.81 245 SER A CA 1
ATOM 1972 C C . SER A 1 245 ? -4.397 18.402 -7.638 1.00 73.81 245 SER A C 1
ATOM 1974 O O . SER A 1 245 ? -3.578 19.253 -7.973 1.00 73.81 245 SER A O 1
ATOM 1976 N N . GLU A 1 246 ? -4.044 17.138 -7.398 1.00 71.56 246 GLU A N 1
ATOM 1977 C CA . GLU A 1 246 ? -2.664 16.637 -7.471 1.00 71.56 246 GLU A CA 1
ATOM 1978 C C . GLU A 1 246 ? -2.106 16.648 -8.899 1.00 71.56 246 GLU A C 1
ATOM 1980 O O . GLU A 1 246 ? -0.960 17.039 -9.124 1.00 71.56 246 GLU A O 1
ATOM 1985 N N . THR A 1 247 ? -2.949 16.319 -9.879 1.00 63.84 247 THR A N 1
ATOM 1986 C CA . THR A 1 247 ? -2.582 16.364 -11.304 1.00 63.84 247 THR A CA 1
ATOM 1987 C C . THR A 1 247 ? -2.342 17.797 -11.786 1.00 63.84 247 THR A C 1
ATOM 1989 O O . THR A 1 247 ? -1.526 18.026 -12.672 1.00 63.84 247 THR A O 1
ATOM 1992 N N . SER A 1 248 ? -3.035 18.772 -11.193 1.00 64.56 248 SER A N 1
ATOM 1993 C CA . SER A 1 248 ? -2.912 20.190 -11.558 1.00 64.56 248 SER A CA 1
ATOM 1994 C C . SER A 1 248 ? -1.727 20.886 -10.871 1.00 64.56 248 SER A C 1
ATOM 1996 O O . SER A 1 248 ? -1.348 21.989 -11.260 1.00 64.56 248 SER A O 1
ATOM 1998 N N . GLY A 1 249 ? -1.150 20.270 -9.835 1.00 55.06 249 GLY A N 1
ATOM 1999 C CA . GLY A 1 249 ? -0.039 20.824 -9.065 1.00 55.06 249 GLY A CA 1
ATOM 2000 C C . GLY A 1 249 ? 1.335 20.410 -9.599 1.00 55.06 249 GLY A C 1
ATOM 2001 O O . GLY A 1 249 ? 1.556 19.257 -9.974 1.00 55.06 249 GLY A O 1
ATOM 2002 N N . ILE A 1 250 ? 2.295 21.339 -9.564 1.00 57.72 250 ILE A N 1
ATOM 2003 C CA . ILE A 1 250 ? 3.719 21.035 -9.762 1.00 57.72 250 ILE A CA 1
ATOM 2004 C C . ILE A 1 250 ? 4.264 20.469 -8.445 1.00 57.72 250 ILE A C 1
ATOM 2006 O O . ILE A 1 250 ? 4.269 21.170 -7.433 1.00 57.72 250 ILE A O 1
ATOM 2010 N N . GLN A 1 251 ? 4.720 19.215 -8.444 1.00 58.66 251 GLN A N 1
ATOM 2011 C CA . GLN A 1 251 ? 5.327 18.572 -7.275 1.00 58.66 251 GLN A CA 1
ATOM 2012 C C . GLN A 1 251 ? 6.857 18.608 -7.411 1.00 58.66 251 GLN A C 1
ATOM 2014 O O . GLN A 1 251 ? 7.407 17.898 -8.248 1.00 58.66 251 GLN A O 1
ATOM 2019 N N . PRO A 1 252 ? 7.589 19.374 -6.580 1.00 50.09 252 PRO A N 1
ATOM 2020 C CA . PRO A 1 252 ? 9.043 19.546 -6.722 1.00 50.09 252 PRO A CA 1
ATOM 2021 C C . PRO A 1 252 ? 9.875 18.266 -6.549 1.00 50.09 252 PRO A C 1
ATOM 2023 O O . PRO A 1 252 ? 11.081 18.278 -6.781 1.00 50.09 252 PRO A O 1
ATOM 2026 N N . LYS A 1 253 ? 9.258 17.188 -6.050 1.00 54.78 253 LYS A N 1
ATOM 2027 C CA . LYS A 1 253 ? 9.902 15.892 -5.801 1.00 54.78 253 LYS A CA 1
ATOM 2028 C C . LYS A 1 253 ? 9.660 14.873 -6.918 1.00 54.78 253 LYS A C 1
ATOM 2030 O O . LYS A 1 253 ? 10.287 13.819 -6.885 1.00 54.78 253 LYS A O 1
ATOM 2035 N N . GLU A 1 254 ? 8.779 15.174 -7.870 1.00 62.31 254 GLU A N 1
ATOM 2036 C CA . GLU A 1 254 ? 8.554 14.343 -9.054 1.00 62.31 254 GLU A CA 1
ATOM 2037 C C . GLU A 1 254 ? 9.608 14.691 -10.115 1.00 62.31 254 GLU A C 1
ATOM 2039 O O . GLU A 1 254 ? 9.790 15.857 -10.465 1.00 62.31 254 GLU A O 1
ATOM 2044 N N . HIS A 1 255 ? 10.327 13.681 -10.611 1.00 61.28 255 HIS A N 1
ATOM 2045 C CA . HIS A 1 255 ? 11.299 13.827 -11.699 1.00 61.28 255 HIS A CA 1
ATOM 2046 C C . HIS A 1 255 ? 10.718 13.217 -12.974 1.00 61.28 255 HIS A C 1
ATOM 2048 O O . HIS A 1 255 ? 10.826 12.008 -13.197 1.00 61.28 255 HIS A O 1
ATOM 2054 N N . LEU A 1 256 ? 10.069 14.058 -13.778 1.00 68.25 256 LEU A N 1
ATOM 2055 C CA . LEU A 1 256 ? 9.466 13.663 -15.049 1.00 68.25 256 LEU A CA 1
ATOM 2056 C C . LEU A 1 256 ? 10.510 13.676 -16.168 1.00 68.25 256 LEU A C 1
ATOM 2058 O O . LEU A 1 256 ? 11.274 14.635 -16.301 1.00 68.25 256 LEU A O 1
ATOM 2062 N N . ALA A 1 257 ? 10.502 12.641 -17.010 1.00 68.62 257 ALA A N 1
ATOM 2063 C CA . ALA A 1 257 ? 11.190 12.704 -18.295 1.00 68.62 257 ALA A CA 1
ATOM 2064 C C . ALA A 1 257 ? 10.555 13.790 -19.190 1.00 68.62 257 ALA A C 1
ATOM 2066 O O . ALA A 1 257 ? 9.365 14.083 -19.077 1.00 68.62 257 ALA A O 1
ATOM 2067 N N . LEU A 1 258 ? 11.329 14.371 -20.115 1.00 72.75 258 LEU A N 1
ATOM 2068 C CA . LEU A 1 258 ? 10.902 15.543 -20.901 1.00 72.75 258 LEU A CA 1
ATOM 2069 C C . LEU A 1 258 ? 9.642 15.298 -21.746 1.00 72.75 258 LEU A C 1
ATOM 2071 O O . LEU A 1 258 ? 8.890 16.232 -22.006 1.00 72.75 258 LEU A O 1
ATOM 2075 N N . ALA A 1 259 ? 9.434 14.061 -22.199 1.00 74.38 259 ALA A N 1
ATOM 2076 C CA . ALA A 1 259 ? 8.308 13.675 -23.051 1.00 74.38 259 ALA A CA 1
ATOM 2077 C C . ALA A 1 259 ? 7.123 13.073 -22.275 1.00 74.38 259 ALA A C 1
ATOM 2079 O O . ALA A 1 259 ? 6.131 12.683 -22.891 1.00 74.38 259 ALA A O 1
ATOM 2080 N N . ALA A 1 260 ? 7.232 12.958 -20.952 1.00 75.38 260 ALA A N 1
ATOM 2081 C CA . ALA A 1 260 ? 6.213 12.326 -20.137 1.00 75.38 260 ALA A CA 1
ATOM 2082 C C . ALA A 1 260 ? 5.128 13.308 -19.685 1.00 75.38 260 ALA A C 1
ATOM 2084 O O . ALA A 1 260 ? 5.354 14.511 -19.552 1.00 75.38 260 ALA A O 1
ATOM 2085 N N . GLU A 1 261 ? 3.938 12.778 -19.417 1.00 80.00 261 GLU A N 1
ATOM 2086 C CA . GLU A 1 261 ? 2.787 13.532 -18.927 1.00 80.00 261 GLU A CA 1
ATOM 2087 C C . GLU A 1 261 ? 2.290 12.989 -17.585 1.00 80.00 261 GLU A C 1
ATOM 2089 O O . GLU A 1 261 ? 2.525 11.833 -17.232 1.00 80.00 261 GLU A O 1
ATOM 2094 N N . LYS A 1 262 ? 1.553 13.812 -16.833 1.00 75.69 262 LYS A N 1
ATOM 2095 C CA . LYS A 1 262 ? 0.796 13.306 -15.687 1.00 75.69 262 LYS A CA 1
ATOM 2096 C C . LYS A 1 262 ? -0.411 12.529 -16.191 1.00 75.69 262 LYS A C 1
ATOM 2098 O O . LYS A 1 262 ? -1.238 13.062 -16.933 1.00 75.69 262 LYS A O 1
ATOM 2103 N N . VAL A 1 263 ? -0.539 11.283 -15.754 1.00 75.25 263 VAL A N 1
ATOM 2104 C CA . VAL A 1 263 ? -1.693 10.435 -16.063 1.00 75.25 263 VAL A CA 1
ATOM 2105 C C . VAL A 1 263 ? -2.545 10.280 -14.810 1.00 75.25 263 VAL A C 1
ATOM 2107 O O . VAL A 1 263 ? -2.057 10.330 -13.687 1.00 75.25 263 VAL A O 1
ATOM 2110 N N . ARG A 1 264 ? -3.852 10.123 -15.003 1.00 82.38 264 ARG A N 1
ATOM 2111 C CA . ARG A 1 264 ? -4.796 9.758 -13.946 1.00 82.38 264 ARG A CA 1
ATOM 2112 C C . ARG A 1 264 ? -5.363 8.405 -14.283 1.00 82.38 264 ARG A C 1
ATOM 2114 O O . ARG A 1 264 ? -5.819 8.215 -15.406 1.00 82.38 264 ARG A O 1
ATOM 2121 N N . VAL A 1 265 ? -5.364 7.486 -13.334 1.00 80.44 265 VAL A N 1
ATOM 2122 C CA . VAL A 1 265 ? -5.927 6.158 -13.562 1.00 80.44 265 VAL A CA 1
ATOM 2123 C C . VAL A 1 265 ? -6.977 5.886 -12.508 1.00 80.44 265 VAL A C 1
ATOM 2125 O O . VAL A 1 265 ? -6.688 5.950 -11.315 1.00 80.44 265 VAL A O 1
ATOM 2128 N N . ASP A 1 266 ? -8.193 5.616 -12.965 1.00 82.69 266 ASP A N 1
ATOM 2129 C CA . ASP A 1 266 ? -9.295 5.185 -12.118 1.00 82.69 266 ASP A CA 1
ATOM 2130 C C . ASP A 1 266 ? -9.474 3.691 -12.303 1.00 82.69 266 ASP A C 1
ATOM 2132 O O . ASP A 1 266 ? -9.642 3.187 -13.419 1.00 82.69 266 ASP A O 1
ATOM 2136 N N . ILE A 1 267 ? -9.373 2.996 -11.181 1.00 81.06 267 ILE A N 1
ATOM 2137 C CA . ILE A 1 267 ? -9.413 1.551 -11.117 1.00 81.06 267 ILE A CA 1
ATOM 2138 C C . ILE A 1 267 ? -10.671 1.143 -10.400 1.00 81.06 267 ILE A C 1
ATOM 2140 O O . ILE A 1 267 ? -10.901 1.543 -9.262 1.00 81.06 267 ILE A O 1
ATOM 2144 N N . GLU A 1 268 ? -11.429 0.271 -11.034 1.00 81.81 268 GLU A N 1
ATOM 2145 C CA . GLU A 1 268 ? -12.641 -0.258 -10.463 1.00 81.81 268 GLU A CA 1
ATOM 2146 C C . GLU A 1 268 ? -12.415 -1.644 -9.865 1.00 81.81 268 GLU A C 1
ATOM 2148 O O . GLU A 1 268 ? -11.981 -2.587 -10.533 1.00 81.81 268 GLU A O 1
ATOM 2153 N N . LEU A 1 269 ? -12.752 -1.763 -8.584 1.00 76.00 269 LEU A N 1
ATOM 2154 C CA . LEU A 1 269 ? -12.740 -2.998 -7.824 1.00 76.00 269 LEU A CA 1
ATOM 2155 C C . LEU A 1 269 ? -14.179 -3.478 -7.623 1.00 76.00 269 LEU A C 1
ATOM 2157 O O . LEU A 1 269 ? -14.956 -2.885 -6.871 1.00 76.00 269 LEU A O 1
ATOM 2161 N N . HIS A 1 270 ? -14.516 -4.592 -8.269 1.00 71.50 270 HIS A N 1
ATOM 2162 C CA . HIS A 1 270 ? -15.754 -5.323 -8.006 1.00 71.50 270 HIS A CA 1
ATOM 2163 C C . HIS A 1 270 ? -15.511 -6.375 -6.945 1.00 71.50 270 HIS A C 1
ATOM 2165 O O . HIS A 1 270 ? -14.770 -7.335 -7.174 1.00 71.50 270 HIS A O 1
ATOM 2171 N N . ASN A 1 271 ? -16.164 -6.229 -5.799 1.00 69.06 271 ASN A N 1
ATOM 2172 C CA . ASN A 1 271 ? -16.176 -7.275 -4.794 1.00 69.06 271 ASN A CA 1
ATOM 2173 C C . ASN A 1 271 ? -17.494 -7.284 -4.026 1.00 69.06 271 ASN A C 1
ATOM 2175 O O . ASN A 1 271 ? -18.125 -6.250 -3.841 1.00 69.06 271 ASN A O 1
ATOM 2179 N N . ASP A 1 272 ? -17.864 -8.461 -3.543 1.00 77.44 272 ASP A N 1
ATOM 2180 C CA . ASP A 1 272 ? -19.037 -8.677 -2.706 1.00 77.44 272 ASP A CA 1
ATOM 2181 C C . ASP A 1 272 ? -18.638 -8.607 -1.225 1.00 77.44 272 ASP A C 1
ATOM 2183 O O . ASP A 1 272 ? -18.684 -9.594 -0.489 1.00 77.44 272 ASP A O 1
ATOM 2187 N N . LEU A 1 273 ? -18.172 -7.429 -0.795 1.00 84.62 273 LEU A N 1
ATOM 2188 C CA . LEU A 1 273 ? -17.945 -7.147 0.628 1.00 84.62 273 LEU A CA 1
ATOM 2189 C C . LEU A 1 273 ? -19.114 -6.369 1.253 1.00 84.62 273 LEU A C 1
ATOM 2191 O O . LEU A 1 273 ? -18.986 -5.872 2.365 1.00 84.62 273 LEU A O 1
ATOM 2195 N N . GLY A 1 274 ? -20.264 -6.290 0.575 1.00 77.12 274 GLY A N 1
ATOM 2196 C CA . GLY A 1 274 ? -21.488 -5.685 1.117 1.00 77.12 274 GLY A CA 1
ATOM 2197 C C . GLY A 1 274 ? -21.793 -4.255 0.661 1.00 77.12 274 GLY A C 1
ATOM 2198 O O . GLY A 1 274 ? -22.669 -3.624 1.243 1.00 77.12 274 GLY A O 1
ATOM 2199 N N . VAL A 1 275 ? -21.106 -3.744 -0.365 1.00 78.56 275 VAL A N 1
ATOM 2200 C CA . VAL A 1 275 ? -21.496 -2.526 -1.101 1.00 78.56 275 VAL A CA 1
ATOM 2201 C C . VAL A 1 275 ? -21.943 -2.980 -2.490 1.00 78.56 275 VAL A C 1
ATOM 2203 O O . VAL A 1 275 ? -21.173 -3.649 -3.175 1.00 78.56 275 VAL A O 1
ATOM 2206 N N . ASN A 1 276 ? -23.163 -2.644 -2.924 1.00 76.44 276 ASN A N 1
ATOM 2207 C CA . ASN A 1 276 ? -23.700 -3.130 -4.208 1.00 76.44 276 ASN A CA 1
ATOM 2208 C C . ASN A 1 276 ? -23.181 -2.342 -5.421 1.00 76.44 276 ASN A C 1
ATOM 2210 O O . ASN A 1 276 ? -23.590 -2.586 -6.555 1.00 76.44 276 ASN A O 1
ATOM 2214 N N . SER A 1 277 ? -22.293 -1.378 -5.182 1.00 75.94 277 SER A N 1
ATOM 2215 C CA . SER A 1 277 ? -21.658 -0.549 -6.199 1.00 75.94 277 SER A CA 1
ATOM 2216 C C . SER A 1 277 ? -20.157 -0.836 -6.261 1.00 75.94 277 SER A C 1
ATOM 2218 O O . SER A 1 277 ? -19.541 -1.062 -5.216 1.00 75.94 277 SER A O 1
ATOM 2220 N N . PRO A 1 278 ? -19.540 -0.776 -7.453 1.00 76.62 278 PRO A N 1
ATOM 2221 C CA . PRO A 1 278 ? -18.098 -0.929 -7.579 1.00 76.62 278 PRO A CA 1
ATOM 2222 C C . PRO A 1 278 ? -17.346 0.152 -6.796 1.00 76.62 278 PRO A C 1
ATOM 2224 O O . PRO A 1 278 ? -17.743 1.320 -6.768 1.00 76.62 278 PRO A O 1
ATOM 2227 N N . ILE A 1 279 ? -16.229 -0.234 -6.185 1.00 81.88 279 ILE A N 1
ATOM 2228 C CA . ILE A 1 279 ? -15.351 0.683 -5.455 1.00 81.88 279 ILE A CA 1
ATOM 2229 C C . ILE A 1 279 ? -14.277 1.186 -6.415 1.00 81.88 279 ILE A C 1
ATOM 2231 O O . ILE A 1 279 ? -13.584 0.386 -7.037 1.00 81.88 279 ILE A O 1
ATOM 2235 N N . GLN A 1 280 ? -14.094 2.501 -6.511 1.00 83.56 280 GLN A N 1
ATOM 2236 C CA . GLN A 1 280 ? -13.002 3.090 -7.282 1.00 83.56 280 GLN A CA 1
ATOM 2237 C C . GLN A 1 280 ? -11.762 3.356 -6.414 1.00 83.56 280 GLN A C 1
ATOM 2239 O O . GLN A 1 280 ? -11.835 3.811 -5.266 1.00 83.56 280 GLN A O 1
ATOM 2244 N N . ILE A 1 281 ? -10.591 3.122 -6.998 1.00 84.00 281 ILE A N 1
ATOM 2245 C CA . ILE A 1 281 ? -9.310 3.649 -6.541 1.00 84.00 281 ILE A CA 1
ATOM 2246 C C . ILE A 1 281 ? -8.838 4.669 -7.575 1.00 84.00 281 ILE A C 1
ATOM 2248 O O . ILE A 1 281 ? -8.565 4.327 -8.721 1.00 84.00 281 ILE A O 1
ATOM 2252 N N . HIS A 1 282 ? -8.697 5.915 -7.132 1.00 83.19 282 HIS A N 1
ATOM 2253 C CA . HIS A 1 282 ? -8.161 7.014 -7.929 1.00 83.19 282 HIS A CA 1
ATOM 2254 C C . HIS A 1 282 ? -6.653 7.116 -7.717 1.00 83.19 282 HIS A C 1
ATOM 2256 O O . HIS A 1 282 ? -6.201 7.347 -6.591 1.00 83.19 282 HIS A O 1
ATOM 2262 N N . LEU A 1 283 ? -5.881 6.936 -8.786 1.00 79.44 283 LEU A N 1
ATOM 2263 C CA . LEU A 1 283 ? -4.422 6.995 -8.779 1.00 79.44 283 LEU A CA 1
ATOM 2264 C C . LEU A 1 283 ? -3.907 8.161 -9.613 1.00 79.44 283 LEU A C 1
ATOM 2266 O O . LEU A 1 283 ? -4.455 8.474 -10.673 1.00 79.44 283 LEU A O 1
ATOM 2270 N N . VAL A 1 284 ? -2.803 8.736 -9.152 1.00 79.44 284 VAL A N 1
ATOM 2271 C CA . VAL A 1 284 ? -1.938 9.622 -9.931 1.00 79.44 284 VAL A CA 1
ATOM 2272 C C . VAL A 1 284 ? -0.559 8.966 -9.940 1.00 79.44 284 VAL A C 1
ATOM 2274 O O . VAL A 1 284 ? 0.167 9.097 -8.959 1.00 79.44 284 VAL A O 1
ATOM 2277 N N . PRO A 1 285 ? -0.232 8.162 -10.965 1.00 81.75 285 PRO A N 1
ATOM 2278 C CA . PRO A 1 285 ? 1.126 7.672 -11.160 1.00 81.75 285 PRO A CA 1
ATOM 2279 C C . PRO A 1 285 ? 2.116 8.834 -11.258 1.00 81.75 285 PRO A C 1
ATOM 2281 O O . PRO A 1 285 ? 1.763 9.907 -11.755 1.00 81.75 285 PRO A O 1
ATOM 2284 N N . ASP A 1 286 ? 3.355 8.586 -10.833 1.00 82.44 286 ASP A N 1
ATOM 2285 C CA . ASP A 1 286 ? 4.430 9.583 -10.870 1.00 82.44 286 ASP A CA 1
ATOM 2286 C C . ASP A 1 286 ? 4.677 10.078 -12.306 1.00 82.44 286 ASP A C 1
ATOM 2288 O O . ASP A 1 286 ? 4.957 11.253 -12.522 1.00 82.44 286 ASP A O 1
ATOM 2292 N N . GLU A 1 287 ? 4.562 9.189 -13.297 1.00 86.94 287 GLU A N 1
ATOM 2293 C CA . GLU A 1 287 ? 4.840 9.496 -14.696 1.00 86.94 287 GLU A CA 1
ATOM 2294 C C . GLU A 1 287 ? 3.918 8.713 -15.643 1.00 86.94 287 GLU A C 1
ATOM 2296 O O . GLU A 1 287 ? 3.488 7.600 -15.342 1.00 86.94 287 GLU A O 1
ATOM 2301 N N . GLY A 1 288 ? 3.607 9.266 -16.814 1.00 87.62 288 GLY A N 1
ATOM 2302 C CA . GLY A 1 288 ? 2.811 8.583 -17.821 1.00 87.62 288 GLY A CA 1
ATOM 2303 C C . GLY A 1 288 ? 3.260 8.850 -19.252 1.00 87.62 288 GLY A C 1
ATOM 2304 O O . GLY A 1 288 ? 3.738 9.931 -19.586 1.00 87.62 288 GLY A O 1
ATOM 2305 N N . TRP A 1 289 ? 3.099 7.840 -20.102 1.00 89.19 289 TRP A N 1
ATOM 2306 C CA . TRP A 1 289 ? 3.493 7.869 -21.508 1.00 89.19 289 TRP A CA 1
ATOM 2307 C C . TRP A 1 289 ? 2.344 7.469 -22.422 1.00 89.19 289 TRP A C 1
ATOM 2309 O O . TRP A 1 289 ? 1.474 6.676 -22.048 1.00 89.19 289 TRP A O 1
ATOM 2319 N N . ARG A 1 290 ? 2.368 8.001 -23.645 1.00 86.62 290 ARG A N 1
ATOM 2320 C CA . ARG A 1 290 ? 1.372 7.738 -24.685 1.00 86.62 290 ARG A CA 1
ATOM 2321 C C . ARG A 1 290 ? 2.046 7.209 -25.944 1.00 86.62 290 ARG A C 1
ATOM 2323 O O . ARG A 1 290 ? 2.917 7.873 -26.498 1.00 86.62 290 ARG A O 1
ATOM 2330 N N . PHE A 1 291 ? 1.584 6.053 -26.410 1.00 85.44 291 PHE A N 1
ATOM 2331 C CA . PHE A 1 291 ? 2.028 5.402 -27.641 1.00 85.44 291 PHE A CA 1
ATOM 2332 C C . PHE A 1 291 ? 0.790 5.000 -28.451 1.00 85.44 291 PHE A C 1
ATOM 2334 O O . PHE A 1 291 ? 0.186 3.958 -28.204 1.00 85.44 291 PHE A O 1
ATOM 2341 N N . GLY A 1 292 ? 0.364 5.867 -29.375 1.00 85.25 292 GLY A N 1
ATOM 2342 C CA . GLY A 1 292 ? -0.934 5.723 -30.045 1.00 85.25 292 GLY A CA 1
ATOM 2343 C C . GLY A 1 292 ? -2.082 5.729 -29.029 1.00 85.25 292 GLY A C 1
ATOM 2344 O O . GLY A 1 292 ? -2.154 6.630 -28.189 1.00 85.25 292 GLY A O 1
ATOM 2345 N N . ASP A 1 293 ? -2.920 4.692 -29.072 1.00 83.75 293 ASP A N 1
ATOM 2346 C CA . ASP A 1 293 ? -4.020 4.472 -28.118 1.00 83.75 293 ASP A CA 1
ATOM 2347 C C . ASP A 1 293 ? -3.571 3.787 -26.816 1.00 83.75 293 ASP A C 1
ATOM 2349 O O . ASP A 1 293 ? -4.370 3.592 -25.905 1.00 83.75 293 ASP A O 1
ATOM 2353 N N . THR A 1 294 ? -2.295 3.413 -26.700 1.00 85.62 294 THR A N 1
ATOM 2354 C CA . THR A 1 294 ? -1.764 2.751 -25.505 1.00 85.62 294 THR A CA 1
ATOM 2355 C C . THR A 1 294 ? -1.182 3.763 -24.524 1.00 85.62 294 THR A C 1
ATOM 2357 O O . THR A 1 294 ? -0.484 4.714 -24.895 1.00 85.62 294 THR A O 1
ATOM 2360 N N . ARG A 1 295 ? -1.443 3.533 -23.238 1.00 86.94 295 ARG A N 1
ATOM 2361 C CA . ARG A 1 295 ? -0.915 4.302 -22.112 1.00 86.94 295 ARG A CA 1
ATOM 2362 C C . ARG A 1 295 ? 0.034 3.453 -21.291 1.00 86.94 295 ARG A C 1
ATOM 2364 O O . ARG A 1 295 ? -0.243 2.284 -21.040 1.00 86.94 295 ARG A O 1
ATOM 2371 N N . VAL A 1 296 ? 1.101 4.061 -20.794 1.00 88.50 296 VAL A N 1
ATOM 2372 C CA . VAL A 1 296 ? 1.956 3.441 -19.778 1.00 88.50 296 VAL A CA 1
ATOM 2373 C C . VAL A 1 296 ? 1.997 4.353 -18.565 1.00 88.50 296 VAL A C 1
ATOM 2375 O O . VAL A 1 296 ? 2.472 5.478 -18.661 1.00 88.50 296 VAL A O 1
ATOM 2378 N N . ALA A 1 297 ? 1.458 3.879 -17.448 1.00 88.56 297 ALA A N 1
ATOM 2379 C CA . ALA A 1 297 ? 1.467 4.536 -16.149 1.00 88.56 297 ALA A CA 1
ATOM 2380 C C . ALA A 1 297 ? 2.644 4.004 -15.324 1.00 88.56 297 ALA A C 1
ATOM 2382 O O . ALA A 1 297 ? 2.752 2.801 -15.093 1.00 88.56 297 ALA A O 1
ATOM 2383 N N . LEU A 1 298 ? 3.528 4.890 -14.880 1.00 88.56 298 LEU A N 1
ATOM 2384 C CA . LEU A 1 298 ? 4.765 4.542 -14.199 1.00 88.56 298 LEU A CA 1
ATOM 2385 C C . LEU A 1 298 ? 4.774 5.084 -12.772 1.00 88.56 298 LEU A C 1
ATOM 2387 O O . LEU A 1 298 ? 4.635 6.284 -12.546 1.00 88.56 298 LEU A O 1
ATOM 2391 N N . GLU A 1 299 ? 5.005 4.190 -11.815 1.00 89.38 299 GLU A N 1
ATOM 2392 C CA . GLU A 1 299 ? 5.470 4.577 -10.484 1.00 89.38 299 GLU A CA 1
ATOM 2393 C C . GLU A 1 299 ? 6.999 4.701 -10.549 1.00 89.38 299 GLU A C 1
ATOM 2395 O O . GLU A 1 299 ? 7.691 3.718 -10.832 1.00 89.38 299 GLU A O 1
ATOM 2400 N N . LYS A 1 300 ? 7.547 5.896 -10.315 1.00 88.19 300 LYS A N 1
ATOM 2401 C CA . LYS A 1 300 ? 8.976 6.184 -10.483 1.00 88.19 300 LYS A CA 1
ATOM 2402 C C . LYS A 1 300 ? 9.599 6.577 -9.152 1.00 88.19 300 LYS A C 1
ATOM 2404 O O . LYS A 1 300 ? 9.152 7.495 -8.473 1.00 88.19 300 LYS A O 1
ATOM 2409 N N . LYS A 1 301 ? 10.677 5.897 -8.763 1.00 89.75 301 LYS A N 1
ATOM 2410 C CA . LYS A 1 301 ? 11.361 6.135 -7.488 1.00 89.75 301 LYS A CA 1
ATOM 2411 C C . LYS A 1 301 ? 12.810 6.544 -7.701 1.00 89.75 301 LYS A C 1
ATOM 2413 O O . LYS A 1 301 ? 13.556 5.866 -8.399 1.00 89.75 301 LYS A O 1
ATOM 2418 N N . ALA A 1 302 ? 13.212 7.640 -7.060 1.00 89.44 302 ALA A N 1
ATOM 2419 C CA . ALA A 1 302 ? 14.581 8.143 -7.089 1.00 89.44 302 ALA A CA 1
ATOM 2420 C C . ALA A 1 302 ? 15.375 7.651 -5.871 1.00 89.44 302 ALA A C 1
ATOM 2422 O O . ALA A 1 302 ? 14.976 7.886 -4.734 1.00 89.44 302 ALA A O 1
ATOM 2423 N N . ASN A 1 303 ? 16.513 7.002 -6.123 1.00 89.25 303 ASN A N 1
ATOM 2424 C CA . ASN A 1 303 ? 17.328 6.249 -5.164 1.00 89.25 303 ASN A CA 1
ATOM 2425 C C . ASN A 1 303 ? 16.473 5.407 -4.195 1.00 89.25 303 ASN A C 1
ATOM 2427 O O . ASN A 1 303 ? 16.592 5.582 -2.980 1.00 89.25 303 ASN A O 1
ATOM 2431 N N . PRO A 1 304 ? 15.584 4.539 -4.713 1.00 90.06 304 PRO A N 1
ATOM 2432 C CA . PRO A 1 304 ? 14.613 3.850 -3.879 1.00 90.06 304 PRO A CA 1
ATOM 2433 C C . PRO A 1 304 ? 15.276 2.933 -2.860 1.00 90.06 304 PRO A C 1
ATOM 2435 O O . PRO A 1 304 ? 16.247 2.231 -3.163 1.00 90.06 304 PRO A O 1
ATOM 2438 N N . THR A 1 305 ? 14.674 2.871 -1.676 1.00 87.62 305 THR A N 1
ATOM 2439 C CA . THR A 1 305 ? 14.889 1.768 -0.741 1.00 87.62 305 THR A CA 1
ATOM 2440 C C . THR A 1 305 ? 14.171 0.509 -1.236 1.00 87.62 305 THR A C 1
ATOM 2442 O O . THR A 1 305 ? 13.278 0.568 -2.080 1.00 87.62 305 THR A O 1
ATOM 2445 N N . SER A 1 306 ? 14.512 -0.651 -0.671 1.00 85.19 306 SER A N 1
ATOM 2446 C CA . SER A 1 306 ? 13.783 -1.901 -0.932 1.00 85.19 306 SER A CA 1
ATOM 2447 C C . SER A 1 306 ? 12.273 -1.745 -0.676 1.00 85.19 306 SER A C 1
ATOM 2449 O O . SER A 1 306 ? 11.452 -2.171 -1.486 1.00 85.19 306 SER A O 1
ATOM 2451 N N . SER A 1 307 ? 11.890 -1.054 0.405 1.00 86.25 307 SER A N 1
ATOM 2452 C CA . SER A 1 307 ? 10.485 -0.816 0.757 1.00 86.25 307 SER A CA 1
ATOM 2453 C C . SER A 1 307 ? 9.741 0.054 -0.256 1.00 86.25 307 SER A C 1
ATOM 2455 O O . SER A 1 307 ? 8.575 -0.224 -0.524 1.00 86.25 307 SER A O 1
ATOM 2457 N N . ASP A 1 308 ? 10.401 1.052 -0.856 1.00 87.69 308 ASP A N 1
ATOM 2458 C CA . ASP A 1 308 ? 9.808 1.855 -1.936 1.00 87.69 308 ASP A CA 1
ATOM 2459 C C . ASP A 1 308 ? 9.440 0.980 -3.142 1.00 87.69 308 ASP A C 1
ATOM 2461 O O . ASP A 1 308 ? 8.362 1.123 -3.719 1.00 87.69 308 ASP A O 1
ATOM 2465 N N . LEU A 1 309 ? 10.329 0.050 -3.504 1.00 89.38 309 LEU A N 1
ATOM 2466 C CA . LEU A 1 309 ? 10.138 -0.847 -4.646 1.00 89.38 309 LEU A CA 1
ATOM 2467 C C . LEU A 1 309 ? 9.053 -1.887 -4.378 1.00 89.38 309 LEU A C 1
ATOM 2469 O O . LEU A 1 309 ? 8.210 -2.117 -5.238 1.00 89.38 309 LEU A O 1
ATOM 2473 N N . MET A 1 310 ? 9.031 -2.482 -3.185 1.00 88.06 310 MET A N 1
ATOM 2474 C CA . MET A 1 310 ? 7.994 -3.447 -2.803 1.00 88.06 310 MET A CA 1
ATOM 2475 C C . MET A 1 310 ? 6.600 -2.807 -2.718 1.00 88.06 310 MET A C 1
ATOM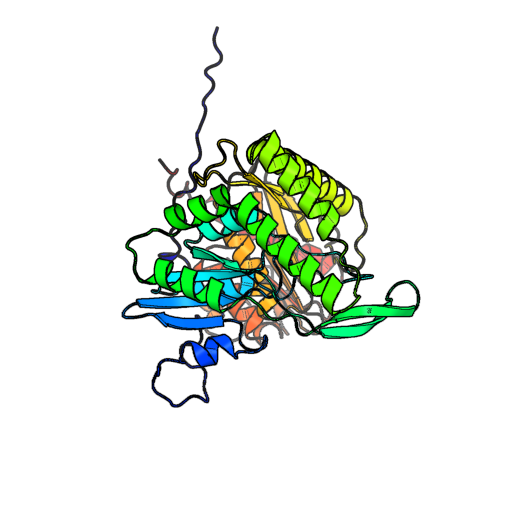 2477 O O . MET A 1 310 ? 5.616 -3.438 -3.097 1.00 88.06 310 MET A O 1
ATOM 2481 N N . ASP A 1 311 ? 6.498 -1.555 -2.260 1.00 88.25 311 ASP A N 1
ATOM 2482 C CA . ASP A 1 311 ? 5.238 -0.798 -2.282 1.00 88.25 311 ASP A CA 1
ATOM 2483 C C . ASP A 1 311 ? 4.746 -0.584 -3.725 1.00 88.25 311 ASP A C 1
ATOM 2485 O O . ASP A 1 311 ? 3.582 -0.853 -4.035 1.00 88.25 311 ASP A O 1
ATOM 2489 N N . ALA A 1 312 ? 5.649 -0.181 -4.627 1.00 88.88 312 ALA A N 1
ATOM 2490 C CA . ALA A 1 312 ? 5.357 -0.027 -6.051 1.00 88.88 312 ALA A CA 1
ATOM 2491 C C . ALA A 1 312 ? 4.967 -1.358 -6.720 1.00 88.88 312 ALA A C 1
ATOM 2493 O O . ALA A 1 312 ? 4.025 -1.397 -7.509 1.00 88.88 312 ALA A O 1
ATOM 2494 N N . LEU A 1 313 ? 5.635 -2.461 -6.372 1.00 87.75 313 LEU A N 1
ATOM 2495 C CA . LEU A 1 313 ? 5.330 -3.799 -6.887 1.00 87.75 313 LEU A CA 1
ATOM 2496 C C . LEU A 1 313 ? 3.960 -4.295 -6.432 1.00 87.75 313 LEU A C 1
ATOM 2498 O O . LEU A 1 313 ? 3.207 -4.817 -7.252 1.00 87.75 313 LEU A O 1
ATOM 2502 N N . PHE A 1 314 ? 3.590 -4.077 -5.166 1.00 87.12 314 PHE A N 1
ATOM 2503 C CA . PHE A 1 314 ? 2.244 -4.401 -4.690 1.00 87.12 314 PHE A CA 1
ATOM 2504 C C . PHE A 1 314 ? 1.169 -3.641 -5.475 1.00 87.12 314 PHE A C 1
ATOM 2506 O O . PHE A 1 314 ? 0.142 -4.211 -5.834 1.00 87.12 314 PHE A O 1
ATOM 2513 N N . LYS A 1 315 ? 1.402 -2.359 -5.775 1.00 83.56 315 LYS A N 1
ATOM 2514 C CA . LYS A 1 315 ? 0.502 -1.552 -6.611 1.00 83.56 315 LYS A CA 1
ATOM 2515 C C . LYS A 1 315 ? 0.444 -2.065 -8.053 1.00 83.56 315 LYS A C 1
ATOM 2517 O O . LYS A 1 315 ? -0.642 -2.229 -8.595 1.00 83.56 315 LYS A O 1
ATOM 2522 N N . ALA A 1 316 ? 1.585 -2.359 -8.673 1.00 81.38 316 ALA A N 1
ATOM 2523 C CA . ALA A 1 316 ? 1.623 -2.880 -10.040 1.00 81.38 316 ALA A CA 1
ATOM 2524 C C . ALA A 1 316 ? 0.871 -4.216 -10.162 1.00 81.38 316 ALA A C 1
ATOM 2526 O O . ALA A 1 316 ? 0.082 -4.399 -11.089 1.00 81.38 316 ALA A O 1
ATOM 2527 N N . LEU A 1 317 ? 1.036 -5.102 -9.173 1.00 79.31 317 LEU A N 1
ATOM 2528 C CA . LEU A 1 317 ? 0.211 -6.297 -9.007 1.00 79.31 317 LEU A CA 1
ATOM 2529 C C . LEU A 1 317 ? -1.273 -5.930 -8.924 1.00 79.31 317 LEU A C 1
ATOM 2531 O O . LEU A 1 317 ? -2.064 -6.410 -9.737 1.00 79.31 317 LEU A O 1
ATOM 2535 N N . ALA A 1 318 ? -1.629 -5.055 -7.970 1.00 74.38 318 ALA A N 1
ATOM 2536 C CA . ALA A 1 318 ? -2.999 -4.611 -7.685 1.00 74.38 318 ALA A CA 1
ATOM 2537 C C . ALA A 1 318 ? -3.770 -4.193 -8.924 1.00 74.38 318 ALA A C 1
ATOM 2539 O O . ALA A 1 318 ? -4.964 -4.463 -9.032 1.00 74.38 318 ALA A O 1
ATOM 2540 N N . PHE A 1 319 ? -3.084 -3.521 -9.833 1.00 74.00 319 PHE A N 1
ATOM 2541 C CA . PHE A 1 319 ? -3.726 -2.772 -10.891 1.00 74.00 319 PHE A CA 1
ATOM 2542 C C . PHE A 1 319 ? -3.673 -3.479 -12.241 1.00 74.00 319 PHE A C 1
ATOM 2544 O O . PHE A 1 319 ? -4.487 -3.172 -13.106 1.00 74.00 319 PHE A O 1
ATOM 2551 N N . ARG A 1 320 ? -2.797 -4.479 -12.411 1.00 69.88 320 ARG A N 1
ATOM 2552 C CA . ARG A 1 320 ? -2.676 -5.238 -13.664 1.00 69.88 320 ARG A CA 1
ATOM 2553 C C . ARG A 1 320 ? -3.961 -5.966 -14.061 1.00 69.88 320 ARG A C 1
ATOM 2555 O O . ARG A 1 320 ? -4.269 -6.044 -15.244 1.00 69.88 320 ARG A O 1
ATOM 2562 N N . SER A 1 321 ? -4.673 -6.544 -13.098 1.00 62.53 321 SER A N 1
ATOM 2563 C CA . SER A 1 321 ? -5.896 -7.326 -13.342 1.00 62.53 321 SER A CA 1
ATOM 2564 C C . SER A 1 321 ? -7.180 -6.516 -13.162 1.00 62.53 321 SER A C 1
ATOM 2566 O O . SER A 1 321 ? -8.276 -7.064 -13.284 1.00 62.53 321 SER A O 1
ATOM 2568 N N . ALA A 1 322 ? -7.063 -5.229 -12.839 1.00 68.31 322 ALA A N 1
ATOM 2569 C CA . ALA A 1 322 ? -8.202 -4.408 -12.486 1.00 68.31 322 ALA A CA 1
ATOM 2570 C C . ALA A 1 322 ? -8.766 -3.669 -13.708 1.00 68.31 322 ALA A C 1
ATOM 2572 O O . ALA A 1 322 ? -8.045 -3.317 -14.643 1.00 68.31 322 ALA A O 1
ATOM 2573 N N . ARG A 1 323 ? -10.081 -3.428 -13.705 1.00 72.75 323 ARG A N 1
ATOM 2574 C CA . ARG A 1 323 ? -10.758 -2.722 -14.799 1.00 72.75 323 ARG A CA 1
ATOM 2575 C C . ARG A 1 323 ? -10.460 -1.230 -14.703 1.00 72.75 323 ARG A C 1
ATOM 2577 O O . ARG A 1 323 ? -10.725 -0.616 -13.672 1.00 72.75 323 ARG A O 1
ATOM 2584 N N . ILE A 1 324 ? -9.954 -0.647 -15.785 1.00 76.56 324 ILE A N 1
ATOM 2585 C CA . ILE A 1 324 ? -9.650 0.785 -15.865 1.00 76.56 324 ILE A CA 1
ATOM 2586 C C . ILE A 1 324 ? -10.799 1.489 -16.575 1.00 76.56 324 ILE A C 1
ATOM 2588 O O . ILE A 1 324 ? -11.243 1.040 -17.630 1.00 76.56 324 ILE A O 1
ATOM 2592 N N . THR A 1 325 ? -11.310 2.564 -15.978 1.00 77.25 325 THR A N 1
ATOM 2593 C CA . THR A 1 325 ? -12.603 3.150 -16.379 1.00 77.25 325 THR A CA 1
ATOM 2594 C C . THR A 1 325 ? -12.493 4.527 -17.022 1.00 77.25 325 THR A C 1
ATOM 2596 O O . THR A 1 325 ? -13.402 4.932 -17.742 1.00 77.25 325 THR A O 1
ATOM 2599 N N . ASN A 1 326 ? -11.392 5.248 -16.799 1.00 74.12 326 ASN A N 1
ATOM 2600 C CA . ASN A 1 326 ? -11.226 6.638 -17.235 1.00 74.12 326 ASN A CA 1
ATOM 2601 C C . ASN A 1 326 ? -10.175 6.843 -18.340 1.00 74.12 326 ASN A C 1
ATOM 2603 O O . ASN A 1 326 ? -9.874 7.985 -18.690 1.00 74.12 326 ASN A O 1
ATOM 2607 N N . GLN A 1 327 ? -9.609 5.765 -18.883 1.00 69.12 327 GLN A N 1
ATOM 2608 C CA . GLN A 1 327 ? -8.643 5.810 -19.979 1.00 69.12 327 GLN A CA 1
ATOM 2609 C C . GLN A 1 327 ? -9.190 5.056 -21.188 1.00 69.12 327 GLN A C 1
ATOM 2611 O O . GLN A 1 327 ? -9.734 3.963 -21.052 1.00 69.12 327 GLN A O 1
ATOM 2616 N N . ALA A 1 328 ? -9.044 5.653 -22.370 1.00 65.38 328 ALA A N 1
ATOM 2617 C CA . ALA A 1 328 ? -9.290 4.971 -23.633 1.00 65.38 328 ALA A CA 1
ATOM 2618 C C . ALA A 1 328 ? -8.059 4.133 -24.012 1.00 65.38 328 ALA A C 1
ATOM 2620 O O . ALA A 1 328 ? -6.930 4.579 -23.803 1.00 65.38 328 ALA A O 1
ATOM 2621 N N . GLY A 1 329 ? -8.295 2.947 -24.578 1.00 74.19 329 GLY A N 1
ATOM 2622 C CA . GLY A 1 329 ? -7.244 2.014 -24.986 1.00 74.19 329 GLY A CA 1
ATOM 2623 C C . GLY A 1 329 ? -6.623 1.219 -23.832 1.00 74.19 329 GLY A C 1
ATOM 2624 O O . GLY A 1 329 ? -7.144 1.187 -22.716 1.00 74.19 329 GLY A O 1
ATOM 2625 N N . GLN A 1 330 ? -5.528 0.513 -24.117 1.00 81.44 330 GLN A N 1
ATOM 2626 C CA . GLN A 1 330 ? -4.851 -0.334 -23.134 1.00 81.44 330 GLN A CA 1
ATOM 2627 C C . GLN A 1 330 ? -3.955 0.514 -22.227 1.00 81.44 330 GLN A C 1
ATOM 2629 O O . GLN A 1 330 ? -3.205 1.367 -22.702 1.00 81.44 330 GLN A O 1
ATOM 2634 N N . VAL A 1 331 ? -3.991 0.252 -20.922 1.00 83.12 331 VAL A N 1
ATOM 2635 C CA . VAL A 1 331 ? -3.089 0.880 -19.953 1.00 83.12 331 VAL A CA 1
ATOM 2636 C C . VAL A 1 331 ? -2.191 -0.189 -19.350 1.00 83.12 331 VAL A C 1
ATOM 2638 O O . VAL A 1 331 ? -2.671 -1.168 -18.780 1.00 83.12 331 VAL A O 1
ATOM 2641 N N . HIS A 1 332 ? -0.886 0.023 -19.451 1.00 86.00 332 HIS A N 1
ATOM 2642 C CA . HIS A 1 332 ? 0.127 -0.793 -18.795 1.00 86.00 332 HIS A CA 1
ATOM 2643 C C . HIS A 1 332 ? 0.645 -0.072 -17.558 1.00 86.00 332 HIS A C 1
ATOM 2645 O O . HIS A 1 332 ? 0.867 1.138 -17.593 1.00 86.00 332 HIS A O 1
ATOM 2651 N N . PHE A 1 333 ? 0.872 -0.812 -16.478 1.00 86.94 333 PHE A N 1
ATOM 2652 C CA . PHE A 1 333 ? 1.544 -0.289 -15.294 1.00 86.94 333 PHE A CA 1
ATOM 2653 C C . PHE A 1 333 ? 2.993 -0.756 -15.278 1.00 86.94 333 PHE A C 1
ATOM 2655 O O . PHE A 1 333 ? 3.268 -1.942 -15.461 1.00 86.94 333 PHE A O 1
ATOM 2662 N N . GLY A 1 334 ? 3.912 0.173 -15.036 1.00 90.31 334 GLY A N 1
ATOM 2663 C CA . GLY A 1 334 ? 5.327 -0.129 -14.886 1.00 90.31 334 GLY A CA 1
ATOM 2664 C C . GLY A 1 334 ? 5.951 0.556 -13.679 1.00 90.31 334 GLY A C 1
ATOM 2665 O O . GLY A 1 334 ? 5.363 1.443 -13.059 1.00 90.31 334 GLY A O 1
ATOM 2666 N N . ILE A 1 335 ? 7.162 0.123 -13.342 1.00 93.44 335 ILE A N 1
ATOM 2667 C CA . ILE A 1 335 ? 7.934 0.658 -12.219 1.00 93.44 335 ILE A CA 1
ATOM 2668 C C . ILE A 1 335 ? 9.297 1.109 -12.729 1.00 93.44 335 ILE A C 1
ATOM 2670 O O . ILE A 1 335 ? 10.043 0.321 -13.309 1.00 93.44 335 ILE A O 1
ATOM 2674 N N . GLY A 1 336 ? 9.631 2.371 -12.488 1.00 93.56 336 GLY A N 1
ATOM 2675 C CA . GLY A 1 336 ? 10.940 2.936 -12.794 1.00 93.56 336 GLY A CA 1
ATOM 2676 C C . GLY A 1 336 ? 11.743 3.194 -11.525 1.00 93.56 336 GLY A C 1
ATOM 2677 O O . GLY A 1 336 ? 11.251 3.820 -10.590 1.00 93.56 336 GLY A O 1
ATOM 2678 N N . ALA A 1 337 ? 13.001 2.773 -11.491 1.00 93.31 337 ALA A N 1
ATOM 2679 C CA . ALA A 1 337 ? 13.941 3.141 -10.436 1.00 93.31 337 ALA A CA 1
ATOM 2680 C C . ALA A 1 337 ? 15.095 3.958 -11.023 1.00 93.31 337 ALA A C 1
ATOM 2682 O O . ALA A 1 337 ? 15.760 3.512 -11.954 1.00 93.31 337 ALA A O 1
ATOM 2683 N N . THR A 1 338 ? 15.366 5.143 -10.480 1.00 92.38 338 THR A N 1
ATOM 2684 C CA . THR A 1 338 ? 16.518 5.958 -10.887 1.00 92.38 338 THR A CA 1
ATOM 2685 C C . THR A 1 338 ? 17.558 6.021 -9.777 1.00 92.38 338 THR A C 1
ATOM 2687 O O . THR A 1 338 ? 17.213 6.129 -8.604 1.00 92.38 338 THR A O 1
ATOM 2690 N N . TYR A 1 339 ? 18.845 5.968 -10.116 1.00 90.94 339 TYR A N 1
ATOM 2691 C CA . TYR A 1 339 ? 19.946 6.040 -9.153 1.00 90.94 339 TYR A CA 1
ATOM 2692 C C . TYR A 1 339 ? 20.933 7.144 -9.542 1.00 90.94 339 TYR A C 1
ATOM 2694 O O . TYR A 1 339 ? 21.583 7.070 -10.581 1.00 90.94 339 TYR A O 1
ATOM 2702 N N . LYS A 1 340 ? 21.063 8.174 -8.695 1.00 90.25 340 LYS A N 1
ATOM 2703 C CA . LYS A 1 340 ? 21.810 9.413 -9.009 1.00 90.25 340 LYS A CA 1
ATOM 2704 C C . LYS A 1 340 ? 23.325 9.240 -9.099 1.00 90.25 340 LYS A C 1
ATOM 2706 O O . LYS A 1 340 ? 23.986 10.017 -9.773 1.00 90.25 340 LYS A O 1
ATOM 2711 N N . HIS A 1 341 ? 23.862 8.251 -8.397 1.00 90.56 341 HIS A N 1
ATOM 2712 C CA . HIS A 1 341 ? 25.301 7.977 -8.297 1.00 90.56 341 HIS A CA 1
ATOM 2713 C C . HIS A 1 341 ? 25.651 6.633 -8.940 1.00 90.56 341 HIS A C 1
ATOM 2715 O O . HIS A 1 341 ? 26.480 5.884 -8.429 1.00 90.56 341 HIS A O 1
ATOM 2721 N N . ARG A 1 342 ? 24.907 6.270 -9.984 1.00 89.81 342 ARG A N 1
ATOM 2722 C CA . ARG A 1 342 ? 25.093 5.044 -10.753 1.00 89.81 342 ARG A CA 1
ATOM 2723 C C . ARG A 1 342 ? 24.985 5.373 -12.231 1.00 89.81 342 ARG A C 1
ATOM 2725 O O . ARG A 1 342 ? 24.333 6.346 -12.590 1.00 89.81 342 ARG A O 1
ATOM 2732 N N . THR A 1 343 ? 25.532 4.502 -13.059 1.00 90.31 343 THR A N 1
ATOM 2733 C CA . THR A 1 343 ? 25.533 4.576 -14.525 1.00 90.31 343 THR A CA 1
ATOM 2734 C C . THR A 1 343 ? 24.841 3.345 -15.116 1.00 90.31 343 THR A C 1
ATOM 2736 O O . THR A 1 343 ? 24.873 2.255 -14.528 1.00 90.31 343 THR A O 1
ATOM 2739 N N . GLY A 1 344 ? 24.251 3.493 -16.299 1.00 90.00 344 GLY A N 1
ATOM 2740 C CA . GLY A 1 344 ? 23.672 2.398 -17.083 1.00 90.00 344 GLY A CA 1
ATOM 2741 C C . GLY A 1 344 ? 22.169 2.217 -16.952 1.00 90.00 344 GLY A C 1
ATOM 2742 O O . GLY A 1 344 ? 21.488 2.983 -16.281 1.00 90.00 344 GLY A O 1
ATOM 2743 N N . ALA A 1 345 ? 21.635 1.226 -17.654 1.00 92.00 345 ALA A N 1
ATOM 2744 C CA . ALA A 1 345 ? 20.202 1.011 -17.790 1.00 92.00 345 ALA A CA 1
ATOM 2745 C C . ALA A 1 345 ? 19.877 -0.474 -17.984 1.00 92.00 345 ALA A C 1
ATOM 2747 O O . ALA A 1 345 ? 20.558 -1.177 -18.729 1.00 92.00 345 ALA A O 1
ATOM 2748 N N . CYS A 1 346 ? 18.815 -0.959 -17.348 1.00 92.56 346 CYS A N 1
ATOM 2749 C CA . CYS A 1 346 ? 18.321 -2.321 -17.548 1.00 92.56 346 CYS A CA 1
ATOM 2750 C C . CYS A 1 346 ? 16.808 -2.390 -17.318 1.00 92.56 346 CYS A C 1
ATOM 2752 O O . CYS A 1 346 ? 16.233 -1.504 -16.685 1.00 92.56 346 CYS A O 1
ATOM 2754 N N . TRP A 1 347 ? 16.163 -3.438 -17.827 1.00 94.31 347 TRP A N 1
ATOM 2755 C CA . TRP A 1 347 ? 14.722 -3.647 -17.711 1.00 94.31 347 TRP A CA 1
ATOM 2756 C C . TRP A 1 347 ? 14.364 -5.138 -17.706 1.00 94.31 347 TRP A C 1
ATOM 2758 O O . TRP A 1 347 ? 15.124 -5.972 -18.201 1.00 94.31 347 TRP A O 1
ATOM 2768 N N . SER A 1 348 ? 13.227 -5.473 -17.099 1.00 92.06 348 SER A N 1
ATOM 2769 C CA . SER A 1 348 ? 12.840 -6.850 -16.759 1.00 92.06 348 SER A CA 1
ATOM 2770 C C . SER A 1 348 ? 12.446 -7.735 -17.936 1.00 92.06 348 SER A C 1
ATOM 2772 O O . SER A 1 348 ? 12.635 -8.947 -17.869 1.00 92.06 348 SER A O 1
ATOM 2774 N N . GLN A 1 349 ? 11.873 -7.158 -18.992 1.00 92.38 349 GLN A N 1
ATOM 2775 C CA . GLN A 1 349 ? 11.424 -7.907 -20.175 1.00 92.38 349 GLN A CA 1
ATOM 2776 C C . GLN A 1 349 ? 12.419 -7.802 -21.338 1.00 92.38 349 GLN A C 1
ATOM 2778 O O . GLN A 1 349 ? 12.072 -8.031 -22.491 1.00 92.38 349 GLN A O 1
ATOM 2783 N N . CYS A 1 350 ? 13.679 -7.471 -21.036 1.00 91.12 350 CYS A N 1
ATOM 2784 C CA . CYS A 1 350 ? 14.748 -7.519 -22.023 1.00 91.12 350 CYS A CA 1
ATOM 2785 C C . CYS A 1 350 ? 14.871 -8.943 -22.602 1.00 91.12 350 CYS A C 1
ATOM 2787 O O . CYS A 1 350 ? 14.971 -9.890 -21.817 1.00 91.12 350 CYS A O 1
ATOM 2789 N N . PRO A 1 351 ? 14.946 -9.120 -23.936 1.00 88.56 351 PRO A N 1
ATOM 2790 C CA . PRO A 1 351 ? 15.149 -10.440 -24.549 1.00 88.56 351 PRO A CA 1
ATOM 2791 C C . PRO A 1 351 ? 16.406 -11.151 -24.035 1.00 88.56 351 PRO A C 1
ATOM 2793 O O . PRO A 1 351 ? 16.440 -12.368 -23.878 1.00 88.56 351 PRO A O 1
ATOM 2796 N N . GLU A 1 352 ? 17.429 -10.368 -23.691 1.00 87.88 352 GLU A N 1
ATOM 2797 C CA . GLU A 1 352 ? 18.698 -10.850 -23.148 1.00 87.88 352 GLU A CA 1
ATOM 2798 C C . GLU A 1 352 ? 18.688 -10.960 -21.612 1.00 87.88 352 GLU A C 1
ATOM 2800 O O . GLU A 1 352 ? 19.710 -11.263 -21.002 1.00 87.88 352 GLU A O 1
ATOM 2805 N N . PHE A 1 353 ? 17.561 -10.701 -20.934 1.00 86.12 353 PHE A N 1
ATOM 2806 C CA . PHE A 1 353 ? 17.537 -10.596 -19.472 1.00 86.12 353 PHE A CA 1
ATOM 2807 C C . PHE A 1 353 ? 18.000 -11.885 -18.789 1.00 86.12 353 PHE A C 1
ATOM 2809 O O . PHE A 1 353 ? 18.848 -11.833 -17.903 1.00 86.12 353 PHE A O 1
ATOM 2816 N N . GLN A 1 354 ? 17.501 -13.047 -19.223 1.00 78.38 354 GLN A N 1
ATOM 2817 C CA . GLN A 1 354 ? 17.837 -14.342 -18.614 1.00 78.38 354 GLN A CA 1
ATOM 2818 C C . GLN A 1 354 ? 19.304 -14.746 -18.815 1.00 78.38 354 GLN A C 1
ATOM 2820 O O . GLN A 1 354 ? 19.872 -15.476 -17.996 1.00 78.38 354 GLN A O 1
ATOM 2825 N N . THR A 1 355 ? 19.922 -14.300 -19.912 1.00 78.12 355 THR A N 1
ATOM 2826 C CA . THR A 1 355 ? 21.338 -14.561 -20.203 1.00 78.12 355 THR A CA 1
ATOM 2827 C C . THR A 1 355 ? 22.226 -13.581 -19.434 1.00 78.12 355 THR A C 1
ATOM 2829 O O . THR A 1 355 ? 23.243 -13.994 -18.877 1.00 78.12 355 THR A O 1
ATOM 2832 N N . CYS A 1 356 ? 21.804 -12.317 -19.311 1.00 76.62 356 CYS A N 1
ATOM 2833 C CA . CYS A 1 356 ? 22.485 -11.283 -18.534 1.00 76.62 356 CYS A CA 1
ATOM 2834 C C . CYS A 1 356 ? 22.360 -11.477 -17.014 1.00 76.62 356 CYS A C 1
ATOM 2836 O O . CYS A 1 356 ? 23.295 -11.141 -16.297 1.00 76.62 356 CYS A O 1
ATOM 2838 N N . SER A 1 357 ? 21.256 -12.033 -16.499 1.00 64.06 357 SER A N 1
ATOM 2839 C CA . SER A 1 357 ? 20.971 -12.129 -15.055 1.00 64.06 357 SER A CA 1
ATOM 2840 C C . SER A 1 357 ? 21.874 -13.103 -14.289 1.00 64.06 357 SER A C 1
ATOM 2842 O O . SER A 1 357 ? 21.823 -13.145 -13.060 1.00 64.06 357 SER A O 1
ATOM 2844 N N . LYS A 1 358 ? 22.669 -13.914 -14.998 1.00 54.56 358 LYS A N 1
ATOM 2845 C CA . LYS A 1 358 ? 23.623 -14.875 -14.418 1.00 54.56 358 LYS A CA 1
ATOM 2846 C C . LYS A 1 358 ? 25.015 -14.274 -14.176 1.00 54.56 358 LYS A C 1
ATOM 2848 O O . LYS A 1 358 ? 25.828 -14.895 -13.498 1.00 54.56 358 LYS A O 1
ATOM 2853 N N . SER A 1 359 ? 25.281 -13.069 -14.678 1.00 52.22 359 SER A N 1
ATOM 2854 C CA . SER A 1 359 ? 26.503 -12.290 -14.446 1.00 52.22 359 SER A CA 1
ATOM 2855 C C . SER A 1 359 ? 26.131 -10.880 -13.973 1.00 52.22 359 SER A C 1
ATOM 2857 O O . SER A 1 359 ? 24.981 -10.465 -14.075 1.00 52.22 359 SER A O 1
ATOM 2859 N N . GLN A 1 360 ? 27.071 -10.120 -13.410 1.00 59.91 360 GLN A N 1
ATOM 2860 C CA . GLN A 1 360 ? 26.835 -8.694 -13.143 1.00 59.91 360 GLN A CA 1
ATOM 2861 C C . GLN A 1 360 ? 26.323 -8.011 -14.431 1.00 59.91 360 GLN A C 1
ATOM 2863 O O . GLN A 1 360 ? 26.749 -8.391 -15.517 1.00 59.91 360 GLN A O 1
ATOM 2868 N N . PHE A 1 361 ? 25.433 -7.011 -14.342 1.00 65.62 361 PHE A N 1
ATOM 2869 C CA . PHE A 1 361 ? 24.857 -6.336 -15.528 1.00 65.62 361 PHE A CA 1
ATOM 2870 C C . PHE A 1 361 ? 25.894 -5.601 -16.418 1.00 65.62 361 PHE A C 1
ATOM 2872 O O . PHE A 1 361 ? 25.517 -4.984 -17.413 1.00 65.62 361 PHE A O 1
ATOM 2879 N N . GLY A 1 362 ? 27.190 -5.657 -16.082 1.00 62.06 362 GLY A N 1
ATOM 2880 C CA . GLY A 1 362 ? 28.281 -5.205 -16.943 1.00 62.06 362 GLY A CA 1
ATOM 2881 C C . GLY A 1 362 ? 28.441 -6.155 -18.132 1.00 62.06 362 GLY A C 1
ATOM 2882 O O . GLY A 1 362 ? 28.735 -7.333 -17.952 1.00 62.06 362 GLY A O 1
ATOM 2883 N N . GLY A 1 363 ? 28.210 -5.654 -19.345 1.00 73.06 363 GLY A N 1
ATOM 2884 C CA . GLY A 1 363 ? 28.157 -6.464 -20.569 1.00 73.06 363 GLY A CA 1
ATOM 2885 C C . GLY A 1 363 ? 26.745 -6.621 -21.135 1.00 73.06 363 GLY A C 1
ATOM 2886 O O . GLY A 1 363 ? 26.363 -7.714 -21.555 1.00 73.06 363 GLY A O 1
ATOM 2887 N N . CYS A 1 364 ? 25.958 -5.537 -21.122 1.00 83.94 364 CYS A N 1
ATOM 2888 C CA . CYS A 1 364 ? 24.642 -5.489 -21.755 1.00 83.94 364 CYS A CA 1
ATOM 2889 C C . CYS A 1 364 ? 24.727 -5.986 -23.205 1.00 83.94 364 CYS A C 1
ATOM 2891 O O . CYS A 1 364 ? 25.477 -5.443 -24.016 1.00 83.94 364 CYS A O 1
ATOM 2893 N N . ARG A 1 365 ? 23.952 -7.027 -23.518 1.00 85.44 365 ARG A N 1
ATOM 2894 C CA . ARG A 1 365 ? 23.894 -7.631 -24.859 1.00 85.44 365 ARG A CA 1
ATOM 2895 C C . ARG A 1 365 ? 22.788 -7.046 -25.726 1.00 85.44 365 ARG A C 1
ATOM 2897 O O . ARG A 1 365 ? 22.760 -7.278 -26.927 1.00 85.44 365 ARG A O 1
ATOM 2904 N N . TRP A 1 366 ? 21.885 -6.281 -25.118 1.00 90.56 366 TRP A N 1
ATOM 2905 C CA . TRP A 1 366 ? 20.808 -5.627 -25.835 1.00 90.56 366 TRP A CA 1
ATOM 2906 C C . TRP A 1 366 ? 21.317 -4.316 -26.430 1.00 90.56 366 TRP A C 1
ATOM 2908 O O . TRP A 1 366 ? 21.511 -3.331 -25.714 1.00 90.56 366 TRP A O 1
ATOM 2918 N N . GLU A 1 367 ? 21.548 -4.329 -27.745 1.00 91.38 367 GLU A N 1
ATOM 2919 C CA . GLU A 1 367 ? 22.176 -3.231 -28.490 1.00 91.38 367 GLU A CA 1
ATOM 2920 C C . GLU A 1 367 ? 21.600 -1.836 -28.154 1.00 91.38 367 GLU A C 1
ATOM 2922 O O . GLU A 1 367 ? 22.398 -0.926 -27.928 1.00 91.38 367 GLU A O 1
ATOM 2927 N N . PRO A 1 368 ? 20.270 -1.646 -27.984 1.00 93.31 368 PRO A N 1
ATOM 2928 C CA . PRO A 1 368 ? 19.700 -0.329 -27.680 1.00 93.31 368 PRO A CA 1
ATOM 2929 C C . PRO A 1 368 ? 20.150 0.319 -26.360 1.00 93.31 368 PRO A C 1
ATOM 2931 O O . PRO A 1 368 ? 20.055 1.537 -26.233 1.00 93.31 368 PRO A O 1
ATOM 2934 N N . LEU A 1 369 ? 20.639 -0.449 -25.377 1.00 90.75 369 LEU A N 1
ATOM 2935 C CA . LEU A 1 369 ? 21.180 0.094 -24.115 1.00 90.75 369 LEU A CA 1
ATOM 2936 C C . LEU A 1 369 ? 22.680 -0.156 -23.951 1.00 90.75 369 LEU A C 1
ATOM 2938 O O . LEU A 1 369 ? 23.237 0.126 -22.890 1.00 90.75 369 LEU A O 1
ATOM 2942 N N . LYS A 1 370 ? 23.350 -0.708 -24.962 1.00 89.19 370 LYS A N 1
ATOM 2943 C CA . LYS A 1 370 ? 24.747 -1.131 -24.854 1.00 89.19 370 LYS A CA 1
ATOM 2944 C C . LYS A 1 370 ? 25.688 0.032 -24.553 1.00 89.19 370 LYS A C 1
ATOM 2946 O O . LYS A 1 370 ? 26.468 -0.074 -23.613 1.00 89.19 370 LYS A O 1
ATOM 2951 N N . SER A 1 371 ? 25.542 1.153 -25.263 1.00 89.00 371 SER A N 1
ATOM 2952 C CA . SER A 1 371 ? 26.351 2.365 -25.053 1.00 89.00 371 SER A CA 1
ATOM 2953 C C . SER A 1 371 ? 26.180 2.955 -23.651 1.00 89.00 371 SER A C 1
ATOM 2955 O O . SER A 1 371 ? 27.139 3.417 -23.045 1.00 89.00 371 SER A O 1
ATOM 2957 N N . LEU A 1 372 ? 24.973 2.875 -23.080 1.00 88.19 372 LEU A N 1
ATOM 2958 C CA . LEU A 1 372 ? 24.713 3.322 -21.709 1.00 88.19 372 LEU A CA 1
ATOM 2959 C C . LEU A 1 372 ? 25.386 2.415 -20.672 1.00 88.19 372 LEU A C 1
ATOM 2961 O O . LEU A 1 372 ? 25.600 2.832 -19.536 1.00 88.19 372 LEU A O 1
ATOM 2965 N N . ASN A 1 373 ? 25.710 1.175 -21.044 1.00 88.25 373 ASN A N 1
ATOM 2966 C CA . ASN A 1 373 ? 26.163 0.142 -20.125 1.00 88.25 373 ASN A CA 1
ATOM 2967 C C . ASN A 1 373 ? 27.659 -0.192 -20.201 1.00 88.25 373 ASN A C 1
ATOM 2969 O O . ASN A 1 373 ? 28.099 -1.070 -19.457 1.00 88.25 373 ASN A O 1
ATOM 2973 N N . GLU A 1 374 ? 28.444 0.507 -21.027 1.00 82.75 374 GLU A N 1
ATOM 2974 C CA . GLU A 1 374 ? 29.891 0.271 -21.188 1.00 82.75 374 GLU A CA 1
ATOM 2975 C C . GLU A 1 374 ? 30.659 0.340 -19.855 1.00 82.75 374 GLU A C 1
ATOM 2977 O O . GLU A 1 374 ? 31.533 -0.485 -19.601 1.00 82.75 374 GLU A O 1
ATOM 2982 N N . ALA A 1 375 ? 30.269 1.260 -18.966 1.00 77.31 375 ALA A N 1
ATOM 2983 C CA . ALA A 1 375 ? 30.812 1.414 -17.614 1.00 77.31 375 ALA A CA 1
ATOM 2984 C C . ALA A 1 375 ? 29.711 1.354 -16.534 1.00 77.31 375 ALA A C 1
ATOM 2986 O O . ALA A 1 375 ? 29.752 2.093 -15.547 1.00 77.31 375 ALA A O 1
ATOM 2987 N N . SER A 1 376 ? 28.677 0.520 -16.731 1.00 80.62 376 SER A N 1
ATOM 2988 C CA . SER A 1 376 ? 27.528 0.475 -15.814 1.00 80.62 376 SER A CA 1
ATOM 2989 C C . SER A 1 376 ? 27.902 0.019 -14.405 1.00 80.62 376 SER A C 1
ATOM 2991 O O . SER A 1 376 ? 28.590 -0.980 -14.199 1.00 80.62 376 SER A O 1
ATOM 2993 N N . THR A 1 377 ? 27.331 0.703 -13.418 1.00 83.12 377 THR A N 1
ATOM 2994 C CA . THR A 1 377 ? 27.441 0.362 -11.994 1.00 83.12 377 THR A CA 1
ATOM 2995 C C . THR A 1 377 ? 26.102 -0.049 -11.373 1.00 83.12 377 THR A C 1
ATOM 2997 O O . THR A 1 377 ? 26.027 -0.308 -10.171 1.00 83.12 377 THR A O 1
ATOM 3000 N N . ILE A 1 378 ? 25.029 -0.143 -12.166 1.00 78.44 378 ILE A N 1
ATOM 3001 C CA . ILE A 1 378 ? 23.665 -0.367 -11.665 1.00 78.44 378 ILE A CA 1
ATOM 3002 C C . ILE A 1 378 ? 23.449 -1.771 -11.081 1.00 78.44 378 ILE A C 1
ATOM 3004 O O . ILE A 1 378 ? 22.687 -1.936 -10.133 1.00 78.44 378 ILE A O 1
ATOM 3008 N N . GLY A 1 379 ? 24.186 -2.778 -11.567 1.00 69.25 379 GLY A N 1
ATOM 3009 C CA . GLY A 1 379 ? 24.130 -4.164 -11.069 1.00 69.25 379 GLY A CA 1
ATOM 3010 C C . GLY A 1 379 ? 24.756 -4.412 -9.705 1.00 69.25 379 GLY A C 1
ATOM 3011 O O . GLY A 1 379 ? 24.778 -5.558 -9.244 1.00 69.25 379 GLY A O 1
ATOM 3012 N N . GLN A 1 380 ? 25.249 -3.351 -9.067 1.00 70.06 380 GLN A N 1
ATOM 3013 C CA . GLN A 1 380 ? 25.875 -3.406 -7.753 1.00 70.06 380 GLN A CA 1
ATOM 3014 C C . GLN A 1 380 ? 24.876 -3.323 -6.592 1.00 70.06 380 GLN A C 1
ATOM 3016 O O . GLN A 1 380 ? 25.269 -3.620 -5.469 1.00 70.06 380 GLN A O 1
ATOM 3021 N N . THR A 1 381 ? 23.610 -2.935 -6.809 1.00 79.50 381 THR A N 1
ATOM 3022 C CA . THR A 1 381 ? 22.608 -2.939 -5.727 1.00 79.50 381 THR A CA 1
ATOM 3023 C C . THR A 1 381 ? 21.696 -4.156 -5.828 1.00 79.50 381 THR A C 1
ATOM 3025 O O . THR A 1 381 ? 21.189 -4.505 -6.895 1.00 79.50 381 THR A O 1
ATOM 3028 N N . GLU A 1 382 ? 21.465 -4.804 -4.691 1.00 82.06 382 GLU A N 1
ATOM 3029 C CA . GLU A 1 382 ? 20.547 -5.938 -4.601 1.00 82.06 382 GLU A CA 1
ATOM 3030 C C . GLU A 1 382 ? 19.103 -5.517 -4.916 1.00 82.06 382 GLU A C 1
ATOM 3032 O O . GLU A 1 382 ? 18.407 -6.187 -5.669 1.00 82.06 382 GLU A O 1
ATOM 3037 N N . ALA A 1 383 ? 18.686 -4.337 -4.447 1.00 83.81 383 ALA A N 1
ATOM 3038 C CA . ALA A 1 383 ? 17.351 -3.795 -4.695 1.00 83.81 383 ALA A CA 1
ATOM 3039 C C . ALA A 1 383 ? 17.030 -3.624 -6.194 1.00 83.81 383 ALA A C 1
ATOM 3041 O O . ALA A 1 383 ? 15.930 -3.968 -6.622 1.00 83.81 383 ALA A O 1
ATOM 3042 N N . ALA A 1 384 ? 17.984 -3.137 -7.001 1.00 85.75 384 ALA A N 1
ATOM 3043 C CA . ALA A 1 384 ? 17.795 -3.005 -8.447 1.00 85.75 384 ALA A CA 1
ATOM 3044 C C . ALA A 1 384 ? 17.669 -4.376 -9.123 1.00 85.75 384 ALA A C 1
ATOM 3046 O O . ALA A 1 384 ? 16.817 -4.569 -9.989 1.00 85.75 384 ALA A O 1
ATOM 3047 N N . ARG A 1 385 ? 18.495 -5.342 -8.703 1.00 85.62 385 ARG A N 1
ATOM 3048 C CA . ARG A 1 385 ? 18.445 -6.713 -9.214 1.00 85.62 385 ARG A CA 1
ATOM 3049 C C . ARG A 1 385 ? 17.115 -7.385 -8.878 1.00 85.62 385 ARG A C 1
ATOM 3051 O O . ARG A 1 385 ? 16.481 -7.912 -9.787 1.00 85.62 385 ARG A O 1
ATOM 3058 N N . ASN A 1 386 ? 16.676 -7.306 -7.623 1.00 86.81 386 ASN A N 1
ATOM 3059 C CA . ASN A 1 386 ? 15.434 -7.921 -7.154 1.00 86.81 386 ASN A CA 1
ATOM 3060 C C . ASN A 1 386 ? 14.213 -7.311 -7.853 1.00 86.81 386 ASN A C 1
ATOM 3062 O O . ASN A 1 386 ? 13.331 -8.053 -8.272 1.00 86.81 386 ASN A O 1
ATOM 3066 N N . LEU A 1 387 ? 14.192 -5.98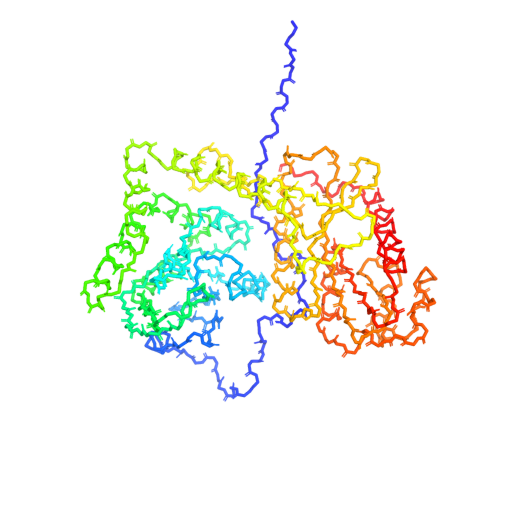8 -8.070 1.00 90.19 387 LEU A N 1
ATOM 3067 C CA . LEU A 1 387 ? 13.140 -5.330 -8.853 1.00 90.19 387 LEU A CA 1
ATOM 3068 C C . LEU A 1 387 ? 13.053 -5.887 -10.275 1.00 90.19 387 LEU A C 1
ATOM 3070 O O . LEU A 1 387 ? 11.967 -6.239 -10.722 1.00 90.19 387 LEU A O 1
ATOM 3074 N N . LEU A 1 388 ? 14.186 -5.977 -10.976 1.00 90.31 388 LEU A N 1
ATOM 3075 C CA . LEU A 1 388 ? 14.226 -6.477 -12.350 1.00 90.31 388 LEU A CA 1
ATOM 3076 C C . LEU A 1 388 ? 13.856 -7.961 -12.432 1.00 90.31 388 LEU A C 1
ATOM 3078 O O . LEU A 1 388 ? 13.140 -8.366 -13.345 1.00 90.31 388 LEU A O 1
ATOM 3082 N N . GLN A 1 389 ? 14.313 -8.771 -11.477 1.00 87.69 389 GLN A N 1
ATOM 3083 C CA . GLN A 1 389 ? 13.953 -10.185 -11.386 1.00 87.69 389 GLN A CA 1
ATOM 3084 C C . GLN A 1 389 ? 12.461 -10.366 -11.092 1.00 87.69 389 GLN A C 1
ATOM 3086 O O . GLN A 1 389 ? 11.834 -11.224 -11.708 1.00 87.69 389 GLN A O 1
ATOM 3091 N N . ASP A 1 390 ? 11.872 -9.541 -10.219 1.00 86.81 390 ASP A N 1
ATOM 3092 C CA . ASP A 1 390 ? 10.428 -9.541 -9.961 1.00 86.81 390 ASP A CA 1
ATOM 3093 C C . ASP A 1 390 ? 9.643 -9.101 -11.175 1.00 86.81 390 ASP A C 1
ATOM 3095 O O . ASP A 1 390 ? 8.670 -9.756 -11.550 1.00 86.81 390 ASP A O 1
ATOM 3099 N N . GLY A 1 391 ? 10.084 -8.037 -11.836 1.00 88.94 391 GLY A N 1
ATOM 3100 C CA . GLY A 1 391 ? 9.486 -7.640 -13.091 1.00 88.94 391 GLY A CA 1
ATOM 3101 C C . GLY A 1 391 ? 9.531 -8.776 -14.103 1.00 88.94 391 GLY A C 1
ATOM 3102 O O . GLY A 1 391 ? 8.523 -9.055 -14.740 1.00 88.94 391 GLY A O 1
ATOM 3103 N N . HIS A 1 392 ? 10.664 -9.473 -14.213 1.00 88.75 392 HIS A N 1
ATOM 3104 C CA . HIS A 1 392 ? 10.836 -10.556 -15.174 1.00 88.75 392 HIS A CA 1
ATOM 3105 C C . HIS A 1 392 ? 9.905 -11.724 -14.857 1.00 88.75 392 HIS A C 1
ATOM 3107 O O . HIS A 1 392 ? 9.084 -12.119 -15.681 1.00 88.75 392 HIS A O 1
ATOM 3113 N N . ALA A 1 393 ? 9.989 -12.224 -13.626 1.00 84.44 393 ALA A N 1
ATOM 3114 C CA . ALA A 1 393 ? 9.279 -13.406 -13.169 1.00 84.44 393 ALA A CA 1
ATOM 3115 C C . ALA A 1 393 ? 7.753 -13.241 -13.164 1.00 84.44 393 ALA A C 1
ATOM 3117 O O . ALA A 1 393 ? 7.037 -14.232 -13.292 1.00 84.44 393 ALA A O 1
ATOM 3118 N N . ASN A 1 394 ? 7.260 -12.007 -13.026 1.00 82.00 394 ASN A N 1
ATOM 3119 C CA . ASN A 1 394 ? 5.831 -11.709 -13.007 1.00 82.00 394 ASN A CA 1
ATOM 3120 C C . ASN A 1 394 ? 5.312 -11.085 -14.308 1.00 82.00 394 ASN A C 1
ATOM 3122 O O . ASN A 1 394 ? 4.138 -10.727 -14.366 1.00 82.00 394 ASN A O 1
ATOM 3126 N N . ASN A 1 395 ? 6.143 -10.943 -15.343 1.00 84.69 395 ASN A N 1
ATOM 3127 C CA . ASN A 1 395 ? 5.797 -10.223 -16.570 1.00 84.69 395 ASN A CA 1
ATOM 3128 C C . ASN A 1 395 ? 5.298 -8.779 -16.305 1.00 84.69 395 ASN A C 1
ATOM 3130 O O . ASN A 1 395 ? 4.229 -8.374 -16.761 1.00 84.69 395 ASN A O 1
ATOM 3134 N N . PHE A 1 396 ? 6.041 -8.016 -15.493 1.00 86.19 396 PHE A N 1
ATOM 3135 C CA . PHE A 1 396 ? 5.867 -6.568 -15.337 1.00 86.19 396 PHE A CA 1
ATOM 3136 C C . PHE A 1 396 ? 6.937 -5.806 -16.102 1.00 86.19 396 PHE A C 1
ATOM 3138 O O . PHE A 1 396 ? 8.097 -6.232 -16.165 1.00 86.19 396 PHE A O 1
ATOM 3145 N N . LEU A 1 397 ? 6.568 -4.616 -16.577 1.00 92.31 397 LEU A N 1
ATOM 3146 C CA . LEU A 1 397 ? 7.541 -3.603 -16.944 1.00 92.31 397 LEU A CA 1
ATOM 3147 C C . LEU A 1 397 ? 8.175 -3.038 -15.672 1.00 92.31 397 LEU A C 1
ATOM 3149 O O . LEU A 1 397 ? 7.565 -2.274 -14.929 1.00 92.31 397 LEU A O 1
ATOM 3153 N N . THR A 1 398 ? 9.430 -3.387 -15.441 1.00 94.19 398 THR A N 1
ATOM 3154 C CA . THR A 1 398 ? 10.278 -2.722 -14.459 1.00 94.19 398 THR A CA 1
ATOM 3155 C C . THR A 1 398 ? 11.562 -2.313 -15.146 1.00 94.19 398 THR A C 1
ATOM 3157 O O . THR A 1 398 ? 12.071 -3.039 -16.002 1.00 94.19 398 THR A O 1
ATOM 3160 N N . PHE A 1 399 ? 12.088 -1.153 -14.790 1.00 94.50 399 PHE A N 1
ATOM 3161 C CA . PHE A 1 399 ? 13.358 -0.700 -15.322 1.00 94.50 399 PHE A CA 1
ATOM 3162 C C . PHE A 1 399 ? 14.142 0.084 -14.287 1.00 94.50 399 PHE A C 1
ATOM 3164 O O . PHE A 1 399 ? 13.595 0.650 -13.339 1.00 94.50 399 PHE A O 1
ATOM 3171 N N . VAL A 1 400 ? 15.452 0.110 -14.491 1.00 93.69 400 VAL A N 1
ATOM 3172 C CA . VAL A 1 400 ? 16.391 0.814 -13.636 1.00 93.69 400 VAL A CA 1
ATOM 3173 C C . VAL A 1 400 ? 17.302 1.672 -14.504 1.00 93.69 400 VAL A C 1
ATOM 3175 O O . VAL A 1 400 ? 17.854 1.168 -15.480 1.00 93.69 400 VAL A O 1
ATOM 3178 N N . LEU A 1 401 ? 17.470 2.946 -14.141 1.00 93.31 401 LEU A N 1
ATOM 3179 C CA . LEU A 1 401 ? 18.357 3.906 -14.803 1.00 93.31 401 LEU A CA 1
ATOM 3180 C C . LEU A 1 401 ? 19.356 4.497 -13.799 1.00 93.31 401 LEU A C 1
ATOM 3182 O O . LEU A 1 401 ? 18.981 5.077 -12.782 1.00 93.31 401 LEU A O 1
ATOM 3186 N N . GLY A 1 402 ? 20.642 4.364 -14.082 1.00 92.31 402 GLY A N 1
ATOM 3187 C CA . GLY A 1 402 ? 21.715 5.084 -13.422 1.00 92.31 402 GLY A CA 1
ATOM 3188 C C . GLY A 1 402 ? 21.929 6.411 -14.137 1.00 92.31 402 GLY A C 1
ATOM 3189 O O . GLY A 1 402 ? 22.348 6.416 -15.289 1.00 92.31 402 GLY A O 1
ATOM 3190 N N . VAL A 1 403 ? 21.636 7.518 -13.455 1.00 91.38 403 VAL A N 1
ATOM 3191 C CA . VAL A 1 403 ? 21.607 8.861 -14.057 1.00 91.38 403 VAL A CA 1
ATOM 3192 C C . VAL A 1 403 ? 22.842 9.709 -13.736 1.00 91.38 403 VAL A C 1
ATOM 3194 O O . VAL A 1 403 ? 22.880 10.887 -14.084 1.00 91.38 403 VAL A O 1
ATOM 3197 N N . GLN A 1 404 ? 23.865 9.135 -13.094 1.00 89.44 404 GLN A N 1
ATOM 3198 C CA . GLN A 1 404 ? 25.192 9.750 -13.021 1.00 89.44 404 GLN A CA 1
ATOM 3199 C C . GLN A 1 404 ? 25.669 9.882 -14.471 1.00 89.44 404 GLN A C 1
ATOM 3201 O O . GLN A 1 404 ? 25.860 8.868 -15.121 1.00 89.44 404 GLN A O 1
ATOM 3206 N N . GLU A 1 405 ? 25.773 11.105 -14.995 1.00 85.00 405 GLU A N 1
ATOM 3207 C CA . GLU A 1 405 ? 26.162 11.422 -16.391 1.00 85.00 405 GLU A CA 1
ATOM 3208 C C . GLU A 1 405 ? 25.046 11.378 -17.452 1.00 85.00 405 GLU A C 1
ATOM 3210 O O . GLU A 1 405 ? 25.281 11.768 -18.595 1.00 85.00 405 GLU A O 1
ATOM 3215 N N . MET A 1 406 ? 23.806 11.023 -17.100 1.00 89.69 406 MET A N 1
ATOM 3216 C CA . MET A 1 406 ? 22.681 11.207 -18.024 1.00 89.69 406 MET A CA 1
ATOM 3217 C C . MET A 1 406 ? 22.151 12.639 -17.934 1.00 89.69 406 MET A C 1
ATOM 3219 O O . MET A 1 406 ? 21.785 13.117 -16.861 1.00 89.69 406 MET A O 1
ATOM 3223 N N . ASN A 1 407 ? 22.052 13.322 -19.075 1.00 89.81 407 ASN A N 1
ATOM 3224 C CA . ASN A 1 407 ? 21.198 14.503 -19.175 1.00 89.81 407 ASN A CA 1
ATOM 3225 C C . ASN A 1 407 ? 19.736 14.082 -19.425 1.00 89.81 407 ASN A C 1
ATOM 3227 O O . ASN A 1 407 ? 19.451 12.931 -19.764 1.00 89.81 407 ASN A O 1
ATOM 3231 N N . ALA A 1 408 ? 18.804 15.028 -19.297 1.00 87.62 408 ALA A N 1
ATOM 3232 C CA . ALA A 1 408 ? 17.373 14.749 -19.430 1.00 87.62 408 ALA A CA 1
ATOM 3233 C C . ALA A 1 408 ? 16.979 14.175 -20.808 1.00 87.62 408 ALA A C 1
ATOM 3235 O O . ALA A 1 408 ? 16.029 13.398 -20.897 1.00 87.62 408 ALA A O 1
ATOM 3236 N N . VAL A 1 409 ? 17.708 14.513 -21.879 1.00 91.12 409 VAL A N 1
ATOM 3237 C CA . VAL A 1 409 ? 17.465 13.975 -23.230 1.00 91.12 409 VAL A CA 1
ATOM 3238 C C . VAL A 1 409 ? 17.847 12.498 -23.292 1.00 91.12 409 VAL A C 1
ATOM 3240 O O . VAL A 1 409 ? 17.063 11.688 -23.781 1.00 91.12 409 VAL A O 1
ATOM 3243 N N . ILE A 1 410 ? 19.014 12.142 -22.751 1.00 91.25 410 ILE A N 1
ATOM 3244 C CA . ILE A 1 410 ? 19.503 10.758 -22.705 1.00 91.25 410 ILE A CA 1
ATOM 3245 C C . ILE A 1 410 ? 18.588 9.895 -21.832 1.00 91.25 410 ILE A C 1
ATOM 3247 O O . ILE A 1 410 ? 18.196 8.811 -22.257 1.00 91.25 410 ILE A O 1
ATOM 3251 N N . GLU A 1 411 ? 18.195 10.386 -20.652 1.00 91.62 411 GLU A N 1
ATOM 3252 C CA . GLU A 1 411 ? 17.251 9.683 -19.772 1.00 91.62 411 GLU A CA 1
ATOM 3253 C C . GLU A 1 411 ? 15.918 9.421 -20.488 1.00 91.62 411 GLU A C 1
ATOM 3255 O O . GLU A 1 411 ? 15.433 8.290 -20.516 1.00 91.62 411 GLU A O 1
ATOM 3260 N N . THR A 1 412 ? 15.357 10.457 -21.122 1.00 91.69 412 THR A N 1
ATOM 3261 C CA . THR A 1 412 ? 14.088 10.363 -21.859 1.00 91.69 412 THR A CA 1
ATOM 3262 C C . THR A 1 412 ? 14.193 9.361 -23.011 1.00 91.69 412 THR A C 1
ATOM 3264 O O . THR A 1 412 ? 13.288 8.549 -23.195 1.00 91.69 412 THR A O 1
ATOM 3267 N N . ALA A 1 413 ? 15.292 9.384 -23.771 1.00 93.25 413 ALA A N 1
ATOM 3268 C CA . ALA A 1 413 ? 15.521 8.454 -24.872 1.00 93.25 413 ALA A CA 1
ATOM 3269 C C . ALA A 1 413 ? 15.646 7.006 -24.377 1.00 93.25 413 ALA A C 1
ATOM 3271 O O . ALA A 1 413 ? 14.986 6.122 -24.916 1.00 93.25 413 ALA A O 1
ATOM 3272 N N . ALA A 1 414 ? 16.427 6.764 -23.321 1.00 93.38 414 ALA A N 1
ATOM 3273 C CA . ALA A 1 414 ? 16.589 5.434 -22.737 1.00 93.38 414 ALA A CA 1
ATOM 3274 C C . ALA A 1 414 ? 15.251 4.865 -22.247 1.00 93.38 414 ALA A C 1
ATOM 3276 O O . ALA A 1 414 ? 14.901 3.724 -22.555 1.00 93.38 414 ALA A O 1
ATOM 3277 N N . GLN A 1 415 ? 14.477 5.677 -21.523 1.00 94.75 415 GLN A N 1
ATOM 3278 C CA . GLN A 1 415 ? 13.176 5.276 -21.003 1.00 94.75 415 GLN A CA 1
ATOM 3279 C C . GLN A 1 415 ? 12.173 5.001 -22.131 1.00 94.75 415 GLN A C 1
ATOM 3281 O O . GLN A 1 415 ? 11.502 3.970 -22.108 1.00 94.75 415 GLN A O 1
ATOM 3286 N N . LYS A 1 416 ? 12.109 5.872 -23.146 1.00 94.06 416 LYS A N 1
ATOM 3287 C CA . LYS A 1 416 ? 11.243 5.676 -24.314 1.00 94.06 416 LYS A CA 1
ATOM 3288 C C . LYS A 1 416 ? 11.572 4.370 -25.042 1.00 94.06 416 LYS A C 1
ATOM 3290 O O . LYS A 1 416 ? 10.665 3.579 -25.276 1.00 94.06 416 LYS A O 1
ATOM 3295 N N . THR A 1 417 ? 12.853 4.110 -25.306 1.00 95.19 417 THR A N 1
ATOM 3296 C CA . THR A 1 417 ? 13.331 2.877 -25.952 1.00 95.19 417 THR A CA 1
ATOM 3297 C C . THR A 1 417 ? 12.921 1.621 -25.179 1.00 95.19 417 THR A C 1
ATOM 3299 O O . THR A 1 417 ? 12.477 0.644 -25.777 1.00 95.19 417 THR A O 1
ATOM 3302 N N . ILE A 1 418 ? 13.030 1.640 -23.845 1.00 95.44 418 ILE A N 1
ATOM 3303 C CA . ILE A 1 418 ? 12.593 0.527 -22.987 1.00 95.44 418 ILE A CA 1
ATOM 3304 C C . ILE A 1 418 ? 11.081 0.306 -23.102 1.00 95.44 418 ILE A C 1
ATOM 3306 O O . ILE A 1 418 ? 10.635 -0.832 -23.232 1.00 95.44 418 ILE A O 1
ATOM 3310 N N . ILE A 1 419 ? 10.286 1.378 -23.057 1.00 94.06 419 ILE A N 1
ATOM 3311 C CA . ILE A 1 419 ? 8.826 1.264 -23.109 1.00 94.06 419 ILE A CA 1
ATOM 3312 C C . ILE A 1 419 ? 8.360 0.784 -24.488 1.00 94.06 419 ILE A C 1
ATOM 3314 O O . ILE A 1 419 ? 7.520 -0.106 -24.562 1.00 94.06 419 ILE A O 1
ATOM 3318 N N . GLU A 1 420 ? 8.915 1.317 -25.577 1.00 93.75 420 GLU A N 1
ATOM 3319 C CA . GLU A 1 420 ? 8.585 0.872 -26.938 1.00 93.75 420 GLU A CA 1
ATOM 3320 C C . GLU A 1 420 ? 8.914 -0.611 -27.136 1.00 93.75 420 GLU A C 1
ATOM 3322 O O . GLU A 1 420 ? 8.089 -1.354 -27.667 1.00 93.75 420 GLU A O 1
ATOM 3327 N N . ALA A 1 421 ? 10.068 -1.064 -26.632 1.00 93.38 421 ALA A N 1
ATOM 3328 C CA . ALA A 1 421 ? 10.440 -2.474 -26.660 1.00 93.38 421 ALA A CA 1
ATOM 3329 C C . ALA A 1 421 ? 9.500 -3.349 -25.815 1.00 93.38 421 ALA A C 1
ATOM 3331 O O . ALA A 1 421 ? 9.140 -4.447 -26.228 1.00 93.38 421 ALA A O 1
ATOM 3332 N N . PHE A 1 422 ? 9.067 -2.878 -24.645 1.00 92.19 422 PHE A N 1
ATOM 3333 C CA . PHE A 1 422 ? 8.082 -3.591 -23.831 1.00 92.19 422 PHE A CA 1
ATOM 3334 C C . PHE A 1 422 ? 6.738 -3.738 -24.551 1.00 92.19 422 PHE A C 1
ATOM 3336 O O . PHE A 1 422 ? 6.144 -4.819 -24.556 1.00 92.19 422 PHE A O 1
ATOM 3343 N N . LEU A 1 423 ? 6.263 -2.660 -25.175 1.00 90.12 423 LEU A N 1
ATOM 3344 C CA . LEU A 1 423 ? 4.992 -2.659 -25.888 1.00 90.12 423 LEU A CA 1
ATOM 3345 C C . LEU A 1 423 ? 5.035 -3.555 -27.128 1.00 90.12 423 LEU A C 1
ATOM 3347 O O . LEU A 1 423 ? 4.058 -4.256 -27.378 1.00 90.12 423 LEU A O 1
ATOM 3351 N N . SER A 1 424 ? 6.154 -3.607 -27.859 1.00 87.19 424 SER A N 1
ATOM 3352 C CA . SER A 1 424 ? 6.278 -4.497 -29.021 1.00 87.19 424 SER A CA 1
ATOM 3353 C C . SER A 1 424 ? 6.190 -5.979 -28.646 1.00 87.19 424 SER A C 1
ATOM 3355 O O . SER A 1 424 ? 5.571 -6.743 -29.376 1.00 87.19 424 SER A O 1
ATOM 3357 N N . HIS A 1 425 ? 6.726 -6.373 -27.487 1.00 75.12 425 HIS A N 1
ATOM 3358 C CA . HIS A 1 425 ? 6.625 -7.749 -26.982 1.00 75.12 425 HIS A CA 1
ATOM 3359 C C . HIS A 1 425 ? 5.238 -8.060 -26.407 1.00 75.12 425 HIS A C 1
ATOM 3361 O O . HIS A 1 425 ? 4.730 -9.167 -26.552 1.00 75.12 425 HIS A O 1
ATOM 3367 N N . SER A 1 426 ? 4.598 -7.077 -25.769 1.00 64.25 426 SER A N 1
ATOM 3368 C CA . SER A 1 426 ? 3.292 -7.260 -25.121 1.00 64.25 426 SER A CA 1
ATOM 3369 C C . SER A 1 426 ? 2.134 -7.423 -26.113 1.00 64.25 426 SER A C 1
ATOM 3371 O O . SER A 1 426 ? 1.088 -7.946 -25.742 1.00 64.25 426 SER A O 1
ATOM 3373 N N . ILE A 1 427 ? 2.303 -6.976 -27.362 1.00 55.81 427 ILE A N 1
ATOM 3374 C CA . ILE A 1 427 ? 1.310 -7.129 -28.439 1.00 55.81 427 ILE A CA 1
ATOM 3375 C C . ILE A 1 427 ? 1.316 -8.562 -29.012 1.00 55.81 427 ILE A C 1
ATOM 3377 O O . ILE A 1 427 ? 0.320 -8.991 -29.591 1.00 55.81 427 ILE A O 1
ATOM 3381 N N . GLU A 1 428 ? 2.398 -9.325 -28.817 1.00 38.19 428 GLU A N 1
ATOM 3382 C CA . GLU A 1 428 ? 2.546 -10.688 -29.348 1.00 38.19 428 GLU A CA 1
ATOM 3383 C C . GLU A 1 428 ? 2.040 -11.798 -28.409 1.00 38.19 428 GLU A C 1
ATOM 3385 O O . GLU A 1 428 ? 1.888 -12.931 -28.861 1.00 38.19 428 GLU A O 1
ATOM 3390 N N . GLU A 1 429 ? 1.711 -11.513 -27.140 1.00 36.00 429 GLU A N 1
ATOM 3391 C CA . GLU A 1 429 ? 0.989 -12.474 -26.292 1.00 36.00 429 GLU A CA 1
ATOM 3392 C C . GLU A 1 429 ? -0.520 -12.425 -26.617 1.00 36.00 429 GLU A C 1
ATOM 3394 O O . GLU A 1 429 ? -1.205 -11.463 -26.253 1.00 36.00 429 GLU A O 1
ATOM 3399 N N . PRO A 1 430 ? -1.094 -13.450 -27.280 1.00 30.97 430 PRO A N 1
ATOM 3400 C CA . PRO A 1 430 ? -2.525 -13.494 -27.514 1.00 30.97 430 PRO A CA 1
ATOM 3401 C C . PRO A 1 430 ? -3.209 -13.688 -26.166 1.00 30.97 430 PRO A C 1
ATOM 3403 O O . PRO A 1 430 ? -2.960 -14.690 -25.503 1.00 30.97 430 PRO A O 1
ATOM 3406 N N . ASN A 1 431 ? -4.065 -12.737 -25.781 1.00 33.44 431 ASN A N 1
ATOM 3407 C CA . ASN A 1 431 ? -5.142 -12.891 -24.800 1.00 33.44 431 ASN A CA 1
ATOM 3408 C C . ASN A 1 431 ? -4.942 -14.071 -23.829 1.00 33.44 431 ASN A C 1
ATOM 3410 O O . ASN A 1 431 ? -5.546 -15.136 -23.997 1.00 33.44 431 ASN A O 1
ATOM 3414 N N . GLY A 1 432 ? -4.121 -13.874 -22.790 1.00 28.59 432 GLY A N 1
ATOM 3415 C CA . GLY A 1 432 ? -4.224 -14.692 -21.581 1.00 28.59 432 GLY A CA 1
ATOM 3416 C C . GLY A 1 432 ? -5.699 -14.750 -21.166 1.00 28.59 432 GLY A C 1
ATOM 3417 O O . GLY A 1 432 ? -6.405 -13.752 -21.333 1.00 28.59 432 GLY A O 1
ATOM 3418 N N . PRO A 1 433 ? -6.197 -15.925 -20.743 1.00 26.08 433 PRO A N 1
ATOM 3419 C CA . PRO A 1 433 ? -7.584 -16.320 -20.932 1.00 26.08 433 PRO A CA 1
ATOM 3420 C C . PRO A 1 433 ? -8.521 -15.229 -20.436 1.00 26.08 433 PRO A C 1
ATOM 3422 O O . PRO A 1 433 ? -8.466 -14.846 -19.267 1.00 26.08 433 PRO A O 1
ATOM 3425 N N . ALA A 1 434 ? -9.379 -14.753 -21.342 1.00 28.55 434 ALA A N 1
ATOM 3426 C CA . ALA A 1 434 ? -10.562 -13.998 -20.980 1.00 28.55 434 ALA A CA 1
ATOM 3427 C C . ALA A 1 434 ? -11.223 -14.732 -19.809 1.00 28.55 434 ALA A C 1
ATOM 3429 O O . ALA A 1 434 ? -11.640 -15.885 -19.957 1.00 28.55 434 ALA A O 1
ATOM 3430 N N . ALA A 1 435 ? -11.222 -14.099 -18.637 1.00 26.56 435 ALA A N 1
ATOM 3431 C CA . ALA A 1 435 ? -11.899 -14.621 -17.467 1.00 26.56 435 ALA A CA 1
ATOM 3432 C C . ALA A 1 435 ? -13.377 -14.798 -17.842 1.00 26.56 435 ALA A C 1
ATOM 3434 O O . ALA A 1 435 ? -14.087 -13.815 -18.058 1.00 26.56 435 ALA A O 1
ATOM 3435 N N . ARG A 1 436 ? -13.786 -16.056 -18.017 1.00 25.48 436 ARG A N 1
ATOM 3436 C CA . ARG A 1 436 ? -15.186 -16.469 -17.968 1.00 25.48 436 ARG A CA 1
ATOM 3437 C C . ARG A 1 436 ? -15.654 -16.478 -16.524 1.00 25.48 436 ARG A C 1
ATOM 3439 O O . ARG A 1 436 ? -14.839 -16.874 -15.657 1.00 25.48 436 ARG A O 1
#

Secondary structure (DSSP, 8-state):
----------------GGG----S-STTS--TT--S------HHHHHT--TT--EEEEEETTEEEEEEE-SSS-TTSS-HHHHHHHHTT-SSEEEEEEESEE--BTTS--EE--HHHHHHHHHTTEEEEEE-EEEEEEEEEE-TTT-SEEEEEEEEEE-HHHHHHHHHHHHHS---HHHHHHHHHHTHHHHHHHHHHHHHHHHHHH----THHHHHHHHHHHHHHHHHHHHHHHHHHHHHHHHHHHHHS--TT----TT-B---EEEEE---SS-SSPEEEEE--SEEEEETTEEEEEEEEES--HHHHHHHHHHHHHHHTSEE-S-SS-EEEEEEEEETT-EEEEETT-TTHHHHTTS-S-S---HHHHGGGTT--GGG-HHHHHHHHHHHHTT-EEEEEEETT--HHHHHHHHHHHHHHHHHHHTSS--S----

Radius of gyration: 23.09 Å; chains: 1; bounding box: 65×53×62 Å

Foldseek 3Di:
DDDPPPDDDDALDQDPLQLADFLPCQPPPDPDPPPDDVDAPDLVNVLVDDPVDQWDWHDQPNFTETEREDPALDCPPPLSLLSVLSCLNPPGAYEYEHEQKDFFFPQDDIGGHDLVVLLLVVSSFYQYQYWAFQEWAWDWDQRPPPRDIAITTHPTRIPSVSSVVLVNVVGPDPDTSQNNSLVCLQCVLVSLVVRLVSVVVRCVVHVGDGPVNVVSVVLSVCCVPPNSQRSLVVVQVVVVVVLVVVQVDDDPPQDEQPQWHWDKWWWWRDGPSPHPDTHIDIDTASTWDDDPLEIEGENEEEPDDLSSLSSLLSVQVSRVPTDTDPGGHHYAYEYEYEYAQWWFKDKQPPPCCVVCLVDQVQPDPRVQGNVRRPPTPQSVDPSQSSSSPSCNSVVHTYMYHYCHPPDSVNVNSRVVVSVVVSVVVVVPDPDPDDDD

pLDDT: mean 79.33, std 18.29, range [22.28, 98.31]

Sequence (436 aa):
MAVDSIYLHGRLSSIDTSKYRCNFETFPQKLEGVDAEYVPVSPQEFLQSSFERSIWRLKVDSTHLDIAQWETPKRTRTYPLAKCYRQLGSPFKKVALIPIIKDEGSGVNPDVLGIETIYLLDAYGYFVVTTRYIDARADERASSRTKEKIKVLRDQAPDFEHAFGKLRIVAANEVTPRAWNRGEVLHFGDSLEKATDAYQRIQEKTGVRCSTIASCRARIARIRQDGLESYWGDVDASKRRSQHSETSGIQPKEHLALAAEKVRVDIELHNDLGVNSPIQIHLVPDEGWRFGDTRVALEKKANPTSSDLMDALFKALAFRSARITNQAGQVHFGIGATYKHRTGACWSQCPEFQTCSKSQFGGCRWEPLKSLNEASTIGQTEAARNLLQDGHANNFLTFVLGVQEMNAVIETAAQKTIIEAFLSHSIEEPNGPAAR